Protein AF-A0A3N4IV12-F1 (afdb_monomer)

Radius of gyration: 30.97 Å; Cα contacts (8 Å, |Δi|>4): 1473; chains: 1; bounding box: 77×70×87 Å

InterPro domains:
  IPR002346 Molybdopterin dehydrogenase, FAD-binding [PF00941] (3-65)
  IPR005107 CO dehydrogenase flavoprotein, C-terminal [PF03450] (77-179)
  IPR005107 CO dehydrogenase flavoprotein, C-terminal [SM01092] (76-179)
  IPR008274 Aldehyde oxidase/xanthine dehydrogenase, first molybdopterin binding domain [PF02738] (273-358)
  IPR016169 FAD-binding, type PCMH, subdomain 2 [G3DSA:3.30.465.10] (1-65)
  IPR016208 Aldehyde oxidase/xanthine dehydrogenase-like [PTHR45444] (274-723)
  IPR036318 FAD-binding, type PCMH-like superfamily [SSF56176] (3-65)
  IPR036683 CO dehydrogenase flavoprotein, C-terminal domain superfamily [SSF55447] (73-183)
  IPR036856 Aldehyde oxidase/xanthine dehydrogenase, a/b hammerhead superfamily [SSF54665] (195-261)
  IPR037165 Aldehyde oxidase/xanthine dehydrogenase, molybdopterin binding domain superfamily [SSF56003] (273-723)
  IPR046867 Aldehyde oxidase/xanthine dehydrogenase, second molybdopterin binding domain [PF20256] (383-652)

Mean predicted aligned error: 6.81 Å

Sequence (744 aa):
MPAGNIVTASPISDLNPVLIASGTVLTAQSKTRGEFPLLMKEFFVVYRTTALPADSIIAKLPIPLPAEGTREVIKSCEQAKRKDDDTAIVTAGFRVVLDESSVVTDISLAYGGMAPKTVEAKSSMEALLGKKLFDNTFLEDAVAAMEKDSPLGFTVPGGMPTYRKTPASSFLFRFWHEVAAELELGTQEQQVDHEIIEEIHRGISYGSRDNDNPYEQRVVGKQIPHLSGLQQGTGEAEYIDDMPNIEGQLFGGLVLSKKAHVNRKELTRKKPTDVYNNAGYSQDLSGVVMDHALTYMDSCYWIPHVHLRGHVCKTNTHSNTTFHGFGAPQGQYIAECIIRAIADHLEMSVDELRWKNLYMEGQLTPFLQPLQDWHVPQIITQLKAESDYDAHVQQREEFNRTYKRKKQGISLIPTRFGLSFSTAVHLNQAGAPVHIYNDGSVLLAHGGTEMGQGLYAKMCQIAALELNCPLDEIFTSETSSNTVANTSPTAASSGSDLNGMAVQHACQQLNACLEPFCQKYSADTPLKTLAHAAYLERMNLSANGYYKMPTIGCIWGNYVDPLPMYFYFTQGAAISEVELDVLTGSHTGVRTDIKMDAGRSINPAINYGQIEGAFVQGQGLFTMEEMLWQKNCQLFTRGPGTYKIPGFADIPQVFNVGLLKGVNAKGIGEPPLFLGAGVLFALREAVKAARESVAVEKEGLEVLQLDSPATAERMRVAVGDWIVRWANVEVKEGEKGFLVEAMA

Secondary structure (DSSP, 8-state):
-HHHHHHHT-TT-SHHHHHHHTT-EEEEEETTTEEEEEEHHHHEEETTEES--TTEEEEE-PPP-PPTT-EEEEEEEEE-SSSSS---SEEEEEEEEE-TTSBEEEEEEEEESSSSS-EE-HHHHHHHTTSBTT-TTHHHHHHHHHHHH----TT-TTS-HHHHHHHHHHHHHHHHHHHHHHTT---TTS---HHHHS-------B--B----TT--SSTTS-PPPTTHHHHHHT----TTTSPPPTT---------S-S--S--------TTEEEEEEESS-TTHHHHHHHHHTTTTTTB--SS---EEEEEE-SSPPP---TTTTHHHHHHHHHHHHHHHHHHTT--HHHHHHHHB--TTPBPTT--B--S--HHHHHHHHHHHTTHHHHHHHHHHHHHH-SSEEEEEEEEEEEEEES-SS-GGGSEEEEEEEE-TTS-EEE--S---SSS-HHHHHHHHHHHHTT--GGGEEE----TTTS-SPPPS-TT-HHHHHHHHHHHHHHHHHHHHHHHHHHS-TT--HHHHHHHHHHTT---EEEEEEE--S----TT--SSPPPSSSEEEEEEEEEEEEEETTT--EEEEEEEEEEE--S-S-HHHHHHHHHHHHHHHHHHHHT----EETTS-BS--STTTS----TTTS-SEEEEEE-SS------SSTTGGGGHHHHHHHHHHHHHHHHHH-S-GGG------PSS--HHHHHHHT--HHHHHH--PPPTT---SEE----

Nearest PDB structures (foldseek):
  6ac1-assembly1_A  TM=9.326E-01  e=1.110E-71  Rattus norvegicus
  6a7x-assembly1_A  TM=9.314E-01  e=9.746E-71  Rattus norvegicus
  6adj-assembly1_B  TM=9.170E-01  e=1.128E-66  Rattus norvegicus
  5epg-assembly1_A-2  TM=9.323E-01  e=3.765E-62  Homo sapiens
  6q6q-assembly1_A-2  TM=9.302E-01  e=7.619E-61  Homo sapiens

Foldseek 3Di:
DVQVLLLQQALQRQVLQQCLQQQKWFWKQAPPPGTDTDTSQQQRDFQRHGPADPRIGGPDTDRDDDDPPWLKDKDKDFEALADPDAGGCKIWIKMFTADPQQATQAIWTWMGNLHSGIHTLVQLRVQRHRDRLPDPCNLVRSLVSSCVVRVDFQADPPGLLLLRSQLSSLVVVLVSLVSCVVSVVDDPPDDRPVLSPDDDDFDFADEDEPLDFPLDDPQFLAQDDQPCPVCVVVVVDDDPVNDDDDVPDDDDDDDDDPFLDDDDDDDDDDDDAEAEAAQEADVECVVLLQVQLQQQLQFQFDDPDDDHHYYYDYDSAPGDYADQQSNNLVSNVNNLVVLLLVCVVVVHPSVVSCVVGGDDAQDAGPLGDGAHPDCQVVQVVVLCVVVVPVVVVVVQVVVLVVRQQKHKFKFKDKGKAFFDSQAPLVQQKWKKKWFQDLQRAIEIEIQEFDPPLSLVSLLLSLLCVLLVADSVSYDYDGHDCVRTPPHRYNDRLCSNVRRSQQSNQFSVVLCVLLVVVCVVPHVPDRSNVSSNVSVVVVGGRMGMGMDRQPQHHADPPPPDPGTDSGSHMKIKMKMWMKMARLSQLHIATAAMAIEIAQASGSHVNSLVVLLQVLLQQLLQFAARFAFWAFPSRHTPQDDCNRGPRDDSRHRHSYYYYYYDPDGHHGRRNRGNNSNSNSHVNRLVRRLVSNLVSQDPDPVPDDDDDQDGNNTSSSSNLSSVHPSSVSSDHDDDPPDDRRIDGPPD

Solvent-accessible surface area (backbone atoms only — not comparable to full-atom values): 40733 Å² total; per-residue (Å²): 119,67,64,61,60,59,62,50,28,49,23,43,34,66,62,57,12,40,40,33,23,60,64,22,50,32,31,32,37,31,81,87,77,42,75,45,79,43,47,42,78,64,30,54,71,46,69,54,33,57,66,71,53,94,66,40,44,82,72,45,77,57,77,70,73,81,61,90,89,60,54,63,47,75,52,74,48,76,42,44,81,50,93,67,94,58,60,40,54,34,22,32,4,36,23,43,29,39,49,98,84,44,28,28,76,46,67,32,48,16,31,10,48,66,46,67,26,53,44,65,34,58,50,19,39,63,63,42,56,72,34,45,68,87,43,91,54,44,64,57,45,28,51,65,26,36,52,78,55,43,75,61,48,54,56,37,88,88,33,62,42,33,57,42,43,25,38,58,48,36,47,54,56,29,47,55,39,42,49,38,60,76,68,63,69,62,58,104,86,51,80,70,59,62,70,65,62,56,73,92,80,80,75,81,63,48,65,53,66,64,81,78,58,96,72,52,51,101,48,35,29,37,69,62,71,51,78,59,49,65,30,59,77,71,67,70,56,79,50,86,87,66,54,78,84,54,93,87,68,80,87,87,80,89,87,74,82,93,64,47,77,83,88,84,90,88,89,85,88,90,68,99,66,62,46,77,43,76,13,10,60,45,56,76,53,34,62,62,26,42,57,40,13,62,77,18,46,49,47,57,39,60,66,96,78,80,79,86,45,74,42,75,39,74,41,60,40,73,56,38,67,82,54,94,41,39,36,32,46,60,15,30,48,52,31,55,51,51,50,42,55,51,16,61,75,66,75,42,60,46,67,59,51,48,63,76,30,42,61,57,74,64,45,63,47,101,78,63,37,60,41,70,89,72,50,52,71,58,43,47,54,51,48,38,64,76,65,46,40,72,63,51,53,52,52,34,55,51,46,41,73,73,37,82,50,43,24,40,16,64,25,78,39,73,42,59,31,68,37,42,47,41,77,52,50,88,50,41,39,23,37,11,42,37,36,52,39,64,79,32,41,28,48,41,40,36,38,48,66,77,84,82,74,41,49,64,42,50,42,39,28,50,45,20,52,67,63,73,42,62,59,89,39,48,45,69,86,66,64,48,69,90,77,32,66,90,51,34,80,70,50,56,47,34,43,59,59,34,32,37,47,0,35,47,46,10,35,53,53,46,47,65,68,43,43,70,49,38,71,70,66,44,88,85,56,56,53,29,60,49,33,38,54,36,48,77,72,69,50,80,52,63,29,76,10,59,30,67,69,70,81,50,56,26,53,92,91,49,85,71,86,51,43,29,45,39,71,48,68,28,35,27,29,24,38,18,28,28,40,35,36,58,60,61,22,50,69,46,37,51,32,32,45,36,33,32,41,32,23,54,37,57,35,46,52,51,51,52,52,30,35,54,52,23,20,49,54,20,30,17,51,23,31,50,39,52,83,41,22,33,87,68,50,44,72,64,43,83,44,71,84,62,30,45,72,69,52,90,83,53,53,39,29,36,43,32,46,39,66,47,81,97,45,70,60,48,56,45,52,35,58,34,19,47,46,13,39,18,49,36,48,1,48,48,45,14,38,49,54,38,27,65,74,62,49,93,57,78,93,72,67,70,84,86,82,79,62,78,38,49,26,28,55,58,47,32,55,64,33,61,39,72,58,42,64,68,31,54,54,75,80,54,93,90,66,60,54,39,43,42,74,80,77,126

Structure (mmCIF, N/CA/C/O backbone):
data_AF-A0A3N4IV12-F1
#
_entry.id   AF-A0A3N4IV12-F1
#
loop_
_atom_site.group_PDB
_atom_site.id
_atom_site.type_symbol
_atom_site.label_atom_id
_atom_site.label_alt_id
_atom_site.label_comp_id
_atom_site.label_asym_id
_atom_site.label_entity_id
_atom_site.label_seq_id
_atom_site.pdbx_PDB_ins_code
_atom_site.Cartn_x
_atom_site.Cartn_y
_atom_site.Cartn_z
_atom_site.occupancy
_atom_site.B_iso_or_equiv
_atom_site.auth_seq_id
_atom_site.auth_comp_id
_atom_site.auth_asym_id
_atom_site.auth_atom_id
_atom_site.pdbx_PDB_model_num
ATOM 1 N N . MET A 1 1 ? -20.729 -22.997 13.976 1.00 54.69 1 MET A N 1
ATOM 2 C CA . MET A 1 1 ? -19.645 -21.993 14.057 1.00 54.69 1 MET A CA 1
ATOM 3 C C . MET A 1 1 ? -19.691 -21.064 15.283 1.00 54.69 1 MET A C 1
ATOM 5 O O . MET A 1 1 ? -18.611 -20.852 15.820 1.00 54.69 1 MET A O 1
ATOM 9 N N . PRO A 1 2 ? -20.831 -20.544 15.801 1.00 80.88 2 PRO A N 1
ATOM 10 C CA . PRO A 1 2 ? -20.787 -19.492 16.837 1.00 80.88 2 PRO A CA 1
ATOM 11 C C . PRO A 1 2 ? -20.190 -19.955 18.176 1.00 80.88 2 PRO A C 1
ATOM 13 O O . PRO A 1 2 ? -19.502 -19.188 18.838 1.00 80.88 2 PRO A O 1
ATOM 16 N N . ALA A 1 3 ? -20.364 -21.229 18.549 1.00 91.44 3 ALA A N 1
ATOM 17 C CA . ALA A 1 3 ? -19.836 -21.764 19.807 1.00 91.44 3 ALA A CA 1
ATOM 18 C C . ALA A 1 3 ? -18.309 -21.616 19.949 1.00 91.44 3 ALA A C 1
ATOM 20 O O . ALA A 1 3 ? -17.830 -21.344 21.043 1.00 91.44 3 ALA A O 1
ATOM 21 N N . GLY A 1 4 ? -17.546 -21.748 18.855 1.00 93.62 4 GLY A N 1
ATOM 22 C CA . GLY A 1 4 ? -16.092 -21.557 18.885 1.00 93.62 4 GLY A CA 1
ATOM 23 C C . GLY A 1 4 ? -15.712 -20.113 19.220 1.00 93.62 4 GLY A C 1
ATOM 24 O O . GLY A 1 4 ? -14.872 -19.889 20.087 1.00 93.62 4 GLY A O 1
ATOM 25 N N . ASN A 1 5 ? -16.379 -19.137 18.597 1.00 93.38 5 ASN A N 1
ATOM 26 C CA . ASN A 1 5 ? -16.187 -17.712 18.875 1.00 93.38 5 ASN A CA 1
ATOM 27 C C . ASN A 1 5 ? -16.558 -17.363 20.334 1.00 93.38 5 ASN A C 1
ATOM 29 O O . ASN A 1 5 ? -15.754 -16.760 21.047 1.00 93.38 5 ASN A O 1
ATOM 33 N N . ILE A 1 6 ? -17.706 -17.859 20.807 1.00 95.25 6 ILE A N 1
ATOM 34 C CA . ILE A 1 6 ? -18.193 -17.644 22.178 1.00 95.25 6 ILE A CA 1
ATOM 35 C C . ILE A 1 6 ? -17.227 -18.249 23.208 1.00 95.25 6 ILE A C 1
ATOM 37 O O . ILE A 1 6 ? -16.783 -17.561 24.124 1.00 95.25 6 ILE A O 1
ATOM 41 N N . VAL A 1 7 ? -16.835 -19.520 23.051 1.00 95.19 7 VAL A N 1
ATOM 42 C CA . VAL A 1 7 ? -15.944 -20.206 24.009 1.00 95.19 7 VAL A CA 1
ATOM 43 C C . VAL A 1 7 ? -14.523 -19.641 23.982 1.00 95.19 7 VAL A C 1
ATOM 45 O O . VAL A 1 7 ? -13.848 -19.644 25.010 1.00 95.19 7 VAL A O 1
ATOM 48 N N . THR A 1 8 ? -14.081 -19.089 22.846 1.00 96.06 8 THR A N 1
ATOM 49 C CA . THR A 1 8 ? -12.793 -18.381 22.749 1.00 96.06 8 THR A CA 1
ATOM 50 C C . THR A 1 8 ? -12.726 -17.183 23.701 1.00 96.06 8 THR A C 1
ATOM 52 O O . THR A 1 8 ? -11.628 -16.823 24.134 1.00 96.06 8 THR A O 1
ATOM 55 N N . ALA A 1 9 ? -13.877 -16.578 24.036 1.00 95.75 9 ALA A N 1
ATOM 56 C CA . ALA A 1 9 ? -13.995 -15.471 24.986 1.00 95.75 9 ALA A CA 1
ATOM 57 C C . ALA A 1 9 ? -12.999 -14.336 24.698 1.00 95.75 9 ALA A C 1
ATOM 59 O O . ALA A 1 9 ? -12.331 -13.812 25.596 1.00 95.75 9 ALA A O 1
ATOM 60 N N . SER A 1 10 ? -12.865 -13.993 23.412 1.00 95.44 10 SER A N 1
ATOM 61 C CA . SER A 1 10 ? -12.027 -12.876 22.991 1.00 95.44 10 SER A CA 1
ATOM 62 C C . SER A 1 10 ? -12.605 -11.570 23.551 1.00 95.44 10 SER A C 1
ATOM 64 O O . SER A 1 10 ? -13.805 -11.338 23.388 1.00 95.44 10 SER A O 1
ATOM 66 N N . PRO A 1 11 ? -11.790 -10.691 24.166 1.00 94.94 11 PRO A N 1
ATOM 67 C CA . PRO A 1 11 ? -12.272 -9.406 24.682 1.00 94.94 11 PRO A CA 1
ATOM 68 C C . PRO A 1 11 ? -12.788 -8.455 23.600 1.00 94.94 11 PRO A C 1
ATOM 70 O O . PRO A 1 11 ? -13.500 -7.511 23.906 1.00 94.94 11 PRO A O 1
ATOM 73 N N . ILE A 1 12 ? -12.402 -8.710 22.355 1.00 94.12 12 ILE A N 1
ATOM 74 C CA . ILE A 1 12 ? -12.691 -7.940 21.138 1.00 94.12 12 ILE A CA 1
ATOM 75 C C . ILE A 1 12 ? -13.505 -8.790 20.157 1.00 94.12 12 ILE A C 1
ATOM 77 O O . ILE A 1 12 ? -13.295 -8.746 18.958 1.00 94.12 12 ILE A O 1
ATOM 81 N N . SER A 1 13 ? -14.346 -9.684 20.679 1.00 95.94 13 SER A N 1
ATOM 82 C CA . SER A 1 13 ? -15.305 -10.405 19.849 1.00 95.94 13 SER A CA 1
ATOM 83 C C . SER A 1 13 ? -16.449 -9.480 19.465 1.00 95.94 13 SER A C 1
ATOM 85 O O . SER A 1 13 ? -17.051 -8.898 20.361 1.00 95.94 13 SER A O 1
ATOM 87 N N . ASP A 1 14 ? -16.852 -9.509 18.202 1.00 95.81 14 ASP A N 1
ATOM 88 C CA . ASP A 1 14 ? -17.955 -8.667 17.709 1.00 95.81 14 ASP A CA 1
ATOM 89 C C . ASP A 1 14 ? -19.325 -9.256 18.071 1.00 95.81 14 ASP A C 1
ATOM 91 O O . ASP A 1 14 ? -20.273 -8.548 18.399 1.00 95.81 14 ASP A O 1
ATOM 95 N N . LEU A 1 15 ? -19.412 -10.590 18.146 1.00 95.62 15 LEU A N 1
ATOM 96 C CA . LEU A 1 15 ? -20.652 -11.292 18.489 1.00 95.62 15 LEU A CA 1
ATOM 97 C C . LEU A 1 15 ? -21.008 -11.238 19.988 1.00 95.62 15 LEU A C 1
ATOM 99 O O . LEU A 1 15 ? -22.179 -11.119 20.349 1.00 95.62 15 LEU A O 1
ATOM 103 N N . ASN A 1 16 ? -20.020 -11.348 20.882 1.00 96.38 16 ASN A N 1
ATOM 104 C CA . ASN A 1 16 ? -20.269 -11.462 22.323 1.00 96.38 16 ASN A CA 1
ATOM 105 C C . ASN A 1 16 ? -21.024 -10.258 22.927 1.00 96.38 16 ASN A C 1
ATOM 107 O O . ASN A 1 16 ? -21.966 -10.510 23.680 1.00 96.38 16 ASN A O 1
ATOM 111 N N . PRO A 1 17 ? -20.687 -8.986 22.620 1.00 97.50 17 PRO A N 1
ATOM 112 C CA . PRO A 1 17 ? -21.462 -7.834 23.075 1.00 97.50 17 PRO A CA 1
ATOM 113 C C . PRO A 1 17 ? -22.935 -7.920 22.669 1.00 97.50 17 PRO A C 1
ATOM 115 O O . PRO A 1 17 ? -23.805 -7.720 23.507 1.00 97.50 17 PRO A O 1
ATOM 118 N N . VAL A 1 18 ? -23.228 -8.303 21.423 1.00 96.62 18 VAL A N 1
ATOM 119 C CA . VAL A 1 18 ? -24.605 -8.429 20.909 1.00 96.62 18 VAL A CA 1
ATOM 120 C C . VAL A 1 18 ? -25.379 -9.530 21.640 1.00 96.62 18 VAL A C 1
ATOM 122 O O . VAL A 1 18 ? -26.546 -9.366 22.003 1.00 96.62 18 VAL A O 1
ATOM 125 N N . LEU A 1 19 ? -24.729 -10.659 21.923 1.00 96.00 19 LEU A N 1
ATOM 126 C CA . LEU A 1 19 ? -25.338 -11.752 22.684 1.00 96.00 19 LEU A CA 1
ATOM 127 C C . LEU A 1 19 ? -25.589 -11.384 24.156 1.00 96.00 19 LEU A C 1
ATOM 129 O O . LEU A 1 19 ? -26.588 -11.813 24.733 1.00 96.00 19 LEU A O 1
ATOM 133 N N . ILE A 1 20 ? -24.708 -10.588 24.768 1.00 96.56 20 ILE A N 1
ATOM 134 C CA . ILE A 1 20 ? -24.947 -10.028 26.105 1.00 96.56 20 ILE A CA 1
ATOM 135 C C . ILE A 1 20 ? -26.134 -9.062 26.054 1.00 96.56 20 ILE A C 1
ATOM 137 O O . ILE A 1 20 ? -27.079 -9.236 26.821 1.00 96.56 20 ILE A O 1
ATOM 141 N N . ALA A 1 21 ? -26.117 -8.120 25.109 1.00 96.56 21 ALA A N 1
ATOM 142 C CA . ALA A 1 21 ? -27.122 -7.070 24.971 1.00 96.56 21 ALA A CA 1
ATOM 143 C C . ALA A 1 21 ? -28.523 -7.604 24.680 1.00 96.56 21 ALA A C 1
ATOM 145 O O . ALA A 1 21 ? -29.498 -7.103 25.221 1.00 96.56 21 ALA A O 1
ATOM 146 N N . SER A 1 22 ? -28.633 -8.668 23.884 1.00 94.75 22 SER A N 1
ATOM 147 C CA . SER A 1 22 ? -29.906 -9.357 23.639 1.00 94.75 22 SER A CA 1
ATOM 148 C C . SER A 1 22 ? -30.441 -10.091 24.872 1.00 94.75 22 SER A C 1
ATOM 150 O O . SER A 1 22 ? -31.606 -10.459 24.900 1.00 94.75 22 SER A O 1
ATOM 152 N N . GLY A 1 23 ? -29.648 -10.290 25.931 1.00 93.19 23 GLY A N 1
ATOM 153 C CA . GLY A 1 23 ? -30.061 -11.090 27.088 1.00 93.19 23 GLY A CA 1
ATOM 154 C C . GLY A 1 23 ? -30.072 -12.592 26.796 1.00 93.19 23 GLY A C 1
ATOM 155 O O . GLY A 1 23 ? -30.814 -13.343 27.429 1.00 93.19 23 GLY A O 1
ATOM 156 N N . THR A 1 24 ? -29.254 -13.041 25.839 1.00 95.19 24 THR A N 1
ATOM 157 C CA . THR A 1 24 ? -29.178 -14.448 25.437 1.00 95.19 24 THR A CA 1
ATOM 158 C C . THR A 1 24 ? -28.795 -15.352 26.620 1.00 95.19 24 THR A C 1
ATOM 160 O O . THR A 1 24 ? -27.863 -15.073 27.384 1.00 95.19 24 THR A O 1
ATOM 163 N N . VAL A 1 25 ? -29.491 -16.487 26.743 1.00 96.12 25 VAL A N 1
ATOM 164 C CA . VAL A 1 25 ? -29.198 -17.556 27.710 1.00 96.12 25 VAL A CA 1
ATOM 165 C C . VAL A 1 25 ? -28.847 -18.821 26.936 1.00 96.12 25 VAL A C 1
ATOM 167 O O . VAL A 1 25 ? -29.712 -19.445 26.325 1.00 96.12 25 VAL A O 1
ATOM 170 N N . LEU A 1 26 ? -27.576 -19.216 26.949 1.00 94.69 26 LEU A N 1
ATOM 171 C CA . LEU A 1 26 ? -27.137 -20.419 26.248 1.00 94.69 26 LEU A CA 1
ATOM 172 C C . LEU A 1 26 ? -27.507 -21.678 27.035 1.00 94.69 26 LEU A C 1
ATOM 174 O O . LEU A 1 26 ? -27.578 -21.666 28.263 1.00 94.69 26 LEU A O 1
ATOM 178 N N . THR A 1 27 ? -27.721 -22.787 26.331 1.00 96.12 27 THR A N 1
ATOM 179 C CA . THR A 1 27 ? -27.902 -24.106 26.950 1.00 96.12 27 THR A CA 1
ATOM 180 C C . THR A 1 27 ? -26.603 -24.888 26.842 1.00 96.12 27 THR A C 1
ATOM 182 O O . THR A 1 27 ? -26.155 -25.207 25.737 1.00 96.12 27 THR A O 1
ATOM 185 N N . ALA A 1 28 ? -26.004 -25.210 27.984 1.00 95.88 28 ALA A N 1
ATOM 186 C CA . ALA A 1 28 ? -24.865 -26.106 28.072 1.00 95.88 28 ALA A CA 1
ATOM 187 C C . ALA A 1 28 ? -25.347 -27.542 28.303 1.00 95.88 28 ALA A C 1
ATOM 189 O O . ALA A 1 28 ? -26.257 -27.773 29.093 1.00 95.88 28 ALA A O 1
ATOM 190 N N . GLN A 1 29 ? -24.723 -28.509 27.636 1.00 96.62 29 GLN A N 1
ATOM 191 C CA . GLN A 1 29 ? -24.917 -29.936 27.886 1.00 96.62 29 GLN A CA 1
ATOM 192 C C . GLN A 1 29 ? -23.679 -30.470 28.597 1.00 96.62 29 GLN A C 1
ATOM 194 O O . GLN A 1 29 ? -22.611 -30.550 27.994 1.00 96.62 29 GLN A O 1
ATOM 199 N N . SER A 1 30 ? -23.840 -30.863 29.859 1.00 96.06 30 SER A N 1
ATOM 200 C CA . SER A 1 30 ? -22.822 -31.566 30.643 1.00 96.06 30 SER A CA 1
ATOM 201 C C . SER A 1 30 ? -22.983 -33.075 30.496 1.00 96.06 30 SER A C 1
ATOM 203 O O . SER A 1 30 ? -24.104 -33.592 30.424 1.00 96.06 30 SER A O 1
ATOM 205 N N . LYS A 1 31 ? -21.864 -33.802 30.527 1.00 94.38 31 LYS A N 1
ATOM 206 C CA . LYS A 1 31 ? -21.868 -35.265 30.645 1.00 94.38 31 LYS A CA 1
ATOM 207 C C . LYS A 1 31 ? -22.489 -35.747 31.963 1.00 94.38 31 LYS A C 1
ATOM 209 O O . LYS A 1 31 ? -23.099 -36.811 31.984 1.00 94.38 31 LYS A O 1
ATOM 214 N N . THR A 1 32 ? -22.313 -34.998 33.053 1.00 93.75 32 THR A N 1
ATOM 215 C CA . THR A 1 32 ? -22.727 -35.406 34.406 1.00 93.75 32 THR A CA 1
ATOM 216 C C . THR A 1 32 ? -24.055 -34.797 34.854 1.00 93.75 32 THR A C 1
ATOM 218 O O . THR A 1 32 ? -24.804 -35.453 35.575 1.00 93.75 32 THR A O 1
ATOM 221 N N . ARG A 1 33 ? -24.371 -33.568 34.425 1.00 93.25 33 ARG A N 1
ATOM 222 C CA . ARG A 1 33 ? -25.551 -32.811 34.885 1.00 93.25 33 ARG A CA 1
ATOM 223 C C . ARG A 1 33 ? -26.722 -32.785 33.892 1.00 93.25 33 ARG A C 1
ATOM 225 O O . ARG A 1 33 ? -27.828 -32.436 34.291 1.00 93.25 33 ARG A O 1
ATOM 232 N N . GLY A 1 34 ? -26.514 -33.153 32.628 1.00 94.38 34 GLY A N 1
ATOM 233 C CA . GLY A 1 34 ? -27.521 -32.946 31.579 1.00 94.38 34 GLY A CA 1
ATOM 234 C C . GLY A 1 34 ? -27.507 -31.513 31.025 1.00 94.38 34 GLY A C 1
ATOM 235 O O . GLY A 1 34 ? -26.480 -30.835 31.107 1.00 94.38 34 GLY A O 1
ATOM 236 N N . GLU A 1 35 ? -28.627 -31.056 30.450 1.00 96.69 35 GLU A N 1
ATOM 237 C CA . GLU A 1 35 ? -28.782 -29.675 29.960 1.00 96.69 35 GLU A CA 1
ATOM 238 C C . GLU A 1 35 ? -28.992 -28.683 31.118 1.00 96.69 35 GLU A C 1
ATOM 240 O O . GLU A 1 35 ? -29.786 -28.929 32.027 1.00 96.69 35 GLU A O 1
ATOM 245 N N . PHE A 1 36 ? -28.312 -27.536 31.081 1.00 96.25 36 PHE A N 1
ATOM 246 C CA . PHE A 1 36 ? -28.520 -26.431 32.021 1.00 96.25 36 PHE A CA 1
ATOM 247 C C . PHE A 1 36 ? -28.248 -25.065 31.361 1.00 96.25 36 PHE A C 1
ATOM 249 O O . PHE A 1 36 ? -27.448 -24.981 30.425 1.00 96.25 36 PHE A O 1
ATOM 256 N N . PRO A 1 37 ? -28.904 -23.985 31.824 1.00 96.62 37 PRO A N 1
ATOM 257 C CA . PRO A 1 37 ? -28.732 -22.655 31.251 1.00 96.62 37 PRO A CA 1
ATOM 258 C C . PRO A 1 37 ? -27.482 -21.941 31.788 1.00 96.62 37 PRO A C 1
ATOM 260 O O . PRO A 1 37 ? -27.106 -22.114 32.949 1.00 96.62 37 PRO A O 1
ATOM 263 N N . LEU A 1 38 ? -26.883 -21.085 30.960 1.00 95.69 38 LEU A N 1
ATOM 264 C CA . LEU A 1 38 ? -25.850 -20.117 31.337 1.00 95.69 38 LEU A CA 1
ATOM 265 C C . LEU A 1 38 ? -26.175 -18.755 30.708 1.00 95.69 38 LEU A C 1
ATOM 267 O O . LEU A 1 38 ? -26.428 -18.655 29.509 1.00 95.69 38 LEU A O 1
ATOM 271 N N . LEU A 1 39 ? -26.171 -17.695 31.515 1.00 94.94 39 LEU A N 1
ATOM 272 C CA . LEU A 1 39 ? -26.431 -16.332 31.046 1.00 94.94 39 LEU A CA 1
ATOM 273 C C . LEU A 1 39 ? -25.199 -15.772 30.332 1.00 94.94 39 LEU A C 1
ATOM 275 O O . LEU A 1 39 ? -24.107 -15.803 30.898 1.00 94.94 39 LEU A O 1
ATOM 279 N N . MET A 1 40 ? -25.363 -15.188 29.140 1.00 94.62 40 MET A N 1
ATOM 280 C CA . MET A 1 40 ? -24.231 -14.621 28.390 1.00 94.62 40 MET A CA 1
ATOM 281 C C . MET A 1 40 ? -23.475 -13.537 29.171 1.00 94.62 40 MET A C 1
ATOM 283 O O . MET A 1 40 ? -22.246 -13.519 29.149 1.00 94.62 40 MET A O 1
ATOM 287 N N . LYS A 1 41 ? -24.181 -12.691 29.935 1.00 92.19 41 LYS A N 1
ATOM 288 C CA . LYS A 1 41 ? -23.568 -11.634 30.766 1.00 92.19 41 LYS A CA 1
ATOM 289 C C . LYS A 1 41 ? -22.665 -12.157 31.894 1.00 92.19 41 LYS A C 1
ATOM 291 O O . LYS A 1 41 ? -21.756 -11.463 32.339 1.00 92.19 41 LYS A O 1
ATOM 296 N N . GLU A 1 42 ? -22.893 -13.390 32.346 1.00 94.56 42 GLU A N 1
ATOM 297 C CA . GLU A 1 42 ? -22.096 -14.071 33.381 1.00 94.56 42 GLU A CA 1
ATOM 298 C C . GLU A 1 42 ? -21.139 -15.110 32.785 1.00 94.56 42 GLU A C 1
ATOM 300 O O . GLU A 1 42 ? -20.280 -15.650 33.483 1.00 94.56 42 GLU A O 1
ATOM 305 N N . PHE A 1 43 ? -21.263 -15.386 31.485 1.00 95.88 43 PHE A N 1
ATOM 306 C CA . PHE A 1 43 ? -20.515 -16.438 30.818 1.00 95.88 43 PHE A CA 1
ATOM 307 C C . PHE A 1 43 ? -19.022 -16.122 30.725 1.00 95.88 43 PHE A C 1
ATOM 309 O O . PHE A 1 43 ? -18.204 -17.033 30.824 1.00 95.88 43 PHE A O 1
ATOM 316 N N . PHE A 1 44 ? -18.647 -14.849 30.572 1.00 96.25 44 PHE A N 1
ATOM 317 C CA . PHE A 1 44 ? -17.250 -14.420 30.493 1.00 96.25 44 PHE A CA 1
ATOM 318 C C . PHE A 1 44 ? -16.711 -14.063 31.878 1.00 96.25 44 PHE A C 1
ATOM 320 O O . PHE A 1 44 ? -17.115 -13.076 32.500 1.00 96.25 44 PHE A O 1
ATOM 327 N N . VAL A 1 45 ? -15.753 -14.849 32.368 1.00 94.12 45 VAL A N 1
ATOM 328 C CA . VAL A 1 45 ? -15.265 -14.742 33.751 1.00 94.12 45 VAL A CA 1
ATOM 329 C C . VAL A 1 45 ? -14.075 -13.790 33.826 1.00 94.12 45 VAL A C 1
ATOM 331 O O . VAL A 1 45 ? -14.139 -12.770 34.514 1.00 94.12 45 VAL A O 1
ATOM 334 N N . VAL A 1 46 ? -13.024 -14.088 33.062 1.00 92.56 46 VAL A N 1
ATOM 335 C CA . VAL A 1 46 ? -11.785 -13.304 32.914 1.00 92.56 46 VAL A CA 1
ATOM 336 C C . VAL A 1 46 ? -11.246 -13.481 31.488 1.00 92.56 46 VAL A C 1
ATOM 338 O O . VAL A 1 46 ? -11.912 -14.088 30.649 1.00 92.56 46 VAL A O 1
ATOM 341 N N . TYR A 1 47 ? -10.051 -12.960 31.201 1.00 93.75 47 TYR A N 1
ATOM 342 C CA . TYR A 1 47 ? -9.415 -13.060 29.887 1.00 93.75 47 TYR A CA 1
ATOM 343 C C . TYR A 1 47 ? -9.406 -14.495 29.346 1.00 93.75 47 TYR A C 1
ATOM 345 O O . TYR A 1 47 ? -8.772 -15.369 29.936 1.00 93.75 47 TYR A O 1
ATOM 353 N N . ARG A 1 48 ? -10.098 -14.707 28.215 1.00 94.69 48 ARG A N 1
ATOM 354 C CA . ARG A 1 48 ? -10.215 -15.995 27.507 1.00 94.69 48 ARG A CA 1
ATOM 355 C C . ARG A 1 48 ? -10.722 -17.163 28.367 1.00 94.69 48 ARG A C 1
ATOM 357 O O . ARG A 1 48 ? -10.413 -18.317 28.082 1.00 94.69 48 ARG A O 1
ATOM 364 N N . THR A 1 49 ? -11.523 -16.873 29.391 1.00 95.62 49 THR A N 1
ATOM 365 C CA . THR A 1 49 ? -12.075 -17.885 30.301 1.00 95.62 49 THR A CA 1
ATOM 366 C C . THR A 1 49 ? -13.585 -17.747 30.404 1.00 95.62 49 THR A C 1
ATOM 368 O O . THR A 1 49 ? -14.105 -16.652 30.644 1.00 95.62 49 THR A O 1
ATOM 371 N N . THR A 1 50 ? -14.283 -18.875 30.282 1.00 96.75 50 THR A N 1
ATOM 372 C CA . THR A 1 50 ? -15.745 -18.942 30.352 1.00 96.75 50 THR A CA 1
ATOM 373 C C . THR A 1 50 ? -16.235 -19.692 31.586 1.00 96.75 50 THR A C 1
ATOM 375 O O . THR A 1 50 ? -15.476 -20.407 32.237 1.00 96.75 50 THR A O 1
ATOM 378 N N . ALA A 1 51 ? -17.521 -19.543 31.895 1.00 96.00 51 ALA A N 1
ATOM 379 C CA . ALA A 1 51 ? -18.220 -20.307 32.922 1.00 96.00 51 ALA A CA 1
ATOM 380 C C . ALA A 1 51 ? -18.625 -21.723 32.455 1.00 96.00 51 ALA A C 1
ATOM 382 O O . ALA A 1 51 ? -19.286 -22.441 33.205 1.00 96.00 51 ALA A O 1
ATOM 383 N N . LEU A 1 52 ? -18.267 -22.131 31.227 1.00 95.69 52 LEU A N 1
ATOM 384 C CA . LEU A 1 52 ? -18.573 -23.462 30.704 1.00 95.69 52 LEU A CA 1
ATOM 385 C C . LEU A 1 52 ? -17.738 -24.524 31.446 1.00 95.69 52 LEU A C 1
ATOM 387 O O . LEU A 1 52 ? -16.507 -24.470 31.390 1.00 95.69 52 LEU A O 1
ATOM 391 N N . PRO A 1 53 ? -18.360 -25.505 32.123 1.00 94.94 53 PRO A N 1
ATOM 392 C CA . PRO A 1 53 ? -17.616 -26.568 32.791 1.00 94.94 53 PRO A CA 1
ATOM 393 C C . PRO A 1 53 ? -16.827 -27.434 31.802 1.00 94.94 53 PRO A C 1
ATOM 395 O O . PRO A 1 53 ? -17.247 -27.640 30.666 1.00 94.94 53 PRO A O 1
ATOM 398 N N . ALA A 1 54 ? -15.712 -28.010 32.255 1.00 94.50 54 ALA A N 1
ATOM 399 C CA . ALA A 1 54 ? -14.821 -28.808 31.405 1.00 94.50 54 ALA A CA 1
ATOM 400 C C . ALA A 1 54 ? -15.479 -30.065 30.797 1.00 94.50 54 ALA A C 1
ATOM 402 O O . ALA A 1 54 ? -15.021 -30.563 29.773 1.00 94.50 54 ALA A O 1
ATOM 403 N N . ASP A 1 55 ? -16.542 -30.587 31.417 1.00 96.00 55 ASP A N 1
ATOM 404 C CA . ASP A 1 55 ? -17.309 -31.739 30.927 1.00 96.00 55 ASP A CA 1
ATOM 405 C C . ASP A 1 55 ? -18.525 -31.342 30.070 1.00 96.00 55 ASP A C 1
ATOM 407 O O . ASP A 1 55 ? -19.403 -32.176 29.821 1.00 96.00 55 ASP A O 1
ATOM 411 N N . SER A 1 56 ? -18.605 -30.066 29.681 1.00 96.12 56 SER A N 1
ATOM 412 C CA . SER A 1 56 ? -19.767 -29.471 29.032 1.00 96.12 56 SER A CA 1
ATOM 413 C C . SER A 1 56 ? -19.448 -28.888 27.659 1.00 96.12 56 SER A C 1
ATOM 415 O O . SER A 1 56 ? -18.349 -28.406 27.396 1.00 96.12 56 SER A O 1
ATOM 417 N N . ILE A 1 57 ? -20.457 -28.883 26.789 1.00 95.31 57 ILE A N 1
ATOM 418 C CA . ILE A 1 57 ? -20.444 -28.200 25.490 1.00 95.31 57 ILE A CA 1
ATOM 419 C C . ILE A 1 57 ? -21.610 -27.216 25.396 1.00 95.31 57 ILE A C 1
ATOM 421 O O . ILE A 1 57 ? -22.618 -27.381 26.082 1.00 95.31 57 ILE A O 1
ATOM 425 N N . ILE A 1 58 ? -21.511 -26.217 24.516 1.00 95.62 58 ILE A N 1
ATOM 426 C CA . ILE A 1 58 ? -22.669 -25.393 24.141 1.00 95.62 58 ILE A CA 1
ATOM 427 C C . ILE A 1 58 ? -23.561 -26.231 23.219 1.00 95.62 58 ILE A C 1
ATOM 429 O O . ILE A 1 58 ? -23.156 -26.561 22.106 1.00 95.62 58 ILE A O 1
ATOM 433 N N . ALA A 1 59 ? -24.762 -26.574 23.683 1.00 94.62 59 ALA A N 1
ATOM 434 C CA . ALA A 1 59 ? -25.727 -27.374 22.933 1.00 94.62 59 ALA A CA 1
ATOM 435 C C . ALA A 1 59 ? -26.696 -26.507 22.120 1.00 94.62 59 ALA A C 1
ATOM 437 O O . ALA A 1 59 ? -27.027 -26.853 20.987 1.00 94.62 59 ALA A O 1
ATOM 438 N N . LYS A 1 60 ? -27.158 -25.383 22.689 1.00 94.88 60 LYS A N 1
ATOM 439 C CA . LYS A 1 60 ? -28.125 -24.476 22.048 1.00 94.88 60 LYS A CA 1
ATOM 440 C C . LYS A 1 60 ? -27.784 -23.021 22.356 1.00 94.88 60 LYS A C 1
ATOM 442 O O . LYS A 1 60 ? -27.328 -22.706 23.455 1.00 94.88 60 LYS A O 1
ATOM 447 N N . LEU A 1 61 ? -28.049 -22.146 21.390 1.00 93.75 61 LEU A N 1
ATOM 448 C CA . LEU A 1 61 ? -27.904 -20.696 21.507 1.00 93.75 61 LEU A CA 1
ATOM 449 C C . LEU A 1 61 ? -29.217 -20.031 21.055 1.00 93.75 61 LEU A C 1
ATOM 451 O O . LEU A 1 61 ? -29.335 -19.665 19.886 1.00 93.75 61 LEU A O 1
ATOM 455 N N . PRO A 1 62 ? -30.237 -19.965 21.926 1.00 91.62 62 PRO A N 1
ATOM 456 C CA . PRO A 1 62 ? -31.490 -19.296 21.602 1.00 91.62 62 PRO A CA 1
ATOM 457 C C . PRO A 1 62 ? -31.290 -17.777 21.618 1.00 91.62 62 PRO A C 1
ATOM 459 O O . PRO A 1 62 ? -30.855 -17.227 22.627 1.00 91.62 62 PRO A O 1
ATOM 462 N N . ILE A 1 63 ? -31.621 -17.108 20.515 1.00 91.62 63 ILE A N 1
ATOM 463 C CA . ILE A 1 63 ? -31.618 -15.644 20.433 1.00 91.62 63 ILE A CA 1
ATOM 464 C C . ILE A 1 63 ? -33.029 -15.155 20.779 1.00 91.62 63 ILE A C 1
ATOM 466 O O . ILE A 1 63 ? -33.973 -15.550 20.088 1.00 91.62 63 ILE A O 1
ATOM 470 N N . PRO A 1 64 ? -33.206 -14.375 21.858 1.00 91.12 64 PRO A N 1
ATOM 471 C CA . PRO A 1 64 ? -34.522 -13.899 22.257 1.00 91.12 64 PRO A CA 1
ATOM 472 C C . PRO A 1 64 ? -35.048 -12.878 21.245 1.00 91.12 64 PRO A C 1
ATOM 474 O O . PRO A 1 64 ? -34.297 -12.046 20.741 1.00 91.12 64 PRO A O 1
ATOM 477 N N . LEU A 1 65 ? -36.346 -12.961 20.961 1.00 90.38 65 LEU A N 1
ATOM 478 C CA . LEU A 1 65 ? -37.078 -11.943 20.215 1.00 90.38 65 LEU A CA 1
ATOM 479 C C . LEU A 1 65 ? -37.926 -11.130 21.202 1.00 90.38 65 LEU A C 1
ATOM 481 O O . LEU A 1 65 ? -38.461 -11.728 22.146 1.00 90.38 65 LEU A O 1
ATOM 485 N N . PRO A 1 66 ? -38.079 -9.812 20.990 1.00 88.56 66 PRO A N 1
ATOM 486 C CA . PRO A 1 66 ? -39.005 -9.009 21.776 1.00 88.56 66 PRO A CA 1
ATOM 487 C C . PRO A 1 66 ? -40.427 -9.566 21.671 1.00 88.56 66 PRO A C 1
ATOM 489 O O . PRO A 1 66 ? -40.835 -10.087 20.629 1.00 88.56 66 PRO A O 1
ATOM 492 N N . ALA A 1 67 ? -41.202 -9.433 22.748 1.00 87.81 67 ALA A N 1
ATOM 493 C CA . ALA A 1 67 ? -42.640 -9.671 22.678 1.00 87.81 67 ALA A CA 1
ATOM 494 C C . ALA A 1 67 ? -43.300 -8.675 21.704 1.00 87.81 67 ALA A C 1
ATOM 496 O O . ALA A 1 67 ? -42.841 -7.543 21.546 1.00 87.81 67 ALA A O 1
ATOM 497 N N . GLU A 1 68 ? -44.384 -9.098 21.053 1.00 87.81 68 GLU A N 1
ATOM 498 C CA . GLU A 1 68 ? -45.129 -8.237 20.132 1.00 87.81 68 GLU A CA 1
ATOM 499 C C . GLU A 1 68 ? -45.618 -6.970 20.853 1.00 87.81 68 GLU A C 1
ATOM 501 O O . GLU A 1 68 ? -46.183 -7.042 21.944 1.00 87.81 68 GLU A O 1
ATOM 506 N N . GLY A 1 69 ? -45.374 -5.803 20.250 1.00 85.88 69 GLY A N 1
ATOM 507 C CA . GLY A 1 69 ? -45.725 -4.500 20.822 1.00 85.88 69 GLY A CA 1
ATOM 508 C C . GLY A 1 69 ? -44.698 -3.912 21.798 1.00 85.88 69 GLY A C 1
ATOM 509 O O . GLY A 1 69 ? -44.849 -2.757 22.195 1.00 85.88 69 GLY A O 1
ATOM 510 N N . THR A 1 70 ? -43.639 -4.644 22.160 1.00 91.50 70 THR A N 1
ATOM 511 C CA . THR A 1 70 ? -42.538 -4.086 22.958 1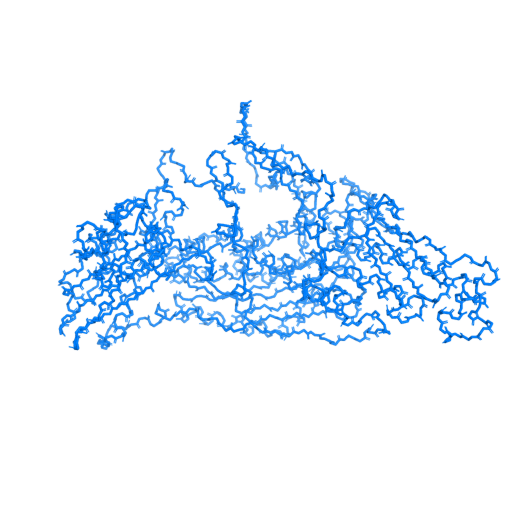.00 91.50 70 THR A CA 1
ATOM 512 C C . THR A 1 70 ? -41.752 -3.065 22.136 1.00 91.50 70 THR A C 1
ATOM 514 O O . THR A 1 70 ? -41.284 -3.365 21.039 1.00 91.50 70 THR A O 1
ATOM 517 N N . ARG A 1 71 ? -41.552 -1.863 22.689 1.00 94.12 71 ARG A N 1
ATOM 518 C CA . ARG A 1 71 ? -40.660 -0.840 22.124 1.00 94.12 71 ARG A CA 1
ATOM 519 C C . ARG A 1 71 ? -39.209 -1.155 22.480 1.00 94.12 71 ARG A C 1
ATOM 521 O O . ARG A 1 71 ? -38.635 -0.533 23.372 1.00 94.12 71 ARG A O 1
ATOM 528 N N . GLU A 1 72 ? -38.653 -2.161 21.817 1.00 94.44 72 GLU A N 1
ATOM 529 C CA . GLU A 1 72 ? -37.269 -2.605 21.981 1.00 94.44 72 GLU A CA 1
ATOM 530 C C . GLU A 1 72 ? -36.455 -2.303 20.724 1.00 94.44 72 GLU A C 1
ATOM 532 O O . GLU A 1 72 ? -36.894 -2.598 19.616 1.00 94.44 72 GLU A O 1
ATOM 537 N N . VAL A 1 73 ? -35.251 -1.762 20.908 1.00 94.75 73 VAL A N 1
ATOM 538 C CA . VAL A 1 73 ? -34.271 -1.577 19.832 1.00 94.75 73 VAL A CA 1
ATOM 539 C C . VAL A 1 73 ? -32.947 -2.181 20.266 1.00 94.75 73 VAL A C 1
ATOM 541 O O . VAL A 1 73 ? -32.473 -1.924 21.377 1.00 94.75 73 VAL A O 1
ATOM 544 N N . ILE A 1 74 ? -32.341 -2.959 19.369 1.00 95.56 74 ILE A N 1
ATOM 545 C CA . ILE A 1 74 ? -31.003 -3.524 19.526 1.00 95.56 74 ILE A CA 1
ATOM 546 C C . ILE A 1 74 ? -30.119 -3.116 18.346 1.00 95.56 74 ILE A C 1
ATOM 548 O O . ILE A 1 74 ? -30.528 -3.222 17.189 1.00 95.56 74 ILE A O 1
ATOM 552 N N . LYS A 1 75 ? -28.904 -2.647 18.634 1.00 96.38 75 LYS A N 1
ATOM 553 C CA . LYS A 1 75 ? -27.913 -2.233 17.630 1.00 96.38 75 LYS A CA 1
ATOM 554 C C . LYS A 1 75 ? -26.526 -2.736 17.995 1.00 96.38 75 LYS A C 1
ATOM 556 O O . LYS A 1 75 ? -26.233 -3.027 19.157 1.00 96.38 75 LYS A O 1
ATOM 561 N N . SER A 1 76 ? -25.673 -2.837 16.985 1.00 95.88 76 SER A N 1
ATOM 562 C CA . SER A 1 76 ? -24.274 -3.228 17.122 1.00 95.88 76 SER A CA 1
ATOM 563 C C . SER A 1 76 ? -23.382 -2.231 16.406 1.00 95.88 76 SER A C 1
ATOM 565 O O . SER A 1 76 ? -23.713 -1.810 15.301 1.00 95.88 76 SER A O 1
ATOM 567 N N . CYS A 1 77 ? -22.238 -1.917 17.003 1.00 95.19 77 CYS A N 1
ATOM 568 C CA . CYS A 1 77 ? -21.258 -1.000 16.431 1.00 95.19 77 CYS A CA 1
ATOM 569 C C . CYS A 1 77 ? -19.862 -1.612 16.507 1.00 95.19 77 CYS A C 1
ATOM 571 O O . CYS A 1 77 ? -19.528 -2.267 17.495 1.00 95.19 77 CYS A O 1
ATOM 573 N N . GLU A 1 78 ? -19.029 -1.339 15.508 1.00 95.62 78 GLU A N 1
ATOM 574 C CA . GLU A 1 78 ? -17.644 -1.798 15.444 1.00 95.62 78 GLU A CA 1
ATOM 575 C C . GLU A 1 78 ? -16.744 -0.686 14.899 1.00 95.62 78 GLU A C 1
ATOM 577 O O . GLU A 1 78 ? -17.120 0.042 13.982 1.00 95.62 78 GLU A O 1
ATOM 582 N N . GLN A 1 79 ? -15.544 -0.559 15.465 1.00 96.00 79 GLN A N 1
ATOM 583 C CA . GLN A 1 79 ? -14.461 0.233 14.894 1.00 96.00 79 GLN A CA 1
ATOM 584 C C . GLN A 1 79 ? -13.159 -0.564 14.956 1.00 96.00 79 GLN A C 1
ATOM 586 O O . GLN A 1 79 ? -12.731 -0.982 16.035 1.00 96.00 79 GLN A O 1
ATOM 591 N N . ALA A 1 80 ? -12.498 -0.708 13.808 1.00 94.31 80 ALA A N 1
ATOM 592 C CA . ALA A 1 80 ? -11.200 -1.366 13.645 1.00 94.31 80 ALA A CA 1
ATOM 593 C C . ALA A 1 80 ? -10.201 -0.451 12.899 1.00 94.31 80 ALA A C 1
ATOM 595 O O . ALA A 1 80 ? -10.436 0.755 12.791 1.00 94.31 80 ALA A O 1
ATOM 596 N N . LYS A 1 81 ? -9.057 -0.966 12.421 1.00 90.88 81 LYS A N 1
ATOM 597 C CA . LYS A 1 81 ? -8.114 -0.167 11.609 1.00 90.88 81 LYS A CA 1
ATOM 598 C C . LYS A 1 81 ? -8.564 -0.050 10.150 1.00 90.88 81 LYS A C 1
ATOM 600 O O . LYS A 1 81 ? -8.274 0.961 9.518 1.00 90.88 81 LYS A O 1
ATOM 605 N N . ARG A 1 82 ? -9.270 -1.061 9.637 1.00 89.56 82 ARG A N 1
ATOM 606 C CA . ARG A 1 82 ? -9.950 -1.069 8.329 1.00 89.56 82 ARG A CA 1
ATOM 607 C C . ARG A 1 82 ? -11.340 -1.694 8.450 1.00 89.56 82 ARG A C 1
ATOM 609 O O . ARG A 1 82 ? -11.618 -2.347 9.449 1.00 89.56 82 ARG A O 1
ATOM 616 N N . LYS A 1 83 ? -12.199 -1.495 7.446 1.00 86.88 83 LYS A N 1
ATOM 617 C CA . LYS A 1 83 ? -13.605 -1.942 7.496 1.00 86.88 83 LYS A CA 1
ATOM 618 C C . LYS A 1 83 ? -13.768 -3.464 7.481 1.00 86.88 83 LYS A C 1
ATOM 620 O O . LYS A 1 83 ? -14.556 -3.987 8.256 1.00 86.88 83 LYS A O 1
ATOM 625 N N . ASP A 1 84 ? -13.007 -4.155 6.634 1.00 87.12 84 ASP A N 1
ATOM 626 C CA . ASP A 1 84 ? -13.182 -5.592 6.399 1.00 87.12 84 ASP A CA 1
ATOM 627 C C . ASP A 1 84 ? -11.995 -6.410 6.931 1.00 87.12 84 ASP A C 1
ATOM 629 O O . ASP A 1 84 ? -10.838 -5.989 6.841 1.00 87.12 84 ASP A O 1
ATOM 633 N N . ASP A 1 85 ? -12.268 -7.625 7.421 1.00 90.81 85 ASP A N 1
ATOM 634 C CA . ASP A 1 85 ? -11.254 -8.593 7.879 1.00 90.81 85 ASP A CA 1
ATOM 635 C C . ASP A 1 85 ? -10.240 -7.971 8.862 1.00 90.81 85 ASP A C 1
ATOM 637 O O . ASP A 1 85 ? -9.009 -7.996 8.690 1.00 90.81 85 ASP A O 1
ATOM 641 N N . ASP A 1 86 ? -10.771 -7.334 9.900 1.00 91.88 86 ASP A N 1
ATOM 642 C CA . ASP A 1 86 ? -9.983 -6.759 10.974 1.00 91.88 86 ASP A CA 1
ATOM 643 C C . ASP A 1 86 ? -10.532 -7.146 12.343 1.00 91.88 86 ASP A C 1
ATOM 645 O O . ASP A 1 86 ? -11.628 -7.668 12.489 1.00 91.88 86 ASP A O 1
ATOM 649 N N . THR A 1 87 ? -9.691 -6.996 13.354 1.00 91.56 87 THR A N 1
ATOM 650 C CA . THR A 1 87 ? -10.071 -7.184 14.740 1.00 91.56 87 THR A CA 1
ATOM 651 C C . THR A 1 87 ? -10.479 -5.838 15.320 1.00 91.56 87 THR A C 1
ATOM 653 O O . THR A 1 87 ? -9.687 -4.893 15.283 1.00 91.56 87 THR A O 1
ATOM 656 N N . ALA A 1 88 ? -11.673 -5.769 15.907 1.00 94.62 88 ALA A N 1
ATOM 657 C CA . ALA A 1 88 ? -12.179 -4.556 16.526 1.00 94.62 88 ALA A CA 1
ATOM 658 C C . ALA A 1 88 ? -11.209 -3.960 17.561 1.00 94.62 88 ALA A C 1
ATOM 660 O O . ALA A 1 88 ? -10.665 -4.647 18.434 1.00 94.62 88 ALA A O 1
ATOM 661 N N . ILE A 1 89 ? -11.046 -2.640 17.494 1.00 95.12 89 ILE A N 1
ATOM 662 C CA . ILE A 1 89 ? -10.450 -1.821 18.552 1.00 95.12 89 ILE A CA 1
ATOM 663 C C . ILE A 1 89 ? -11.484 -1.649 19.668 1.00 95.12 89 ILE A C 1
ATOM 665 O O . ILE A 1 89 ? -11.177 -1.867 20.843 1.00 95.12 89 ILE A O 1
ATOM 669 N N . VAL A 1 90 ? -12.719 -1.308 19.283 1.00 96.44 90 VAL A N 1
ATOM 670 C CA . VAL A 1 90 ? -13.907 -1.286 20.142 1.00 96.44 90 VAL A CA 1
ATOM 671 C C . VAL A 1 90 ? -15.076 -1.867 19.357 1.00 96.44 90 VAL A C 1
ATOM 673 O O . VAL A 1 90 ? -15.299 -1.507 18.206 1.00 96.44 90 VAL A O 1
ATOM 676 N N . THR A 1 91 ? -15.838 -2.739 20.005 1.00 97.50 91 THR A N 1
ATOM 677 C CA . THR A 1 91 ? -17.099 -3.281 19.487 1.00 97.50 91 THR A CA 1
ATOM 678 C C . THR A 1 91 ? -18.159 -3.169 20.569 1.00 97.50 91 THR A C 1
ATOM 680 O O . THR A 1 91 ? -17.840 -3.228 21.758 1.00 97.50 91 THR A O 1
ATOM 683 N N . ALA A 1 92 ? -19.417 -3.015 20.187 1.00 97.88 92 ALA A N 1
ATOM 684 C CA . ALA A 1 92 ? -20.513 -2.806 21.113 1.00 97.88 92 ALA A CA 1
ATOM 685 C C . ALA A 1 92 ? -21.794 -3.505 20.658 1.00 97.88 92 ALA A C 1
ATOM 687 O O . ALA A 1 92 ? -22.047 -3.663 19.467 1.00 97.88 92 ALA A O 1
ATOM 688 N N . GLY A 1 93 ? -22.603 -3.905 21.635 1.00 98.00 93 GLY A N 1
ATOM 689 C CA . GLY A 1 93 ? -23.978 -4.343 21.448 1.00 98.00 93 GLY A CA 1
ATOM 690 C C . GLY A 1 93 ? -24.838 -3.617 22.467 1.00 98.00 93 GLY A C 1
ATOM 691 O O . GLY A 1 93 ? -24.563 -3.704 23.665 1.00 98.00 93 GLY A O 1
ATOM 692 N N . PHE A 1 94 ? -25.847 -2.890 22.004 1.00 97.75 94 PHE A N 1
ATOM 693 C CA . PHE A 1 94 ? -26.718 -2.086 22.853 1.00 97.75 94 PHE A CA 1
ATOM 694 C C . PHE A 1 94 ? -28.169 -2.475 22.650 1.00 97.75 94 PHE A C 1
ATOM 696 O O . PHE A 1 94 ? -28.602 -2.655 21.516 1.00 97.75 94 PHE A O 1
ATOM 703 N N . ARG A 1 95 ? -28.913 -2.574 23.749 1.00 96.94 95 ARG A N 1
ATOM 704 C CA . ARG A 1 95 ? -30.358 -2.801 23.765 1.00 96.94 95 ARG A CA 1
ATOM 705 C C . ARG A 1 95 ? -31.019 -1.792 24.689 1.00 96.94 95 ARG A C 1
ATOM 707 O O . ARG A 1 95 ? -30.520 -1.563 25.790 1.00 96.94 95 ARG A O 1
ATOM 714 N N . VAL A 1 96 ? -32.165 -1.258 24.284 1.00 95.75 96 VAL A N 1
ATOM 715 C CA . VAL A 1 96 ? -33.035 -0.456 25.150 1.00 95.75 96 VAL A CA 1
ATOM 716 C C . VAL A 1 96 ? -34.492 -0.863 24.967 1.00 95.75 96 VAL A C 1
ATOM 718 O O . VAL A 1 96 ? -34.915 -1.157 23.851 1.00 95.75 96 VAL A O 1
ATOM 721 N N . VAL A 1 97 ? -35.248 -0.870 26.064 1.00 95.69 97 VAL A N 1
ATOM 722 C CA . VAL A 1 97 ? -36.699 -1.073 26.091 1.00 95.69 97 VAL A CA 1
ATOM 723 C C . VAL A 1 97 ? -37.356 0.153 26.708 1.00 95.69 97 VAL A C 1
ATOM 725 O O . VAL A 1 97 ? -36.995 0.580 27.811 1.00 95.69 97 VAL A O 1
ATOM 728 N N . LEU A 1 98 ? -38.335 0.715 26.008 1.00 94.50 98 LEU A N 1
ATOM 729 C CA . LEU A 1 98 ? -39.034 1.927 26.419 1.00 94.50 98 LEU A CA 1
ATOM 730 C C . LEU A 1 98 ? -40.494 1.650 26.771 1.00 94.50 98 LEU A C 1
ATOM 732 O O . LEU A 1 98 ? -41.133 0.777 26.184 1.00 94.50 98 LEU A O 1
ATOM 736 N N . ASP A 1 99 ? -41.040 2.437 27.695 1.00 93.44 99 ASP A N 1
ATOM 737 C CA . ASP A 1 99 ? -42.485 2.495 27.904 1.00 93.44 99 ASP A CA 1
ATOM 738 C C . ASP A 1 99 ? -43.190 3.409 26.878 1.00 93.44 99 ASP A C 1
ATOM 740 O O . ASP A 1 99 ? -42.592 3.982 25.957 1.00 93.44 99 ASP A O 1
ATOM 744 N N . GLU A 1 100 ? -44.507 3.556 27.027 1.00 88.44 100 GLU A N 1
ATOM 745 C CA . GLU A 1 100 ? -45.325 4.413 26.162 1.00 88.44 100 GLU A CA 1
ATOM 746 C C . GLU A 1 100 ? -44.913 5.896 26.219 1.00 88.44 100 GLU A C 1
ATOM 748 O O . GLU A 1 100 ? -45.105 6.621 25.241 1.00 88.44 100 GLU A O 1
ATOM 753 N N . SER A 1 101 ? -44.301 6.326 27.329 1.00 88.00 101 SER A N 1
ATOM 754 C CA . SER A 1 101 ? -43.834 7.694 27.591 1.00 88.00 101 SER A CA 1
ATOM 755 C C . SER A 1 101 ? -42.359 7.919 27.217 1.00 88.00 101 SER A C 1
ATOM 757 O O . SER A 1 101 ? -41.797 8.979 27.523 1.00 88.00 101 SER A O 1
ATOM 759 N N . SER A 1 102 ? -41.739 6.950 26.534 1.00 89.38 102 SER A N 1
ATOM 760 C CA . SER A 1 102 ? -40.328 6.955 26.120 1.00 89.38 102 SER A CA 1
ATOM 761 C C . SER A 1 102 ? -39.334 6.953 27.288 1.00 89.38 102 SER A C 1
ATOM 763 O O . SER A 1 102 ? -38.216 7.466 27.162 1.00 89.38 102 SER A O 1
ATOM 765 N N . VAL A 1 103 ? -39.740 6.400 28.432 1.00 92.62 103 VAL A N 1
ATOM 766 C CA . VAL A 1 103 ? -38.881 6.184 29.599 1.00 92.62 103 VAL A CA 1
ATOM 767 C C . VAL A 1 103 ? -38.206 4.822 29.491 1.00 92.62 103 VAL A C 1
ATOM 769 O O . VAL A 1 103 ? -38.837 3.828 29.135 1.00 92.62 103 VAL A O 1
ATOM 772 N N . VAL A 1 104 ? -36.911 4.774 29.803 1.00 94.69 104 VAL A N 1
ATOM 773 C CA . VAL A 1 104 ? -36.106 3.549 29.793 1.00 94.69 104 VAL A CA 1
ATOM 774 C C . VAL A 1 104 ? -36.552 2.616 30.915 1.00 94.69 104 VAL A C 1
ATOM 776 O O . VAL A 1 104 ? -36.350 2.906 32.096 1.00 94.69 104 VAL A O 1
ATOM 779 N N . THR A 1 105 ? -37.128 1.476 30.537 1.00 95.94 105 THR A N 1
ATOM 780 C CA . THR A 1 105 ? -37.580 0.423 31.465 1.00 95.94 105 THR A CA 1
ATOM 781 C C . THR A 1 105 ? -36.582 -0.721 31.591 1.00 95.94 105 THR A C 1
ATOM 783 O O . THR A 1 105 ? -36.506 -1.346 32.646 1.00 95.94 105 THR A O 1
ATOM 786 N N . ASP A 1 106 ? -35.788 -0.962 30.547 1.00 95.88 106 ASP A N 1
ATOM 787 C CA . ASP A 1 106 ? -34.675 -1.906 30.551 1.00 95.88 106 ASP A CA 1
ATOM 788 C C . ASP A 1 106 ? -33.592 -1.452 29.563 1.00 95.88 106 ASP A C 1
ATOM 790 O O . ASP A 1 106 ? -33.888 -0.844 28.532 1.00 95.88 106 ASP A O 1
ATOM 794 N N . ILE A 1 107 ? -32.326 -1.715 29.884 1.00 96.06 107 ILE A N 1
ATOM 795 C CA . ILE A 1 107 ? -31.181 -1.296 29.070 1.00 96.06 107 ILE A CA 1
ATOM 796 C C . ILE A 1 107 ? -29.990 -2.230 29.289 1.00 96.06 107 ILE A C 1
ATOM 798 O O . ILE A 1 107 ? -29.667 -2.594 30.420 1.00 96.06 107 ILE A O 1
ATOM 802 N N . SER A 1 108 ? -29.306 -2.593 28.206 1.00 96.81 108 SER A N 1
ATOM 803 C CA . SER A 1 108 ? -28.031 -3.308 28.257 1.00 96.81 108 SER A CA 1
ATOM 804 C C . SER A 1 108 ? -27.033 -2.631 27.330 1.00 96.81 108 SER A C 1
ATOM 806 O O . SER A 1 108 ? -27.293 -2.467 26.137 1.00 96.81 108 SER A O 1
ATOM 808 N N . LEU A 1 109 ? -25.896 -2.218 27.895 1.00 97.00 109 LEU A N 1
ATOM 809 C CA . LEU A 1 109 ? -24.805 -1.572 27.173 1.00 97.00 109 LEU A CA 1
ATOM 810 C C . LEU A 1 109 ? -23.546 -2.435 27.258 1.00 97.00 109 LEU A C 1
ATOM 812 O O . LEU A 1 109 ? -22.772 -2.307 28.208 1.00 97.00 109 LEU A O 1
ATOM 816 N N . ALA A 1 110 ? -23.344 -3.334 26.296 1.00 97.50 110 ALA A N 1
ATOM 817 C CA . ALA A 1 110 ? -22.219 -4.263 26.292 1.00 97.50 110 ALA A CA 1
ATOM 818 C C . ALA A 1 110 ? -21.095 -3.799 25.357 1.00 97.50 110 ALA A C 1
ATOM 820 O O . ALA A 1 110 ? -21.342 -3.427 24.212 1.00 97.50 110 ALA A O 1
ATOM 821 N N . TYR A 1 111 ? -19.849 -3.895 25.821 1.00 97.19 111 TYR A N 1
ATOM 822 C CA . TYR A 1 111 ? -18.650 -3.497 25.083 1.00 97.19 111 TYR A CA 1
ATOM 823 C C . TYR A 1 111 ? -17.604 -4.615 25.024 1.00 97.19 111 TYR A C 1
ATOM 825 O O . TYR A 1 111 ? -17.388 -5.359 25.987 1.00 97.19 111 TYR A O 1
ATOM 833 N N . GLY A 1 112 ? -16.898 -4.680 23.898 1.00 96.50 112 GLY A N 1
ATOM 834 C CA . GLY A 1 112 ? -15.612 -5.344 23.708 1.00 96.50 112 GLY A CA 1
ATOM 835 C C . GLY A 1 112 ? -14.487 -4.323 23.488 1.00 96.50 112 GLY A C 1
ATOM 836 O O . GLY A 1 112 ? -14.733 -3.175 23.131 1.00 96.50 112 GLY A O 1
ATOM 837 N N . GLY A 1 113 ? -13.239 -4.712 23.759 1.00 94.44 113 GLY A N 1
ATOM 838 C CA . GLY A 1 113 ? -12.049 -3.845 23.643 1.00 94.44 113 GLY A CA 1
ATOM 839 C C . GLY A 1 113 ? -11.827 -2.864 24.804 1.00 94.44 113 GLY A C 1
ATOM 840 O O . GLY A 1 113 ? -10.725 -2.328 24.964 1.00 94.44 113 GLY A O 1
ATOM 841 N N . MET A 1 114 ? -12.836 -2.709 25.667 1.00 94.31 114 MET A N 1
ATOM 842 C CA . MET A 1 114 ? -12.844 -1.805 26.827 1.00 94.31 114 MET A CA 1
ATOM 843 C C . MET A 1 114 ? -12.449 -2.480 28.153 1.00 94.31 114 MET A C 1
ATOM 845 O O . MET A 1 114 ? -12.266 -1.817 29.168 1.00 94.31 114 MET A O 1
ATOM 849 N N . ALA A 1 115 ? -12.274 -3.803 28.163 1.00 93.31 115 ALA A N 1
ATOM 850 C CA . ALA A 1 115 ? -11.824 -4.569 29.325 1.00 93.31 115 ALA A CA 1
ATOM 851 C C . ALA A 1 115 ? -11.123 -5.871 28.883 1.00 93.31 115 ALA A C 1
ATOM 853 O O . ALA A 1 115 ? -11.185 -6.237 27.709 1.00 93.31 115 ALA A O 1
ATOM 854 N N . PRO A 1 116 ? -10.479 -6.632 29.795 1.00 92.31 116 PRO A N 1
ATOM 855 C CA . PRO A 1 116 ? -9.899 -7.946 29.483 1.00 92.31 116 PRO A CA 1
ATOM 856 C C . PRO A 1 116 ? -10.915 -9.039 29.113 1.00 92.31 116 PRO A C 1
ATOM 858 O O . PRO A 1 116 ? -10.522 -10.190 28.950 1.00 92.31 116 PRO A O 1
ATOM 861 N N . LYS A 1 117 ? -12.204 -8.714 29.033 1.00 94.25 117 LYS A N 1
ATOM 862 C CA . LYS A 1 117 ? -13.313 -9.558 28.583 1.00 94.25 117 LYS A CA 1
ATOM 863 C C . LYS A 1 117 ? -14.432 -8.645 28.072 1.00 94.25 117 LYS A C 1
ATOM 865 O O . LYS A 1 117 ? -14.396 -7.449 28.345 1.00 94.25 117 LYS A O 1
ATOM 870 N N . THR A 1 118 ? -15.430 -9.198 27.394 1.00 95.75 118 THR A N 1
ATOM 871 C CA . THR A 1 118 ? -16.663 -8.457 27.097 1.00 95.75 118 THR A CA 1
ATOM 872 C C . THR A 1 118 ? -17.404 -8.135 28.400 1.00 95.75 118 THR A C 1
ATOM 874 O O . THR A 1 118 ? -17.526 -9.007 29.266 1.00 95.75 118 THR A O 1
ATOM 877 N N . VAL A 1 119 ? -17.862 -6.893 28.563 1.00 94.38 119 VAL A N 1
ATOM 878 C CA . VAL A 1 119 ? -18.481 -6.392 29.804 1.00 94.38 119 VAL A CA 1
ATOM 879 C C . VAL A 1 119 ? -19.682 -5.497 29.525 1.00 94.38 119 VAL A C 1
ATOM 881 O O . VAL A 1 119 ? -19.744 -4.858 28.481 1.00 94.38 119 VAL A O 1
ATOM 884 N N . GLU A 1 120 ? -20.606 -5.427 30.481 1.00 95.88 120 GLU A N 1
ATOM 885 C CA . GLU A 1 120 ? -21.667 -4.415 30.516 1.00 95.88 120 GLU A CA 1
ATOM 886 C C . GLU A 1 120 ? -21.196 -3.156 31.260 1.00 95.88 120 GLU A C 1
ATOM 888 O O . GLU A 1 120 ? -20.546 -3.261 32.306 1.00 95.88 120 GLU A O 1
ATOM 893 N N . ALA A 1 121 ? -21.563 -1.978 30.753 1.00 95.75 121 ALA A N 1
ATOM 894 C CA . ALA A 1 121 ? -21.352 -0.686 31.400 1.00 95.75 121 ALA A CA 1
ATOM 895 C C . ALA A 1 121 ? -22.431 -0.442 32.470 1.00 95.75 121 ALA A C 1
ATOM 897 O O . ALA A 1 121 ? -23.423 0.253 32.246 1.00 95.75 121 ALA A O 1
ATOM 898 N N . LYS A 1 122 ? -22.267 -1.096 33.627 1.00 95.00 122 LYS A N 1
ATOM 899 C CA . LYS A 1 122 ? -23.274 -1.136 34.700 1.00 95.00 122 LYS A CA 1
ATOM 900 C C . LYS A 1 122 ? -23.612 0.245 35.246 1.00 95.00 122 LYS A C 1
ATOM 902 O O . LYS A 1 122 ? -24.786 0.541 35.435 1.00 95.00 122 LYS A O 1
ATOM 907 N N . SER A 1 123 ? -22.602 1.076 35.480 1.00 95.06 123 SER A N 1
ATOM 908 C CA . SER A 1 123 ? -22.786 2.425 36.012 1.00 95.06 123 SER A CA 1
ATOM 909 C C . SER A 1 123 ? -23.535 3.302 35.009 1.00 95.06 123 SER A C 1
ATOM 911 O O . SER A 1 123 ? -24.432 4.044 35.403 1.00 95.06 123 SER A O 1
ATOM 913 N N . SER A 1 124 ? -23.207 3.200 33.715 1.00 94.25 124 SER A N 1
ATOM 914 C CA . SER A 1 124 ? -23.949 3.883 32.649 1.00 94.25 124 SER A CA 1
ATOM 915 C C . SER A 1 124 ? -25.392 3.384 32.550 1.00 94.25 124 SER A C 1
ATOM 917 O O . SER A 1 124 ? -26.305 4.195 32.471 1.00 94.25 124 SER A O 1
ATOM 919 N N . MET A 1 125 ? -25.630 2.071 32.614 1.00 95.25 125 MET A N 1
ATOM 920 C CA . MET A 1 125 ? -26.983 1.496 32.610 1.00 95.25 125 MET A CA 1
ATOM 921 C C . MET A 1 125 ? -27.827 1.985 33.797 1.00 95.25 125 MET A C 1
ATOM 923 O O . MET A 1 125 ? -28.962 2.414 33.604 1.00 95.25 125 MET A O 1
ATOM 927 N N . GLU A 1 126 ? -27.271 1.980 35.012 1.00 95.62 126 GLU A N 1
ATOM 928 C CA . GLU A 1 126 ? -27.933 2.503 36.217 1.00 95.62 126 GLU A CA 1
ATOM 929 C C . GLU A 1 126 ? -28.252 3.998 36.095 1.00 95.62 126 GLU A C 1
ATOM 931 O O . GLU A 1 126 ? -29.322 4.436 36.512 1.00 95.62 126 GLU A O 1
ATOM 936 N N . ALA A 1 127 ? -27.351 4.780 35.491 1.00 92.56 127 ALA A N 1
ATOM 937 C CA . ALA A 1 127 ? -27.556 6.206 35.263 1.00 92.56 127 ALA A CA 1
ATOM 938 C C . ALA A 1 127 ? -28.653 6.508 34.227 1.00 92.56 127 ALA A C 1
ATOM 940 O O . ALA A 1 127 ? -29.157 7.632 34.209 1.00 92.56 127 ALA A O 1
ATOM 941 N N . LEU A 1 128 ? -29.003 5.548 33.366 1.00 92.75 128 LEU A N 1
ATOM 942 C CA . LEU A 1 128 ? -29.990 5.710 32.295 1.00 92.75 128 LEU A CA 1
ATOM 943 C C . LEU A 1 128 ? -31.362 5.114 32.622 1.00 92.75 128 LEU A C 1
ATOM 945 O O . LEU A 1 128 ? -32.366 5.551 32.059 1.00 92.75 128 LEU A O 1
ATOM 949 N N . LEU A 1 129 ? -31.425 4.134 33.522 1.00 94.62 129 LEU A N 1
ATOM 950 C CA . LEU A 1 129 ? -32.675 3.489 33.908 1.00 94.62 129 LEU A CA 1
ATOM 951 C C . LEU A 1 129 ? -33.661 4.508 34.506 1.00 94.62 129 LEU A C 1
ATOM 953 O O . LEU A 1 129 ? -33.305 5.311 35.368 1.00 94.62 129 LEU A O 1
ATOM 957 N N . GLY A 1 130 ? -34.915 4.480 34.051 1.00 93.25 130 GLY A N 1
ATOM 958 C CA . GLY A 1 130 ? -35.957 5.406 34.501 1.00 93.25 130 GLY A CA 1
ATOM 959 C C . GLY A 1 130 ? -35.843 6.829 33.943 1.00 93.25 130 GLY A C 1
ATOM 960 O O . GLY A 1 130 ? -36.683 7.667 34.269 1.00 93.25 130 GLY A O 1
ATOM 961 N N . LYS A 1 131 ? -34.853 7.121 33.088 1.00 90.69 131 LYS A N 1
ATOM 962 C CA . LYS A 1 131 ? -34.781 8.394 32.361 1.00 90.69 131 LYS A CA 1
ATOM 963 C C . LYS A 1 131 ? -35.590 8.346 31.080 1.00 90.69 131 LYS A C 1
ATOM 965 O O . LYS A 1 131 ? -35.745 7.299 30.454 1.00 90.69 131 LYS A O 1
ATOM 970 N N . LYS A 1 132 ? -36.071 9.511 30.660 1.00 87.38 132 LYS A N 1
ATOM 971 C CA . LYS A 1 132 ? -36.628 9.687 29.322 1.00 87.38 132 LYS A CA 1
ATOM 972 C C . LYS A 1 132 ? -35.479 9.734 28.317 1.00 87.38 132 LYS A C 1
ATOM 974 O O . LYS A 1 132 ? -34.506 10.439 28.563 1.00 87.38 132 LYS A O 1
ATOM 979 N N . LEU A 1 133 ? -35.592 9.005 27.204 1.00 77.88 133 LEU A N 1
ATOM 980 C CA . LEU A 1 133 ? -34.505 8.878 26.225 1.00 77.88 133 LEU A CA 1
ATOM 981 C C . LEU A 1 133 ? -33.972 10.257 25.789 1.00 77.88 133 LEU A C 1
ATOM 983 O O . LEU A 1 133 ? -32.773 10.477 25.826 1.00 77.88 133 LEU A O 1
ATOM 987 N N . PHE A 1 134 ? -34.852 11.216 25.483 1.00 75.44 134 PHE A N 1
ATOM 988 C CA . PHE A 1 134 ? -34.481 12.571 25.042 1.00 75.44 134 PHE A CA 1
ATOM 989 C C . PHE A 1 134 ? -34.359 13.623 26.151 1.00 75.44 134 PHE A C 1
ATOM 991 O O . PHE A 1 134 ? -34.654 14.802 25.937 1.00 75.44 134 PHE A O 1
ATOM 998 N N . ASP A 1 135 ? -33.961 13.215 27.351 1.00 75.88 135 ASP A N 1
ATOM 999 C CA . ASP A 1 135 ? -33.480 14.182 28.332 1.00 75.88 135 ASP A CA 1
ATOM 1000 C C . ASP A 1 135 ? -32.129 14.758 27.864 1.00 75.88 135 ASP A C 1
ATOM 1002 O O . ASP A 1 135 ? -31.258 14.014 27.407 1.00 75.88 135 ASP A O 1
ATOM 1006 N N . ASN A 1 136 ? -31.937 16.073 27.987 1.00 68.81 136 ASN A N 1
ATOM 1007 C CA . ASN A 1 136 ? -30.700 16.746 27.580 1.00 68.81 136 ASN A CA 1
ATOM 1008 C C . ASN A 1 136 ? -29.477 16.226 28.353 1.00 68.81 136 ASN A C 1
ATOM 1010 O O . ASN A 1 136 ? -28.364 16.313 27.844 1.00 68.81 136 ASN A O 1
ATOM 1014 N N . THR A 1 137 ? -29.668 15.653 29.547 1.00 80.31 137 THR A N 1
ATOM 1015 C CA . THR A 1 137 ? -28.565 15.078 30.333 1.00 80.31 137 THR A CA 1
ATOM 1016 C C . THR A 1 137 ? -28.329 13.591 30.059 1.00 80.31 137 THR A C 1
ATOM 1018 O O . THR A 1 137 ? -27.362 13.037 30.574 1.00 80.31 137 THR A O 1
ATOM 1021 N N . PHE A 1 138 ? -29.163 12.919 29.247 1.00 81.06 138 PHE A N 1
ATOM 1022 C CA . PHE A 1 138 ? -29.099 11.464 29.036 1.00 81.06 138 PHE A CA 1
ATOM 1023 C C . PHE A 1 138 ? -27.697 11.003 28.620 1.00 81.06 138 PHE A C 1
ATOM 1025 O O . PHE A 1 138 ? -27.103 10.124 29.248 1.00 81.06 138 PHE A O 1
ATOM 1032 N N . LEU A 1 139 ? -27.150 11.633 27.579 1.00 79.38 139 LEU A N 1
ATOM 1033 C CA . LEU A 1 139 ? -25.830 11.307 27.048 1.00 79.38 139 LEU A CA 1
ATOM 1034 C C . LEU A 1 139 ? -24.716 11.717 28.008 1.00 79.38 139 LEU A C 1
ATOM 1036 O O . LEU A 1 139 ? -23.807 10.927 28.244 1.00 79.38 139 LEU A O 1
ATOM 1040 N N . GLU A 1 140 ? -24.798 12.917 28.583 1.00 82.19 140 GLU A N 1
ATOM 1041 C CA . GLU A 1 140 ? -23.791 13.430 29.518 1.00 82.19 140 GLU A CA 1
ATOM 1042 C C . GLU A 1 140 ? -23.655 12.524 30.743 1.00 82.19 140 GLU A C 1
ATOM 1044 O O . GLU A 1 140 ? -22.542 12.160 31.117 1.00 82.19 140 GLU A O 1
ATOM 1049 N N . ASP A 1 141 ? -24.776 12.092 31.320 1.00 85.31 141 ASP A N 1
ATOM 1050 C CA . ASP A 1 141 ? -24.803 11.228 32.496 1.00 85.31 141 ASP A CA 1
ATOM 1051 C C . ASP A 1 141 ? -24.273 9.823 32.188 1.00 85.31 141 ASP A C 1
ATOM 1053 O O . ASP A 1 141 ? -23.509 9.255 32.975 1.00 85.31 141 ASP A O 1
ATOM 1057 N N . ALA A 1 142 ? -24.650 9.254 31.039 1.00 85.69 142 ALA A N 1
ATOM 1058 C CA . ALA A 1 142 ? -24.197 7.925 30.638 1.00 85.69 142 ALA A CA 1
ATOM 1059 C C . ALA A 1 142 ? -22.700 7.892 30.343 1.00 85.69 142 ALA A C 1
ATOM 1061 O O . ALA A 1 142 ? -21.997 6.972 30.773 1.00 85.69 142 ALA A O 1
ATOM 1062 N N . VAL A 1 143 ? -22.223 8.908 29.627 1.00 81.25 143 VAL A N 1
ATOM 1063 C CA . VAL A 1 143 ? -20.817 9.096 29.298 1.00 81.25 143 VAL A CA 1
ATOM 1064 C C . VAL A 1 143 ? -20.042 9.348 30.596 1.00 81.25 143 VAL A C 1
ATOM 1066 O O . VAL A 1 143 ? -19.157 8.562 30.912 1.00 81.25 143 VAL A O 1
ATOM 1069 N N . ALA A 1 144 ? -20.456 10.287 31.456 1.00 84.56 144 ALA A N 1
ATOM 1070 C CA . ALA A 1 144 ? -19.833 10.528 32.766 1.00 84.56 144 ALA A CA 1
ATOM 1071 C C . ALA A 1 144 ? -19.727 9.265 33.644 1.00 84.56 144 ALA A C 1
ATOM 1073 O O . ALA A 1 144 ? -18.720 9.057 34.327 1.00 84.56 144 ALA A O 1
ATOM 1074 N N . ALA A 1 145 ? -20.743 8.400 33.618 1.00 89.56 145 ALA A N 1
ATOM 1075 C CA . ALA A 1 145 ? -20.734 7.132 34.339 1.00 89.56 145 ALA A CA 1
ATOM 1076 C C . ALA A 1 145 ? -19.787 6.081 33.725 1.00 89.56 145 ALA A C 1
ATOM 1078 O O . ALA A 1 145 ? -19.240 5.263 34.469 1.00 89.56 145 ALA A O 1
ATOM 1079 N N . MET A 1 146 ? -19.522 6.140 32.415 1.00 85.94 146 MET A N 1
ATOM 1080 C CA . MET A 1 146 ? -18.662 5.192 31.693 1.00 85.94 146 MET A CA 1
ATOM 1081 C C . MET A 1 146 ? -17.220 5.184 32.224 1.00 85.94 146 MET A C 1
ATOM 1083 O O . MET A 1 146 ? -16.555 4.149 32.179 1.00 85.94 146 MET A O 1
ATOM 1087 N N . GLU A 1 147 ? -16.745 6.289 32.809 1.00 82.69 147 GLU A N 1
ATOM 1088 C CA . GLU A 1 147 ? -15.420 6.348 33.447 1.00 82.69 147 GLU A CA 1
ATOM 1089 C C . GLU A 1 147 ? -15.279 5.334 34.595 1.00 82.69 147 GLU A C 1
ATOM 1091 O O . GLU A 1 147 ? -14.204 4.773 34.811 1.00 82.69 147 GLU A O 1
ATOM 1096 N N . LYS A 1 148 ? -16.376 5.053 35.313 1.00 86.94 148 LYS A N 1
ATOM 1097 C CA . LYS A 1 148 ? -16.404 4.038 36.377 1.00 86.94 148 LYS A CA 1
ATOM 1098 C C . LYS A 1 148 ? -16.397 2.620 35.810 1.00 86.94 148 LYS A C 1
ATOM 1100 O O . LYS A 1 148 ? -15.822 1.725 36.427 1.00 86.94 148 LYS A O 1
ATOM 1105 N N . ASP A 1 149 ? -17.018 2.423 34.650 1.00 87.12 149 ASP A N 1
ATOM 1106 C CA . ASP A 1 149 ? -17.160 1.112 34.016 1.00 87.12 149 ASP A CA 1
ATOM 1107 C C . ASP A 1 149 ? -15.911 0.690 33.233 1.00 87.12 149 ASP A C 1
ATOM 1109 O O . ASP A 1 149 ? -15.611 -0.499 33.132 1.00 87.12 149 ASP A O 1
ATOM 1113 N N . SER A 1 150 ? -15.169 1.644 32.666 1.00 81.31 150 SER A N 1
ATOM 1114 C CA . SER A 1 150 ? -13.988 1.378 31.835 1.00 81.31 150 SER A CA 1
ATOM 1115 C C . SER A 1 150 ? -12.849 2.371 32.108 1.00 81.31 150 SER A C 1
ATOM 1117 O O . SER A 1 150 ? -12.516 3.190 31.244 1.00 81.31 150 SER A O 1
ATOM 1119 N N . PRO A 1 151 ? -12.192 2.287 33.284 1.00 83.62 151 PRO A N 1
ATOM 1120 C CA . PRO A 1 151 ? -11.074 3.155 33.650 1.00 83.62 151 PRO A CA 1
ATOM 1121 C C . PRO A 1 151 ? -9.794 2.759 32.888 1.00 83.62 151 PRO A C 1
ATOM 1123 O O . PRO A 1 151 ? -8.858 2.170 33.438 1.00 83.62 151 PRO A O 1
ATOM 1126 N N . LEU A 1 152 ? -9.750 3.048 31.585 1.00 89.12 152 LEU A N 1
ATOM 1127 C CA . LEU A 1 152 ? -8.579 2.813 30.740 1.00 89.12 152 LEU A CA 1
ATOM 1128 C C . LEU A 1 152 ? -7.489 3.840 31.070 1.00 89.12 152 LEU A C 1
ATOM 1130 O O . LEU A 1 152 ? -7.586 5.003 30.690 1.00 89.12 152 LEU A O 1
ATOM 1134 N N . GLY A 1 153 ? -6.443 3.407 31.775 1.00 87.88 153 GLY A N 1
ATOM 1135 C CA . GLY A 1 153 ? -5.242 4.217 32.002 1.00 87.88 153 GLY A CA 1
ATOM 1136 C C . GLY A 1 153 ? -4.288 4.209 30.804 1.00 87.88 153 GLY A C 1
ATOM 1137 O O . GLY A 1 153 ? -4.392 3.357 29.923 1.00 87.88 153 GLY A O 1
ATOM 1138 N N . PHE A 1 154 ? -3.286 5.096 30.802 1.00 87.25 154 PHE A N 1
ATOM 1139 C CA . PHE A 1 154 ? -2.347 5.253 29.680 1.00 87.25 154 PHE A CA 1
ATOM 1140 C C . PHE A 1 154 ? -1.560 3.973 29.321 1.00 87.25 154 PHE A C 1
ATOM 1142 O O . PHE A 1 154 ? -1.105 3.770 28.195 1.00 87.25 154 PHE A O 1
ATOM 1149 N N . THR A 1 155 ? -1.406 3.067 30.288 1.00 89.06 155 THR A N 1
ATOM 1150 C CA . THR A 1 155 ? -0.604 1.839 30.174 1.00 89.06 155 THR A CA 1
ATOM 1151 C C . THR A 1 155 ? -1.390 0.609 29.700 1.00 89.06 155 THR A C 1
ATOM 1153 O O . THR A 1 155 ? -0.836 -0.494 29.671 1.00 89.06 155 THR A O 1
ATOM 1156 N N . VAL A 1 156 ? -2.664 0.774 29.333 1.00 90.38 156 VAL A N 1
ATOM 1157 C CA . VAL A 1 156 ? -3.585 -0.328 29.026 1.00 90.38 156 VAL A CA 1
ATOM 1158 C C . VAL A 1 156 ? -3.107 -1.227 27.864 1.00 90.38 156 VAL A C 1
ATOM 1160 O O . VAL A 1 156 ? -2.659 -0.720 26.830 1.00 90.38 156 VAL A O 1
ATOM 1163 N N . PRO A 1 157 ? -3.235 -2.569 27.969 1.00 88.94 157 PRO A N 1
ATOM 1164 C CA . PRO A 1 157 ? -2.917 -3.485 26.874 1.00 88.94 157 PRO A CA 1
ATOM 1165 C C . PRO A 1 157 ? -3.635 -3.125 25.574 1.00 88.94 157 PRO A C 1
ATOM 1167 O O . PRO A 1 157 ? -4.846 -2.918 25.577 1.00 88.94 157 PRO A O 1
ATOM 1170 N N . GLY A 1 158 ? -2.883 -3.046 24.476 1.00 86.25 158 GLY A N 1
ATOM 1171 C CA . GLY A 1 158 ? -3.356 -2.608 23.157 1.00 86.25 158 GLY A CA 1
ATOM 1172 C C . GLY A 1 158 ? -3.112 -1.127 22.828 1.00 86.25 158 GLY A C 1
ATOM 1173 O O . GLY A 1 158 ? -3.137 -0.788 21.656 1.00 86.25 158 GLY A O 1
ATOM 1174 N N . GLY A 1 159 ? -2.805 -0.261 23.808 1.00 90.44 159 GLY A N 1
ATOM 1175 C CA . GLY A 1 159 ? -2.566 1.176 23.558 1.00 90.44 159 GLY A CA 1
ATOM 1176 C C . GLY A 1 159 ? -3.840 1.980 23.256 1.00 90.44 159 GLY A C 1
ATOM 1177 O O . GLY A 1 159 ? -4.933 1.540 23.587 1.00 90.44 159 GLY A O 1
ATOM 1178 N N . MET A 1 160 ? -3.738 3.170 22.670 1.00 91.25 160 MET A N 1
ATOM 1179 C CA . MET A 1 160 ? -4.912 3.931 22.202 1.00 91.25 160 MET A CA 1
ATOM 1180 C C . MET A 1 160 ? -6.015 4.211 23.260 1.00 91.25 160 MET A C 1
ATOM 1182 O O . MET A 1 160 ? -7.197 4.081 22.954 1.00 91.25 160 MET A O 1
ATOM 1186 N N . PRO A 1 161 ? -5.710 4.518 24.539 1.00 92.81 161 PRO A N 1
ATOM 1187 C CA . PRO A 1 161 ? -6.733 4.619 25.588 1.00 92.81 161 PRO A CA 1
ATOM 1188 C C . PRO A 1 161 ? -7.753 5.733 25.319 1.00 92.81 161 PRO A C 1
ATOM 1190 O O . PRO A 1 161 ? -8.953 5.479 25.404 1.00 92.81 161 PRO A O 1
ATOM 1193 N N . THR A 1 162 ? -7.290 6.926 24.927 1.00 92.75 162 THR A N 1
ATOM 1194 C CA . THR A 1 162 ? -8.160 8.039 24.518 1.00 92.75 162 THR A CA 1
ATOM 1195 C C . THR A 1 162 ? -9.040 7.617 23.345 1.00 92.75 162 THR A C 1
ATOM 1197 O O . THR A 1 162 ? -10.265 7.677 23.433 1.00 92.75 162 THR A O 1
ATOM 1200 N N . TYR A 1 163 ? -8.433 7.071 22.288 1.00 94.94 163 TYR A N 1
ATOM 1201 C CA . TYR A 1 163 ? -9.170 6.618 21.113 1.00 94.94 163 TYR A CA 1
ATOM 1202 C C . TYR A 1 163 ? -10.028 5.374 21.343 1.00 94.94 163 TYR A C 1
ATOM 1204 O O . TYR A 1 163 ? -10.861 5.079 20.512 1.00 94.94 163 TYR A O 1
ATOM 1212 N N . ARG A 1 164 ? -9.908 4.632 22.443 1.00 95.06 164 ARG A N 1
ATOM 1213 C CA . ARG A 1 164 ? -10.884 3.583 22.779 1.00 95.06 164 ARG A CA 1
ATOM 1214 C C . ARG A 1 164 ? -12.113 4.161 23.470 1.00 95.06 164 ARG A C 1
ATOM 1216 O O . ARG A 1 164 ? -13.240 3.807 23.137 1.00 95.06 164 ARG A O 1
ATOM 1223 N N . LYS A 1 165 ? -11.911 5.113 24.382 1.00 93.62 165 LYS A N 1
ATOM 1224 C CA . LYS A 1 165 ? -13.008 5.811 25.069 1.00 93.62 165 LYS A CA 1
ATOM 1225 C C . LYS A 1 165 ? -13.861 6.656 24.114 1.00 93.62 165 LYS A C 1
ATOM 1227 O O . LYS A 1 165 ? -15.080 6.722 24.276 1.00 93.62 165 LYS A O 1
ATOM 1232 N N . THR A 1 166 ? -13.250 7.268 23.099 1.00 93.50 166 THR A N 1
ATOM 1233 C CA . THR A 1 166 ? -13.951 8.128 22.133 1.00 93.50 166 THR A CA 1
ATOM 1234 C C . THR A 1 166 ? -15.022 7.403 21.287 1.00 93.50 166 THR A C 1
ATOM 1236 O O . THR A 1 166 ? -16.178 7.821 21.349 1.00 93.50 166 THR A O 1
ATOM 1239 N N . PRO A 1 167 ? -14.728 6.338 20.513 1.00 93.12 167 PRO A N 1
ATOM 1240 C CA . PRO A 1 167 ? -15.714 5.585 19.750 1.00 93.12 167 PRO A CA 1
ATOM 1241 C C . PRO A 1 167 ? -16.683 4.838 20.665 1.00 93.12 167 PRO A C 1
ATOM 1243 O O . PRO A 1 167 ? -17.855 4.789 20.329 1.00 93.12 167 PRO A O 1
ATOM 1246 N N . ALA A 1 168 ? -16.275 4.362 21.852 1.00 94.12 168 ALA A N 1
ATOM 1247 C CA . ALA A 1 168 ? -17.224 3.803 22.823 1.00 94.12 168 ALA A CA 1
ATOM 1248 C C . ALA A 1 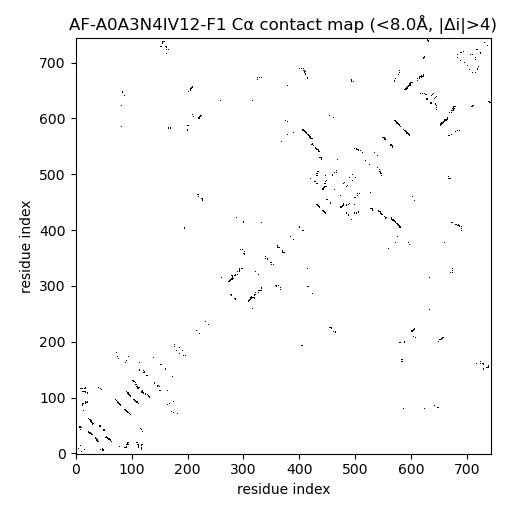168 ? -18.335 4.811 23.182 1.00 94.12 168 ALA A C 1
ATOM 1250 O O . ALA A 1 168 ? -19.520 4.487 23.133 1.00 94.12 168 ALA A O 1
ATOM 1251 N N . SER A 1 169 ? -17.953 6.063 23.447 1.00 92.62 169 SER A N 1
ATOM 1252 C CA . SER A 1 169 ? -18.899 7.158 23.703 1.00 92.62 169 SER A CA 1
ATOM 1253 C C . SER A 1 169 ? -19.681 7.555 22.444 1.00 92.62 169 SER A C 1
ATOM 1255 O O . SER A 1 169 ? -20.877 7.830 22.505 1.00 92.62 169 SER A O 1
ATOM 1257 N N . SER A 1 170 ? -19.021 7.551 21.285 1.00 93.19 170 SER A N 1
ATOM 1258 C CA . SER A 1 170 ? -19.637 7.922 20.005 1.00 93.19 170 SER A CA 1
ATOM 1259 C C . SER A 1 170 ? -20.666 6.889 19.537 1.00 93.19 170 SER A C 1
ATOM 1261 O O . SER A 1 170 ? -21.688 7.264 18.973 1.00 93.19 170 SER A O 1
ATOM 1263 N N . PHE A 1 171 ? -20.459 5.603 19.830 1.00 94.81 171 PHE A N 1
ATOM 1264 C CA . PHE A 1 171 ? -21.440 4.549 19.580 1.00 94.81 171 PHE A CA 1
ATOM 1265 C C . PHE A 1 171 ? -22.696 4.747 20.414 1.00 94.81 171 PHE A C 1
ATOM 1267 O O . PHE A 1 171 ? -23.790 4.563 19.895 1.00 94.81 171 PHE A O 1
ATOM 1274 N N . LEU A 1 172 ? -22.563 5.138 21.684 1.00 92.00 172 LEU A N 1
ATOM 1275 C CA . LEU A 1 172 ? -23.724 5.431 22.521 1.00 92.00 172 LEU A CA 1
ATOM 1276 C C . LEU A 1 172 ? -24.498 6.644 21.988 1.00 92.00 172 LEU A C 1
ATOM 1278 O O . LEU A 1 172 ? -25.727 6.624 21.945 1.00 92.00 172 LEU A O 1
ATOM 1282 N N . PHE A 1 173 ? -23.775 7.672 21.537 1.00 91.00 173 PHE A N 1
ATOM 1283 C CA . PHE A 1 173 ? -24.374 8.839 20.896 1.00 91.00 173 PHE A CA 1
ATOM 1284 C C . PHE A 1 173 ? -25.124 8.473 19.610 1.00 91.00 173 PHE A C 1
ATOM 1286 O O . PHE A 1 173 ? -26.252 8.918 19.403 1.00 91.00 173 PHE A O 1
ATOM 1293 N N . ARG A 1 174 ? -24.539 7.601 18.785 1.00 92.38 174 ARG A N 1
ATOM 1294 C CA . ARG A 1 174 ? -25.187 7.068 17.585 1.00 92.38 174 ARG A CA 1
ATOM 1295 C C . ARG A 1 174 ? -26.424 6.243 17.914 1.00 92.38 174 ARG A C 1
ATOM 1297 O O . ARG A 1 174 ? -27.492 6.523 17.382 1.00 92.38 174 ARG A O 1
ATOM 1304 N N . PHE A 1 175 ? -26.305 5.305 18.846 1.00 93.06 175 PHE A N 1
ATOM 1305 C CA . PHE A 1 175 ? -27.402 4.445 19.281 1.00 93.06 175 PHE A CA 1
ATOM 1306 C C . PHE A 1 175 ? -28.606 5.242 19.773 1.00 93.06 1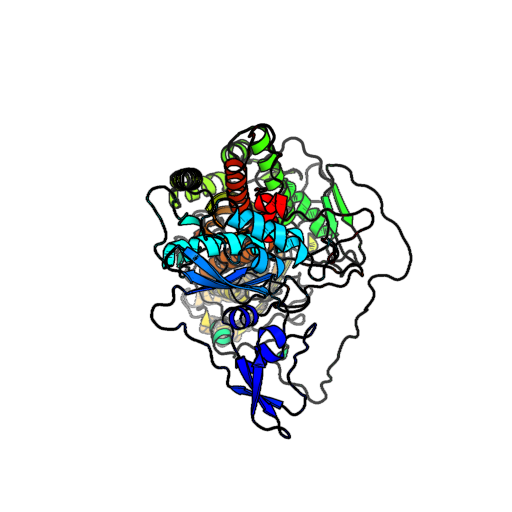75 PHE A C 1
ATOM 1308 O O . PHE A 1 175 ? -29.743 4.921 19.445 1.00 93.06 175 PHE A O 1
ATOM 1315 N N . TRP A 1 176 ? -28.363 6.324 20.509 1.00 89.38 176 TRP A N 1
ATOM 1316 C CA . TRP A 1 176 ? -29.416 7.227 20.952 1.00 89.38 176 TRP A CA 1
ATOM 1317 C C . TRP A 1 176 ? -30.239 7.797 19.782 1.00 89.38 176 TRP A C 1
ATOM 1319 O O . TRP A 1 176 ? -31.470 7.758 19.821 1.00 89.38 176 TRP A O 1
ATOM 1329 N N . HIS A 1 177 ? -29.574 8.245 18.711 1.00 89.44 177 HIS A N 1
ATOM 1330 C CA . HIS A 1 177 ? -30.236 8.710 17.489 1.00 89.44 177 HIS A CA 1
ATOM 1331 C C . HIS A 1 177 ? -30.898 7.578 16.687 1.00 89.44 177 HIS A C 1
ATOM 1333 O O . HIS A 1 177 ? -31.953 7.789 16.092 1.00 89.44 177 HIS A O 1
ATOM 1339 N N . GLU A 1 178 ? -30.323 6.377 16.680 1.00 92.06 178 GLU A N 1
ATOM 1340 C CA . GLU A 1 178 ? -30.904 5.217 15.994 1.00 92.06 178 GLU A CA 1
ATOM 1341 C C . GLU A 1 178 ? -32.214 4.765 16.646 1.00 92.06 178 GLU A C 1
ATOM 1343 O O . GLU A 1 178 ? -33.204 4.559 15.949 1.00 92.06 178 GLU A O 1
ATOM 1348 N N . VAL A 1 179 ? -32.248 4.669 17.979 1.00 91.38 179 VAL A N 1
ATOM 1349 C CA . VAL A 1 179 ? -33.460 4.316 18.741 1.00 91.38 179 VAL A CA 1
ATOM 1350 C C . VAL A 1 179 ? -34.563 5.337 18.481 1.00 91.38 179 VAL A C 1
ATOM 1352 O O . VAL A 1 179 ? -35.715 4.980 18.245 1.00 91.38 179 VAL A O 1
ATOM 1355 N N . ALA A 1 180 ? -34.196 6.615 18.510 1.00 87.75 180 ALA A N 1
ATOM 1356 C CA . ALA A 1 180 ? -35.082 7.724 18.214 1.00 87.75 180 ALA A CA 1
ATOM 1357 C C . ALA A 1 180 ? -35.714 7.639 16.816 1.00 87.75 180 ALA A C 1
ATOM 1359 O O . ALA A 1 180 ? -36.919 7.862 16.679 1.00 87.75 180 ALA A O 1
ATOM 1360 N N . ALA A 1 181 ? -34.903 7.323 15.803 1.00 88.62 181 ALA A N 1
ATOM 1361 C CA . ALA A 1 181 ? -35.346 7.177 14.422 1.00 88.62 181 ALA A CA 1
ATOM 1362 C C . ALA A 1 181 ? -36.257 5.954 14.239 1.00 88.62 181 ALA A C 1
ATOM 1364 O O . ALA A 1 181 ? -37.317 6.065 13.635 1.00 88.62 181 ALA A O 1
ATOM 1365 N N . GLU A 1 182 ? -35.857 4.800 14.778 1.00 90.12 182 GLU A N 1
ATOM 1366 C CA . GLU A 1 182 ? -36.545 3.520 14.577 1.00 90.12 182 GLU A CA 1
ATOM 1367 C C . GLU A 1 182 ? -37.896 3.442 15.295 1.00 90.12 182 GLU A C 1
ATOM 1369 O O . GLU A 1 182 ? -38.840 2.854 14.774 1.00 90.12 182 GLU A O 1
ATOM 1374 N N . LEU A 1 183 ? -38.007 4.059 16.473 1.00 88.19 183 LEU A N 1
ATOM 1375 C CA . LEU A 1 183 ? -39.251 4.108 17.245 1.00 88.19 183 LEU A CA 1
ATOM 1376 C C . LEU A 1 183 ? -40.083 5.375 16.976 1.00 88.19 183 LEU A C 1
ATOM 1378 O O . LEU A 1 183 ? -41.074 5.600 17.671 1.00 88.19 183 LEU A O 1
ATOM 1382 N N . GLU A 1 184 ? -39.675 6.204 16.008 1.00 84.62 184 GLU A N 1
ATOM 1383 C CA . GLU A 1 184 ? -40.367 7.436 15.596 1.00 84.62 184 GLU A CA 1
ATOM 1384 C C . GLU A 1 184 ? -40.673 8.391 16.771 1.00 84.62 184 GLU A C 1
ATOM 1386 O O . GLU A 1 184 ? -41.722 9.030 16.845 1.00 84.62 184 GLU A O 1
ATOM 1391 N N . LEU A 1 185 ? -39.751 8.497 17.731 1.00 76.88 185 LEU A N 1
ATOM 1392 C CA . LEU A 1 185 ? -39.990 9.163 19.022 1.00 76.88 185 LEU A CA 1
ATOM 1393 C C . LEU A 1 185 ? -39.822 10.696 18.991 1.00 76.88 185 LEU A C 1
ATOM 1395 O O . LEU A 1 185 ? -39.836 11.332 20.047 1.00 76.88 185 LEU A O 1
ATOM 1399 N N . GLY A 1 186 ? -39.645 11.296 17.812 1.00 60.59 186 GLY A N 1
ATOM 1400 C CA . GLY A 1 186 ? -39.398 12.731 17.649 1.00 60.59 186 GLY A CA 1
ATOM 1401 C C . GLY A 1 186 ? -40.668 13.592 17.711 1.00 60.59 186 GLY A C 1
ATOM 1402 O O . GLY A 1 186 ? -41.655 13.321 17.031 1.00 60.59 186 GLY A O 1
ATOM 1403 N N . THR A 1 187 ? -40.636 14.686 18.481 1.00 54.88 187 THR A N 1
ATOM 1404 C CA . THR A 1 187 ? -41.566 15.827 18.339 1.00 54.88 187 THR A CA 1
ATOM 1405 C C . THR A 1 187 ? -40.939 16.918 17.455 1.00 54.88 187 THR A C 1
ATOM 1407 O O . THR A 1 187 ? -39.732 16.906 17.223 1.00 54.88 187 THR A O 1
ATOM 1410 N N . GLN A 1 188 ? -41.735 17.890 16.975 1.00 47.41 188 GLN A N 1
ATOM 1411 C CA . GLN A 1 188 ? -41.315 18.987 16.071 1.00 47.41 188 GLN A CA 1
ATOM 1412 C C . GLN A 1 188 ? -40.077 19.810 16.521 1.00 47.41 188 GLN A C 1
ATOM 1414 O O . GLN A 1 188 ? -39.556 20.579 15.718 1.00 47.41 188 GLN A O 1
ATOM 1419 N N . GLU A 1 189 ? -39.589 19.650 17.757 1.00 49.91 189 GLU A N 1
ATOM 1420 C CA . GLU A 1 189 ? -38.482 20.424 18.347 1.00 49.91 189 GLU A CA 1
ATOM 1421 C C . GLU A 1 189 ? -37.213 19.597 18.675 1.00 49.91 189 GLU A C 1
ATOM 1423 O O . GLU A 1 189 ? -36.197 20.186 19.038 1.00 49.91 189 GLU A O 1
ATOM 1428 N N . GLN A 1 190 ? -37.207 18.265 18.508 1.00 55.69 190 GLN A N 1
ATOM 1429 C CA . GLN A 1 190 ? -36.018 17.412 18.714 1.00 55.69 190 GLN A CA 1
ATOM 1430 C C . GLN A 1 190 ? -35.697 16.633 17.429 1.00 55.69 190 GLN A C 1
ATOM 1432 O O . GLN A 1 190 ? -36.272 15.581 17.157 1.00 55.69 190 GLN A O 1
ATOM 1437 N N . GLN A 1 191 ? -34.800 17.179 16.603 1.00 67.38 191 GLN A N 1
ATOM 1438 C CA . GLN A 1 191 ? -34.424 16.584 15.319 1.00 67.38 191 GLN A CA 1
ATOM 1439 C C . GLN A 1 191 ? -33.399 15.464 15.526 1.00 67.38 191 GLN A C 1
ATOM 1441 O O . GLN A 1 191 ? -32.289 15.704 16.001 1.00 67.38 191 GLN A O 1
ATOM 1446 N N . VAL A 1 192 ? -33.773 14.238 15.155 1.00 80.75 192 VAL A N 1
ATOM 1447 C CA . VAL A 1 192 ? -32.816 13.154 14.907 1.00 80.75 192 VAL A CA 1
ATOM 1448 C C . VAL A 1 192 ? -31.777 13.663 13.911 1.00 80.75 192 VAL A C 1
ATOM 1450 O O . VAL A 1 192 ? -32.129 14.111 12.820 1.00 80.75 192 VAL A O 1
ATOM 1453 N N . ASP A 1 193 ? -30.502 13.605 14.284 1.00 84.94 193 ASP A N 1
ATOM 1454 C CA . ASP A 1 193 ? -29.408 13.937 13.382 1.00 84.94 193 ASP A CA 1
ATOM 1455 C C . ASP A 1 193 ? -29.132 12.719 12.494 1.00 84.94 193 ASP A C 1
ATOM 1457 O O . ASP A 1 193 ? -28.455 11.764 12.887 1.00 84.94 193 ASP A O 1
ATOM 1461 N N . HIS A 1 194 ? -29.724 12.731 11.299 1.00 84.62 194 HIS A N 1
ATOM 1462 C CA . HIS A 1 194 ? -29.598 11.638 10.337 1.00 84.62 194 HIS A CA 1
ATOM 1463 C C . HIS A 1 194 ? -28.147 11.413 9.883 1.00 84.62 194 HIS A C 1
ATOM 1465 O O . HIS A 1 194 ? -27.780 10.299 9.515 1.00 84.62 194 HIS A O 1
ATOM 1471 N N . GLU A 1 195 ? -27.292 12.431 9.992 1.00 87.44 195 GLU A N 1
ATOM 1472 C CA . GLU A 1 195 ? -25.880 12.328 9.639 1.00 87.44 195 GLU A CA 1
ATOM 1473 C C . GLU A 1 195 ? -25.127 11.323 10.524 1.00 87.44 195 GLU A C 1
ATOM 1475 O O . GLU A 1 195 ? -24.169 10.691 10.081 1.00 87.44 195 GLU A O 1
ATOM 1480 N N . ILE A 1 196 ? -25.574 11.163 11.771 1.00 87.38 196 ILE A N 1
ATOM 1481 C CA . ILE A 1 196 ? -24.962 10.279 12.768 1.00 87.38 196 ILE A CA 1
ATOM 1482 C C . ILE A 1 196 ? -25.327 8.813 12.525 1.00 87.38 196 ILE A C 1
ATOM 1484 O O . ILE A 1 196 ? -24.535 7.916 12.817 1.00 87.38 196 ILE A O 1
ATOM 1488 N N . ILE A 1 197 ? -26.541 8.553 12.041 1.00 88.12 197 ILE A N 1
ATOM 1489 C CA . ILE A 1 197 ? -27.056 7.187 11.886 1.00 88.12 197 ILE A CA 1
ATOM 1490 C C . ILE A 1 197 ? -26.708 6.588 10.522 1.00 88.12 197 ILE A C 1
ATOM 1492 O O . ILE A 1 197 ? -26.594 5.369 10.411 1.00 88.12 197 ILE A O 1
ATOM 1496 N N . GLU A 1 198 ? -26.505 7.421 9.500 1.00 86.75 198 GLU A N 1
ATOM 1497 C CA . GLU A 1 198 ? -26.112 6.977 8.165 1.00 86.75 198 GLU A CA 1
ATOM 1498 C C . GLU A 1 198 ? -24.647 6.532 8.113 1.00 86.75 198 GLU A C 1
ATOM 1500 O O . GLU A 1 198 ? -23.731 7.327 8.327 1.00 86.75 198 GLU A O 1
ATOM 1505 N N . GLU A 1 199 ? -24.396 5.289 7.713 1.00 83.38 199 GLU A N 1
ATOM 1506 C CA . GLU A 1 199 ? -23.034 4.777 7.551 1.00 83.38 199 GLU A CA 1
ATOM 1507 C C . GLU A 1 199 ? -22.401 5.211 6.233 1.00 83.38 199 GLU A C 1
ATOM 1509 O O . GLU A 1 199 ? -23.069 5.431 5.220 1.00 83.38 199 GLU A O 1
ATOM 1514 N N . ILE A 1 200 ? -21.070 5.275 6.227 1.00 84.69 200 ILE A N 1
ATOM 1515 C CA . ILE A 1 200 ? -20.310 5.393 4.986 1.00 84.69 200 ILE A CA 1
ATOM 1516 C C . ILE A 1 200 ? -20.380 4.044 4.262 1.00 84.69 200 ILE A C 1
ATOM 1518 O O . ILE A 1 200 ? -19.588 3.133 4.538 1.00 84.69 200 ILE A O 1
ATOM 1522 N N . HIS A 1 201 ? -21.303 3.925 3.313 1.00 77.62 201 HIS A N 1
ATOM 1523 C CA . HIS A 1 201 ? -21.376 2.781 2.412 1.00 77.62 201 HIS A CA 1
ATOM 1524 C C . HIS A 1 201 ? -20.441 2.955 1.217 1.00 77.62 201 HIS A C 1
ATOM 1526 O O . HIS A 1 201 ? -20.250 4.050 0.691 1.00 77.62 201 HIS A O 1
ATOM 1532 N N . ARG A 1 202 ? -19.849 1.842 0.787 1.00 82.62 202 ARG A N 1
ATOM 1533 C CA . ARG A 1 202 ? -18.933 1.785 -0.349 1.00 82.62 202 ARG A CA 1
ATOM 1534 C C . ARG A 1 202 ? -19.515 0.902 -1.444 1.00 82.62 202 ARG A C 1
ATOM 1536 O O . ARG A 1 202 ? -19.946 -0.215 -1.168 1.00 82.62 202 ARG A O 1
ATOM 1543 N N . GLY A 1 203 ? -19.499 1.402 -2.676 1.00 81.19 203 GLY A N 1
ATOM 1544 C CA . GLY A 1 203 ? -19.820 0.622 -3.867 1.00 81.19 203 GLY A CA 1
ATOM 1545 C C . GLY A 1 203 ? -18.660 -0.269 -4.323 1.00 81.19 203 GLY A C 1
ATOM 1546 O O . GLY A 1 203 ? -17.562 -0.245 -3.766 1.00 81.19 203 GLY A O 1
ATOM 1547 N N . ILE A 1 204 ? -18.900 -1.056 -5.372 1.00 89.38 204 ILE A N 1
ATOM 1548 C CA . ILE A 1 204 ? -17.837 -1.795 -6.066 1.00 89.38 204 ILE A CA 1
ATOM 1549 C C . ILE A 1 204 ? -16.920 -0.787 -6.760 1.00 89.38 204 ILE A C 1
ATOM 1551 O O . ILE A 1 204 ? -17.408 0.107 -7.452 1.00 89.38 204 ILE A O 1
ATOM 1555 N N . SER A 1 205 ? -15.605 -0.951 -6.608 1.00 94.62 205 SER A N 1
ATOM 1556 C CA . SER A 1 205 ? -14.642 -0.104 -7.307 1.00 94.62 205 SER A CA 1
ATOM 1557 C C . SER A 1 205 ? -14.713 -0.279 -8.820 1.00 94.62 205 SER A C 1
ATOM 1559 O O . SER A 1 205 ? -14.750 -1.400 -9.329 1.00 94.62 205 SER A O 1
ATOM 1561 N N . TYR A 1 206 ? -14.662 0.834 -9.540 1.00 96.38 206 TYR A N 1
ATOM 1562 C CA . TYR A 1 206 ? -14.556 0.882 -10.992 1.00 96.38 206 TYR A CA 1
ATOM 1563 C C . TYR A 1 206 ? -13.638 2.032 -11.409 1.00 96.38 206 TYR A C 1
ATOM 1565 O O . TYR A 1 206 ? -13.271 2.886 -10.606 1.00 96.38 206 TYR A O 1
ATOM 1573 N N . GLY A 1 207 ? -13.241 2.061 -12.674 1.00 95.62 207 GLY A N 1
ATOM 1574 C CA . GLY A 1 207 ? -12.265 3.031 -13.140 1.00 95.62 207 GLY A CA 1
ATOM 1575 C C . GLY A 1 207 ? -12.090 3.015 -14.644 1.00 95.62 207 GLY A C 1
ATOM 1576 O O . GLY A 1 207 ? -12.650 2.168 -15.343 1.00 95.62 207 GLY A O 1
ATOM 1577 N N . SER A 1 208 ? -11.297 3.956 -15.135 1.00 96.12 208 SER A N 1
ATOM 1578 C CA . SER A 1 208 ? -10.934 4.063 -16.542 1.00 96.12 208 SER A CA 1
ATOM 1579 C C . SER A 1 208 ? -9.420 4.105 -16.722 1.00 96.12 208 SER A C 1
ATOM 1581 O O . SER A 1 208 ? -8.677 4.593 -15.870 1.00 96.12 208 SER A O 1
ATOM 1583 N N . ARG A 1 209 ? -8.974 3.572 -17.860 1.00 94.62 209 ARG A N 1
ATOM 1584 C CA . ARG A 1 209 ? -7.604 3.685 -18.358 1.00 94.62 209 ARG A CA 1
ATOM 1585 C C . ARG A 1 209 ? -7.650 4.325 -19.734 1.00 94.62 209 ARG A C 1
ATOM 1587 O O . ARG A 1 209 ? -8.510 3.970 -20.546 1.00 94.62 209 ARG A O 1
ATOM 1594 N N . ASP A 1 210 ? -6.726 5.229 -20.024 1.00 88.12 210 ASP A N 1
ATOM 1595 C CA . ASP A 1 210 ? -6.621 5.886 -21.329 1.00 88.12 210 ASP A CA 1
ATOM 1596 C C . ASP A 1 210 ? -5.920 4.984 -22.363 1.00 88.12 210 ASP A C 1
ATOM 1598 O O . ASP A 1 210 ? -4.839 5.288 -22.868 1.00 88.12 210 ASP A O 1
ATOM 1602 N N . ASN A 1 211 ? -6.577 3.868 -22.695 1.00 84.69 211 ASN A N 1
ATOM 1603 C CA . ASN A 1 211 ? -6.076 2.776 -23.543 1.00 84.69 211 ASN A CA 1
ATOM 1604 C C . ASN A 1 211 ? -5.676 3.169 -24.980 1.00 84.69 211 ASN A C 1
ATOM 1606 O O . ASN A 1 211 ? -5.262 2.305 -25.752 1.00 84.69 211 ASN A O 1
ATOM 1610 N N . ASP A 1 212 ? -5.794 4.440 -25.353 1.00 83.81 212 ASP A N 1
ATOM 1611 C CA . ASP A 1 212 ? -5.276 4.957 -26.611 1.00 83.81 212 ASP A CA 1
ATOM 1612 C C . ASP A 1 212 ? -3.737 4.964 -26.600 1.00 83.81 212 ASP A C 1
ATOM 1614 O O . ASP A 1 212 ? -3.105 5.689 -25.824 1.00 83.81 212 ASP A O 1
ATOM 1618 N N . ASN A 1 213 ? -3.117 4.155 -27.460 1.00 86.50 213 ASN A N 1
ATOM 1619 C CA . ASN A 1 213 ? -1.669 4.141 -27.649 1.00 86.50 213 ASN A CA 1
ATOM 1620 C C . ASN A 1 213 ? -1.304 4.462 -29.108 1.00 86.50 213 ASN A C 1
ATOM 1622 O O . ASN A 1 213 ? -1.117 3.545 -29.910 1.00 86.50 213 ASN A O 1
ATOM 1626 N N . PRO A 1 214 ? -1.108 5.747 -29.460 1.00 85.75 214 PRO A N 1
ATOM 1627 C CA . PRO A 1 214 ? -0.739 6.136 -30.822 1.00 85.75 214 PRO A CA 1
ATOM 1628 C C . PRO A 1 214 ? 0.684 5.703 -31.223 1.00 85.75 214 PRO A C 1
ATOM 1630 O O . PRO A 1 214 ? 1.083 5.901 -32.368 1.00 85.75 214 PRO A O 1
ATOM 1633 N N . TYR A 1 215 ? 1.461 5.129 -30.298 1.00 86.31 215 TYR A N 1
ATOM 1634 C CA . TYR A 1 215 ? 2.829 4.651 -30.522 1.00 86.31 215 TYR A CA 1
ATOM 1635 C C . TYR A 1 215 ? 2.932 3.122 -30.532 1.00 86.31 215 TYR A C 1
ATOM 1637 O O . TYR A 1 215 ? 4.040 2.587 -30.457 1.00 86.31 215 TYR A O 1
ATOM 1645 N N . GLU A 1 216 ? 1.798 2.417 -30.577 1.00 91.38 216 GLU A N 1
ATOM 1646 C CA . GLU A 1 216 ? 1.773 0.961 -30.673 1.00 91.38 216 GLU A CA 1
ATOM 1647 C C . GLU A 1 216 ? 2.518 0.477 -31.928 1.00 91.38 216 GLU A C 1
ATOM 1649 O O . GLU A 1 216 ? 2.304 0.961 -33.040 1.00 91.38 216 GLU A O 1
ATOM 1654 N N . GLN A 1 217 ? 3.407 -0.497 -31.740 1.00 92.69 217 GLN A N 1
ATOM 1655 C CA . GLN A 1 217 ? 4.136 -1.177 -32.807 1.00 92.69 217 GLN A CA 1
ATOM 1656 C C . GLN A 1 217 ? 3.635 -2.620 -32.962 1.00 92.69 217 GLN A C 1
ATOM 1658 O O . GLN A 1 217 ? 2.691 -3.060 -32.307 1.00 92.69 217 GLN A O 1
ATOM 1663 N N . ARG A 1 218 ? 4.303 -3.416 -33.813 1.00 93.38 218 ARG A N 1
ATOM 1664 C CA . ARG A 1 218 ? 3.941 -4.826 -34.052 1.00 93.38 218 ARG A CA 1
ATOM 1665 C C . ARG A 1 218 ? 3.830 -5.643 -32.757 1.00 93.38 218 ARG A C 1
ATOM 1667 O O . ARG A 1 218 ? 2.937 -6.487 -32.666 1.00 93.38 218 ARG A O 1
ATOM 1674 N N . VAL A 1 219 ? 4.713 -5.390 -31.787 1.00 93.81 219 VAL A N 1
ATOM 1675 C CA . VAL A 1 219 ? 4.788 -6.120 -30.506 1.00 93.81 219 VAL A CA 1
ATOM 1676 C C . VAL A 1 219 ? 4.960 -5.174 -29.311 1.00 93.81 219 VAL A C 1
ATOM 1678 O O . VAL A 1 219 ? 4.248 -5.310 -28.320 1.00 93.81 219 VAL A O 1
ATOM 1681 N N . VAL A 1 220 ? 5.877 -4.207 -29.392 1.00 94.69 220 VAL A N 1
ATOM 1682 C CA . VAL A 1 220 ? 6.093 -3.181 -28.353 1.00 94.69 220 VAL A CA 1
ATOM 1683 C C . VAL A 1 220 ? 4.949 -2.165 -28.365 1.00 94.69 220 VAL A C 1
ATOM 1685 O O . VAL A 1 220 ? 4.478 -1.766 -29.425 1.00 94.69 220 VAL A O 1
ATOM 1688 N N . GLY A 1 221 ? 4.486 -1.751 -27.189 1.00 93.38 221 GLY A N 1
ATOM 1689 C CA . GLY A 1 221 ? 3.326 -0.872 -27.026 1.00 93.38 221 GLY A CA 1
ATOM 1690 C C . GLY A 1 221 ? 1.989 -1.613 -26.961 1.00 93.38 221 GLY A C 1
ATOM 1691 O O . GLY A 1 221 ? 0.989 -1.005 -26.587 1.00 93.38 221 GLY A O 1
ATOM 1692 N N . LYS A 1 222 ? 1.965 -2.921 -27.241 1.00 94.62 222 LYS A N 1
ATOM 1693 C CA . LYS A 1 222 ? 0.767 -3.749 -27.070 1.00 94.62 222 LYS A CA 1
ATOM 1694 C C . LYS A 1 222 ? 0.535 -4.119 -25.611 1.00 94.62 222 LYS A C 1
ATOM 1696 O O . LYS A 1 222 ? 1.476 -4.329 -24.843 1.00 94.62 222 LYS A O 1
ATOM 1701 N N . GLN A 1 223 ? -0.738 -4.259 -25.258 1.00 94.50 223 GLN A N 1
ATOM 1702 C CA . GLN A 1 223 ? -1.204 -4.728 -23.953 1.00 94.50 223 GLN A CA 1
ATOM 1703 C C . GLN A 1 223 ? -1.136 -6.257 -23.864 1.00 94.50 223 GLN A C 1
ATOM 1705 O O . GLN A 1 223 ? -2.154 -6.946 -23.871 1.00 94.50 223 GLN A O 1
ATOM 1710 N N . ILE A 1 224 ? 0.082 -6.795 -23.838 1.00 93.94 224 ILE A N 1
ATOM 1711 C CA . ILE A 1 224 ? 0.298 -8.240 -23.724 1.00 93.94 224 ILE A CA 1
ATOM 1712 C C . ILE A 1 224 ? 0.176 -8.635 -22.247 1.00 93.94 224 ILE A C 1
ATOM 1714 O O . ILE A 1 224 ? 0.819 -7.989 -21.412 1.00 93.94 224 ILE A O 1
ATOM 1718 N N . PRO A 1 225 ? -0.621 -9.663 -21.900 1.00 94.12 225 PRO A N 1
ATOM 1719 C CA . PRO A 1 225 ? -0.687 -10.169 -20.535 1.00 94.12 225 PRO A CA 1
ATOM 1720 C C . PRO A 1 225 ? 0.687 -10.585 -20.002 1.00 94.12 225 PRO A C 1
ATOM 1722 O O . PRO A 1 225 ? 1.608 -10.888 -20.762 1.00 94.12 225 PRO A O 1
ATOM 1725 N N . HIS A 1 226 ? 0.812 -10.642 -18.678 1.00 95.75 226 HIS A N 1
ATOM 1726 C CA . HIS A 1 226 ? 1.983 -11.231 -18.036 1.00 95.75 226 HIS A CA 1
ATOM 1727 C C . HIS A 1 226 ? 2.195 -12.667 -18.552 1.00 95.75 226 HIS A C 1
ATOM 1729 O O . HIS A 1 226 ? 1.231 -13.433 -18.597 1.00 95.75 226 HIS A O 1
ATOM 1735 N N . LEU A 1 227 ? 3.432 -13.046 -18.909 1.00 93.50 227 LEU A N 1
ATOM 1736 C CA . LEU A 1 227 ? 3.725 -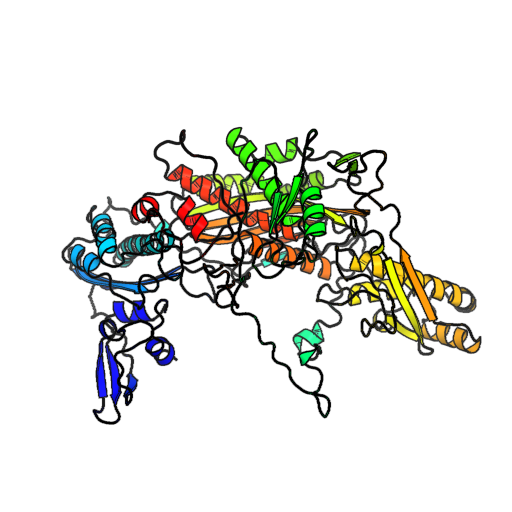14.357 -19.521 1.00 93.50 227 LEU A CA 1
ATOM 1737 C C . LEU A 1 227 ? 3.223 -15.520 -18.651 1.00 93.50 227 LEU A C 1
ATOM 1739 O O . LEU A 1 227 ? 2.528 -16.405 -19.136 1.00 93.50 227 LEU A O 1
ATOM 1743 N N . SER A 1 228 ? 3.483 -15.457 -17.345 1.00 94.19 228 SER A N 1
ATOM 1744 C CA . SER A 1 228 ? 3.003 -16.444 -16.366 1.00 94.19 228 SER A CA 1
ATOM 1745 C C . SER A 1 228 ? 1.587 -16.178 -15.838 1.00 94.19 228 SER A C 1
ATOM 1747 O O . SER A 1 228 ? 1.167 -16.829 -14.891 1.00 94.19 228 SER A O 1
ATOM 1749 N N . GLY A 1 229 ? 0.832 -15.225 -16.399 1.00 95.56 229 GLY A N 1
ATOM 1750 C CA . GLY A 1 229 ? -0.467 -14.811 -15.847 1.00 95.56 229 GLY A CA 1
ATOM 1751 C C . GLY A 1 229 ? -1.498 -15.945 -15.790 1.00 95.56 229 GLY A C 1
ATOM 1752 O O . GLY A 1 229 ? -2.212 -16.092 -14.800 1.00 95.56 229 GLY A O 1
ATOM 1753 N N . LEU A 1 230 ? -1.539 -16.801 -16.817 1.00 95.81 230 LEU A N 1
ATOM 1754 C CA . LEU A 1 230 ? -2.408 -17.984 -16.817 1.00 95.81 230 LEU A CA 1
ATOM 1755 C C . LEU A 1 230 ? -1.924 -19.053 -15.827 1.00 95.81 230 LEU A C 1
ATOM 1757 O O . LEU A 1 230 ? -2.739 -19.655 -15.133 1.00 95.81 230 LEU A O 1
ATOM 1761 N N . GLN A 1 231 ? -0.608 -19.254 -15.725 1.00 96.12 231 GLN A N 1
ATOM 1762 C CA . GLN A 1 231 ? -0.005 -20.192 -14.772 1.00 96.12 231 GLN A CA 1
ATOM 1763 C C . GLN A 1 231 ? -0.289 -19.770 -13.323 1.00 96.12 231 GLN A C 1
ATOM 1765 O O . GLN A 1 231 ? -0.633 -20.596 -12.486 1.00 96.12 231 GLN A O 1
ATOM 1770 N N . GLN A 1 232 ? -0.239 -18.468 -13.036 1.00 97.12 232 GLN A N 1
ATOM 1771 C CA . GLN A 1 232 ? -0.626 -17.908 -11.739 1.00 97.12 232 GLN A CA 1
ATOM 1772 C C . GLN A 1 232 ? -2.110 -18.156 -11.441 1.00 97.12 232 GLN A C 1
ATOM 1774 O O . GLN A 1 232 ? -2.458 -18.553 -10.334 1.00 97.12 232 GLN A O 1
ATOM 1779 N N . GLY A 1 233 ? -2.989 -17.969 -12.432 1.00 96.88 233 GLY A N 1
ATOM 1780 C CA . GLY A 1 233 ? -4.429 -18.201 -12.279 1.00 96.88 233 GLY A CA 1
ATOM 1781 C C . GLY A 1 233 ? -4.832 -19.674 -12.122 1.00 96.88 233 GLY A C 1
ATOM 1782 O O . GLY A 1 233 ? -5.920 -19.954 -11.625 1.00 96.88 233 GLY A O 1
ATOM 1783 N N . THR A 1 234 ? -3.974 -20.608 -12.536 1.00 97.56 234 THR A N 1
ATOM 1784 C CA . THR A 1 234 ? -4.205 -22.065 -12.473 1.00 97.56 234 THR A CA 1
ATOM 1785 C C . THR A 1 234 ? -3.438 -22.756 -11.343 1.00 97.56 234 THR A C 1
ATOM 1787 O O . THR A 1 234 ? -3.769 -23.889 -11.003 1.00 97.56 234 THR A O 1
ATOM 1790 N N . GLY A 1 235 ? -2.453 -22.084 -10.736 1.00 96.56 235 GLY A N 1
ATOM 1791 C CA . GLY A 1 235 ? -1.540 -22.681 -9.757 1.00 96.56 235 GLY A CA 1
ATOM 1792 C C . GLY A 1 235 ? -0.407 -23.503 -10.385 1.00 96.56 235 GLY A C 1
ATOM 1793 O O . GLY A 1 235 ? 0.214 -24.300 -9.695 1.00 96.56 235 GLY A O 1
ATOM 1794 N N . GLU A 1 236 ? -0.149 -23.335 -11.686 1.00 96.88 236 GLU A N 1
ATOM 1795 C CA . GLU A 1 236 ? 0.947 -23.993 -12.416 1.00 96.88 236 GLU A CA 1
ATOM 1796 C C . GLU A 1 236 ? 2.271 -23.211 -12.345 1.00 96.88 236 GLU A C 1
ATOM 1798 O O . GLU A 1 236 ? 3.311 -23.712 -12.766 1.00 96.88 236 GLU A O 1
ATOM 1803 N N . ALA A 1 237 ? 2.244 -21.964 -11.861 1.00 95.06 237 ALA A N 1
ATOM 1804 C CA . ALA A 1 237 ? 3.456 -21.180 -11.651 1.00 95.06 237 ALA A CA 1
ATOM 1805 C C . ALA A 1 237 ? 4.221 -21.738 -10.442 1.00 95.06 237 ALA A C 1
ATOM 1807 O O . ALA A 1 237 ? 3.725 -21.656 -9.323 1.00 95.06 237 ALA A O 1
ATOM 1808 N N . GLU A 1 238 ? 5.414 -22.285 -10.675 1.00 94.94 238 GLU A N 1
ATOM 1809 C CA . GLU A 1 238 ? 6.271 -22.843 -9.626 1.00 94.94 238 GLU A CA 1
ATOM 1810 C C . GLU A 1 238 ? 7.071 -21.730 -8.927 1.00 94.94 238 GLU A C 1
ATOM 1812 O O . GLU A 1 238 ? 7.852 -21.012 -9.558 1.00 94.94 238 GLU A O 1
ATOM 1817 N N . TYR A 1 239 ? 6.884 -21.583 -7.615 1.00 96.06 239 TYR A N 1
ATOM 1818 C CA . TYR A 1 239 ? 7.723 -20.775 -6.732 1.00 96.06 239 TYR A CA 1
ATOM 1819 C C . TYR A 1 239 ? 8.701 -21.673 -5.950 1.00 96.06 239 TYR A C 1
ATOM 1821 O O . TYR A 1 239 ? 8.645 -22.896 -6.010 1.00 96.06 239 TYR A O 1
ATOM 1829 N N . ILE A 1 240 ? 9.613 -21.068 -5.179 1.00 94.50 240 ILE A N 1
ATOM 1830 C CA . ILE A 1 240 ? 10.713 -21.786 -4.500 1.00 94.50 240 ILE A CA 1
ATOM 1831 C C . ILE A 1 240 ? 10.228 -22.973 -3.644 1.00 94.50 240 ILE A C 1
ATOM 1833 O O . ILE A 1 240 ? 10.883 -24.010 -3.634 1.00 94.50 240 ILE A O 1
ATOM 1837 N N . ASP A 1 241 ? 9.114 -22.826 -2.920 1.00 93.38 241 ASP A N 1
ATOM 1838 C CA . ASP A 1 241 ? 8.578 -23.877 -2.031 1.00 93.38 241 ASP A CA 1
ATOM 1839 C C . ASP A 1 241 ? 7.684 -24.896 -2.764 1.00 93.38 241 ASP A C 1
ATOM 1841 O O . ASP A 1 241 ? 7.356 -25.940 -2.204 1.00 93.38 241 ASP A O 1
ATOM 1845 N N . ASP A 1 242 ? 7.319 -24.623 -4.022 1.00 96.12 242 ASP A N 1
ATOM 1846 C CA . ASP A 1 242 ? 6.548 -25.547 -4.864 1.00 96.12 242 ASP A CA 1
ATOM 1847 C C . ASP A 1 242 ? 7.450 -26.606 -5.518 1.00 96.12 242 ASP A C 1
ATOM 1849 O O . ASP A 1 242 ? 6.968 -27.661 -5.944 1.00 96.12 242 ASP A O 1
ATOM 1853 N N . MET A 1 243 ? 8.765 -26.349 -5.569 1.00 95.31 243 MET A N 1
ATOM 1854 C CA . MET A 1 243 ? 9.751 -27.284 -6.101 1.00 95.31 243 MET A CA 1
ATOM 1855 C C . MET A 1 243 ? 9.674 -28.635 -5.367 1.00 95.31 243 MET A C 1
ATOM 1857 O O . MET A 1 243 ? 9.651 -28.677 -4.131 1.00 95.31 243 MET A O 1
ATOM 1861 N N . PRO A 1 244 ? 9.706 -29.772 -6.086 1.00 94.94 244 PRO A N 1
ATOM 1862 C CA . PRO A 1 244 ? 9.681 -31.083 -5.456 1.00 94.94 244 PRO A CA 1
ATOM 1863 C C . PRO A 1 244 ? 10.826 -31.270 -4.459 1.00 94.94 244 PRO A C 1
ATOM 1865 O O . PRO A 1 244 ? 11.986 -30.976 -4.757 1.00 94.94 244 PRO A O 1
ATOM 1868 N N . ASN A 1 245 ? 10.508 -31.845 -3.296 1.00 94.88 245 ASN A N 1
ATOM 1869 C CA . ASN A 1 245 ? 11.531 -32.192 -2.317 1.00 94.88 245 ASN A CA 1
ATOM 1870 C C . ASN A 1 245 ? 12.564 -33.147 -2.927 1.00 94.88 245 ASN A C 1
ATOM 1872 O O . ASN A 1 245 ? 12.215 -34.180 -3.506 1.00 94.88 245 ASN A O 1
ATOM 1876 N N . ILE A 1 246 ? 13.841 -32.834 -2.735 1.00 95.56 246 ILE A N 1
ATOM 1877 C CA . ILE A 1 246 ? 14.948 -33.677 -3.189 1.00 95.56 246 ILE A CA 1
ATOM 1878 C C . ILE A 1 246 ? 15.177 -34.790 -2.156 1.00 95.56 246 ILE A C 1
ATOM 1880 O O . ILE A 1 246 ? 15.051 -34.574 -0.948 1.00 95.56 246 ILE A O 1
ATOM 1884 N N . GLU A 1 247 ? 15.519 -36.002 -2.603 1.00 95.81 247 GLU A N 1
ATOM 1885 C CA . GLU A 1 247 ? 15.837 -37.112 -1.696 1.00 95.81 247 GLU A CA 1
ATOM 1886 C C . GLU A 1 247 ? 16.946 -36.710 -0.707 1.00 95.81 247 GLU A C 1
ATOM 1888 O O . GLU A 1 247 ? 18.027 -36.269 -1.096 1.00 95.81 247 GLU A O 1
ATOM 1893 N N . GLY A 1 248 ? 16.664 -36.843 0.592 1.00 94.06 248 GLY A N 1
ATOM 1894 C CA . GLY A 1 248 ? 17.580 -36.429 1.657 1.00 94.06 248 GLY A CA 1
ATOM 1895 C C . GLY A 1 248 ? 17.547 -34.935 2.014 1.00 94.06 248 GLY A C 1
ATOM 1896 O O . GLY A 1 248 ? 18.353 -34.512 2.843 1.00 94.06 248 GLY A O 1
ATOM 1897 N N . GLN A 1 249 ? 16.630 -34.139 1.447 1.00 93.81 249 GLN A N 1
ATOM 1898 C CA . GLN A 1 249 ? 16.422 -32.739 1.832 1.00 93.81 249 GLN A CA 1
ATOM 1899 C C . GLN A 1 249 ? 16.071 -32.615 3.323 1.00 93.81 249 GLN A C 1
ATOM 1901 O O . GLN A 1 249 ? 15.224 -33.334 3.855 1.00 93.81 249 GLN A O 1
ATOM 1906 N N . LEU A 1 250 ? 16.739 -31.681 4.003 1.00 91.56 250 LEU A N 1
ATOM 1907 C CA . LEU A 1 250 ? 16.517 -31.361 5.412 1.00 91.56 250 LEU A CA 1
ATOM 1908 C C . LEU A 1 250 ? 15.777 -30.029 5.549 1.00 91.56 250 LEU A C 1
ATOM 1910 O O . LEU A 1 250 ? 15.894 -29.152 4.697 1.00 91.56 250 LEU A O 1
ATOM 1914 N N . PHE A 1 251 ? 15.087 -29.854 6.676 1.00 91.06 251 PHE A N 1
ATOM 1915 C CA . PHE A 1 251 ? 14.382 -28.620 7.018 1.00 91.06 251 PHE A CA 1
ATOM 1916 C C . PHE A 1 251 ? 15.070 -27.930 8.198 1.00 91.06 251 PHE A C 1
ATOM 1918 O O . PHE A 1 251 ? 15.376 -28.562 9.212 1.00 91.06 251 PHE A O 1
ATOM 1925 N N . GLY A 1 252 ? 15.323 -26.628 8.063 1.00 83.69 252 GLY A N 1
ATOM 1926 C CA . GLY A 1 252 ? 15.939 -25.799 9.097 1.00 83.69 252 GLY A CA 1
ATOM 1927 C C . GLY A 1 252 ? 14.935 -24.834 9.723 1.00 83.69 252 GLY A C 1
ATOM 1928 O O . GLY A 1 252 ? 14.144 -24.215 9.022 1.00 83.69 252 GLY A O 1
ATOM 1929 N N . GLY A 1 253 ? 14.995 -24.669 11.046 1.00 81.56 253 GLY A N 1
ATOM 1930 C CA . GLY A 1 253 ? 14.256 -23.634 11.772 1.00 81.56 253 GLY A CA 1
ATOM 1931 C C . GLY A 1 253 ? 15.217 -22.686 12.483 1.00 81.56 253 GLY A C 1
ATOM 1932 O O . GLY A 1 253 ? 16.072 -23.130 13.249 1.00 81.56 253 GLY A O 1
ATOM 1933 N N . LEU A 1 254 ? 15.087 -21.378 12.245 1.00 73.75 254 LEU A N 1
ATOM 1934 C CA . LEU A 1 254 ? 15.921 -20.373 12.908 1.00 73.75 254 LEU A CA 1
ATOM 1935 C C . LEU A 1 254 ? 15.444 -20.119 14.346 1.00 73.75 254 LEU A C 1
ATOM 1937 O O . LEU A 1 254 ? 14.267 -19.854 14.590 1.00 73.75 254 LEU A O 1
ATOM 1941 N N . VAL A 1 255 ? 16.375 -20.123 15.305 1.00 71.94 255 VAL A N 1
ATOM 1942 C CA . VAL A 1 255 ? 16.122 -19.673 16.683 1.00 71.94 255 VAL A CA 1
ATOM 1943 C C . VAL A 1 255 ? 16.585 -18.224 16.816 1.00 71.94 255 VAL A C 1
ATOM 1945 O O . VAL A 1 255 ? 17.780 -17.944 16.878 1.00 71.94 255 VAL A O 1
ATOM 1948 N N . LEU A 1 256 ? 15.630 -17.292 16.846 1.00 77.31 256 LEU A N 1
ATOM 1949 C CA . LEU A 1 256 ? 15.896 -15.850 16.875 1.00 77.31 256 LEU A CA 1
ATOM 1950 C C . LEU A 1 256 ? 16.000 -15.297 18.309 1.00 77.31 256 LEU A C 1
ATOM 1952 O O . LEU A 1 256 ? 15.415 -15.837 19.255 1.00 77.31 256 LEU A O 1
ATOM 1956 N N . SER A 1 257 ? 16.734 -14.189 18.480 1.00 73.31 257 SER A N 1
ATOM 1957 C CA . SER A 1 257 ? 16.875 -13.518 19.782 1.00 73.31 257 SER A CA 1
ATOM 1958 C C . SER A 1 257 ? 15.525 -13.038 20.322 1.00 73.31 257 SER A C 1
ATOM 1960 O O . SER A 1 257 ? 14.742 -12.409 19.617 1.00 73.31 257 SER A O 1
ATOM 1962 N N . LYS A 1 258 ? 15.282 -13.255 21.622 1.00 73.31 258 LYS A N 1
ATOM 1963 C CA . LYS A 1 258 ? 14.111 -12.713 22.340 1.00 73.31 258 LYS A CA 1
ATOM 1964 C C . LYS A 1 258 ? 14.376 -11.348 22.992 1.00 73.31 258 LYS A C 1
ATOM 1966 O O . LYS A 1 258 ? 13.464 -10.790 23.603 1.00 73.31 258 LYS A O 1
ATOM 1971 N N . LYS A 1 259 ? 15.611 -10.833 22.915 1.00 69.38 259 LYS A N 1
ATOM 1972 C CA . LYS A 1 259 ? 16.055 -9.581 23.554 1.00 69.38 259 LYS A CA 1
ATOM 1973 C C . LYS A 1 259 ? 16.662 -8.631 22.520 1.00 69.38 259 LYS A C 1
ATOM 1975 O O . LYS A 1 259 ? 17.481 -9.055 21.711 1.00 69.38 259 LYS A O 1
ATOM 1980 N N . ALA A 1 260 ? 16.301 -7.353 22.608 1.00 68.94 260 ALA A N 1
ATOM 1981 C CA . ALA A 1 260 ? 16.738 -6.315 21.675 1.00 68.94 260 ALA A CA 1
ATOM 1982 C C . ALA A 1 260 ? 18.182 -5.829 21.888 1.00 68.94 260 ALA A C 1
ATOM 1984 O O . ALA A 1 260 ? 18.881 -5.502 20.933 1.00 68.94 260 ALA A O 1
ATOM 1985 N N . HIS A 1 261 ? 18.649 -5.784 23.139 1.00 68.44 261 HIS A N 1
ATOM 1986 C CA . HIS A 1 261 ? 20.027 -5.409 23.467 1.00 68.44 261 HIS A CA 1
ATOM 1987 C C . HIS A 1 261 ? 20.466 -6.004 24.800 1.00 68.44 261 HIS A C 1
ATOM 1989 O O . HIS A 1 261 ? 19.649 -6.189 25.705 1.00 68.44 261 HIS A O 1
ATOM 1995 N N . VAL A 1 262 ? 21.769 -6.234 24.954 1.00 51.91 262 VAL A N 1
ATOM 1996 C CA . VAL A 1 262 ? 22.397 -6.580 26.235 1.00 51.91 262 VAL A CA 1
ATOM 1997 C C . VAL A 1 262 ? 23.590 -5.628 26.450 1.00 51.91 262 VAL A C 1
ATOM 1999 O O . VAL A 1 262 ? 24.634 -5.800 25.839 1.00 51.91 262 VAL A O 1
ATOM 2002 N N . ASN A 1 263 ? 23.370 -4.605 27.296 1.00 37.03 263 ASN A N 1
ATOM 2003 C CA . ASN A 1 263 ? 24.257 -3.538 27.825 1.00 37.03 263 ASN A CA 1
ATOM 2004 C C . ASN A 1 263 ? 25.166 -2.723 26.868 1.00 37.03 263 ASN A C 1
ATOM 2006 O O . ASN A 1 263 ? 26.237 -3.175 26.490 1.00 37.03 263 ASN A O 1
ATOM 2010 N N . ARG A 1 264 ? 24.833 -1.438 26.616 1.00 34.12 264 ARG A N 1
ATOM 2011 C CA . ARG A 1 264 ? 25.226 -0.199 27.361 1.00 34.12 264 ARG A CA 1
ATOM 2012 C C . ARG A 1 264 ? 24.605 1.043 26.653 1.00 34.12 264 ARG A C 1
ATOM 2014 O O . ARG A 1 264 ? 24.399 0.988 25.447 1.00 34.12 264 ARG A O 1
ATOM 2021 N N . LYS A 1 265 ? 24.260 2.093 27.423 1.00 29.27 265 LYS A N 1
ATOM 2022 C CA . LYS A 1 265 ? 23.577 3.376 27.054 1.00 29.27 265 LYS A CA 1
ATOM 2023 C C . LYS A 1 265 ? 24.503 4.303 26.219 1.00 29.27 265 LYS A C 1
ATOM 2025 O O . LYS A 1 265 ? 25.705 4.079 26.280 1.00 29.27 265 LYS A O 1
ATOM 2030 N N . GLU A 1 266 ? 24.094 5.306 25.424 1.00 31.59 266 GLU A N 1
ATOM 2031 C CA . GLU A 1 266 ? 23.124 6.428 25.553 1.00 31.59 266 GLU A CA 1
ATOM 2032 C C . GLU A 1 266 ? 22.767 7.028 24.157 1.00 31.59 266 GLU A C 1
ATOM 2034 O O . GLU A 1 266 ? 23.411 6.668 23.175 1.00 31.59 266 GLU A O 1
ATOM 2039 N N . LEU A 1 267 ? 21.828 7.996 24.065 1.00 27.28 267 LEU A N 1
ATOM 2040 C CA . LEU A 1 267 ? 21.713 8.933 22.920 1.00 27.28 267 LEU A CA 1
ATOM 2041 C C . LEU A 1 267 ? 21.160 10.328 23.324 1.00 27.28 267 LEU A C 1
ATOM 2043 O O . LEU A 1 267 ? 20.448 10.446 24.322 1.00 27.28 267 LEU A O 1
ATOM 2047 N N . THR A 1 268 ? 21.488 11.367 22.538 1.00 34.03 268 THR A N 1
ATOM 2048 C CA . THR A 1 268 ? 21.286 12.817 22.781 1.00 34.03 268 THR A CA 1
ATOM 2049 C C . THR A 1 268 ? 20.393 13.541 21.737 1.00 34.03 268 THR A C 1
ATOM 2051 O O . THR A 1 268 ? 19.959 12.954 20.754 1.00 34.03 268 THR A O 1
ATOM 2054 N N . ARG A 1 269 ? 20.096 14.827 22.032 1.00 32.16 269 ARG A N 1
ATOM 2055 C CA . ARG A 1 269 ? 19.053 15.771 21.532 1.00 32.16 269 ARG A CA 1
ATOM 2056 C C . ARG A 1 269 ? 19.058 16.181 20.036 1.00 32.16 269 ARG A C 1
ATOM 2058 O O . ARG A 1 269 ? 20.116 16.306 19.430 1.00 32.16 269 ARG A O 1
ATOM 2065 N N . LYS A 1 270 ? 17.857 16.550 19.542 1.00 33.62 270 LYS A N 1
ATOM 2066 C CA . LYS A 1 270 ? 17.493 17.063 18.194 1.00 33.62 270 LYS A CA 1
ATOM 2067 C C . LYS A 1 270 ? 17.692 18.587 17.996 1.00 33.62 270 LYS A C 1
ATOM 2069 O O . LYS A 1 270 ? 17.615 19.357 18.957 1.00 33.62 270 LYS A O 1
ATOM 2074 N N . LYS A 1 271 ? 17.875 19.010 16.732 1.00 36.28 271 LYS A N 1
ATOM 2075 C CA . LYS A 1 271 ? 17.792 20.394 16.198 1.00 36.28 271 LYS A CA 1
ATOM 2076 C C . LYS A 1 271 ? 16.924 20.415 14.909 1.00 36.28 271 LYS A C 1
ATOM 2078 O O . LYS A 1 271 ? 16.728 19.357 14.324 1.00 36.28 271 LYS A O 1
ATOM 2083 N N . PRO A 1 272 ? 16.391 21.575 14.471 1.00 44.09 272 PRO A N 1
ATOM 2084 C CA . PRO A 1 272 ? 15.163 21.639 13.657 1.00 44.09 272 PRO A CA 1
ATOM 2085 C C . PRO A 1 272 ? 15.262 21.435 12.122 1.00 44.09 272 PRO A C 1
ATOM 2087 O O . PRO A 1 272 ? 14.256 21.623 11.452 1.00 44.09 272 PRO A O 1
ATOM 2090 N N . THR A 1 273 ? 16.397 21.025 11.538 1.00 56.34 273 THR A N 1
ATOM 2091 C CA . THR A 1 273 ? 16.521 20.781 10.070 1.00 56.34 273 THR A CA 1
ATOM 2092 C C . THR A 1 273 ? 17.344 19.535 9.730 1.00 56.34 273 THR A C 1
ATOM 2094 O O . THR A 1 273 ? 18.112 19.497 8.770 1.00 56.34 273 THR A O 1
ATOM 2097 N N . ASP A 1 274 ? 17.190 18.501 10.547 1.00 77.25 274 ASP A N 1
ATOM 2098 C CA . ASP A 1 274 ? 17.870 17.221 10.383 1.00 77.25 274 ASP A CA 1
ATOM 2099 C C . ASP A 1 274 ? 16.837 16.143 10.037 1.00 77.25 274 ASP A C 1
ATOM 2101 O O . ASP A 1 274 ? 15.845 15.978 10.749 1.00 77.25 274 ASP A O 1
ATOM 2105 N N . VAL A 1 275 ? 17.074 15.397 8.956 1.00 82.06 275 VAL A N 1
ATOM 2106 C CA . VAL A 1 275 ? 16.308 14.190 8.621 1.00 82.06 275 VAL A CA 1
ATOM 2107 C C . VAL A 1 275 ? 16.969 13.010 9.326 1.00 82.06 275 VAL A C 1
ATOM 2109 O O . VAL A 1 275 ? 18.181 12.821 9.220 1.00 82.06 275 VAL A O 1
ATOM 2112 N N . TYR A 1 276 ? 16.193 12.202 10.046 1.00 86.25 276 TYR A N 1
ATOM 2113 C CA . TYR A 1 276 ? 16.696 11.041 10.780 1.00 86.25 276 TYR A CA 1
ATOM 2114 C C . TYR A 1 276 ? 16.081 9.757 10.209 1.00 86.25 276 TYR A C 1
ATOM 2116 O O . TYR A 1 276 ? 14.867 9.591 10.209 1.00 86.25 276 TYR A O 1
ATOM 2124 N N . ASN A 1 277 ? 16.919 8.834 9.738 1.00 88.94 277 ASN A N 1
ATOM 2125 C CA . ASN A 1 277 ? 16.517 7.507 9.270 1.00 88.94 277 ASN A CA 1
ATOM 2126 C C . ASN A 1 277 ? 16.818 6.481 10.365 1.00 88.94 277 ASN A C 1
ATOM 2128 O O . ASN A 1 277 ? 17.976 6.310 10.743 1.00 88.94 277 ASN A O 1
ATOM 2132 N N . ASN A 1 278 ? 15.804 5.778 10.867 1.00 89.69 278 ASN A N 1
ATOM 2133 C CA . ASN A 1 278 ? 16.017 4.645 11.761 1.00 89.69 278 ASN A CA 1
ATOM 2134 C C . ASN A 1 278 ? 16.532 3.433 10.963 1.00 89.69 278 ASN A C 1
ATOM 2136 O O . ASN A 1 278 ? 15.757 2.754 10.298 1.00 89.69 278 ASN A O 1
ATOM 2140 N N . ALA A 1 279 ? 17.825 3.133 11.071 1.00 90.56 279 ALA A N 1
ATOM 2141 C CA . ALA A 1 279 ? 18.470 2.031 10.354 1.00 90.56 279 ALA A CA 1
ATOM 2142 C C . ALA A 1 279 ? 18.222 0.652 10.983 1.00 90.56 279 ALA A C 1
ATOM 2144 O O . ALA A 1 279 ? 18.439 -0.376 10.348 1.00 90.56 279 ALA A O 1
ATOM 2145 N N . GLY A 1 280 ? 17.798 0.610 12.247 1.00 89.62 280 GLY A N 1
ATOM 2146 C CA . GLY A 1 280 ? 17.818 -0.618 13.033 1.00 89.62 280 GLY A CA 1
ATOM 2147 C C . GLY A 1 280 ? 19.230 -1.027 13.458 1.00 89.62 280 GLY A C 1
ATOM 2148 O O . GLY A 1 280 ? 20.090 -0.179 13.719 1.00 89.62 280 GLY A O 1
ATOM 2149 N N . TYR A 1 281 ? 19.459 -2.336 13.587 1.00 87.19 281 TYR A N 1
ATOM 2150 C CA . TYR A 1 281 ? 20.662 -2.892 14.212 1.00 87.19 281 TYR A CA 1
ATOM 2151 C C . TYR A 1 281 ? 21.958 -2.672 13.413 1.00 87.19 281 TYR A C 1
ATOM 2153 O O . TYR A 1 281 ? 23.008 -2.366 13.997 1.00 87.19 281 TYR A O 1
ATOM 2161 N N . SER A 1 282 ? 21.907 -2.848 12.094 1.00 90.88 282 SER A N 1
ATOM 2162 C CA . SER A 1 282 ? 23.018 -2.614 11.166 1.00 90.88 282 SER A CA 1
ATOM 2163 C C . SER A 1 282 ? 22.685 -1.474 10.207 1.00 90.88 282 SER A C 1
ATOM 2165 O O . SER A 1 282 ? 21.546 -1.037 10.119 1.00 90.88 282 SER A O 1
ATOM 2167 N N . GLN A 1 283 ? 23.697 -0.967 9.502 1.00 89.06 283 GLN A N 1
ATOM 2168 C CA . GLN A 1 283 ? 23.485 0.087 8.513 1.00 89.06 283 GLN A CA 1
ATOM 2169 C C . GLN A 1 283 ? 22.691 -0.418 7.300 1.00 89.06 283 GLN A C 1
ATOM 2171 O O . GLN A 1 283 ? 21.926 0.358 6.739 1.00 89.06 283 GLN A O 1
ATOM 2176 N N . ASP A 1 284 ? 22.867 -1.689 6.914 1.00 92.38 284 ASP A N 1
ATOM 2177 C CA . ASP A 1 284 ? 22.340 -2.259 5.665 1.00 92.38 284 ASP A CA 1
ATOM 2178 C C . ASP A 1 284 ? 22.446 -1.239 4.503 1.00 92.38 284 ASP A C 1
ATOM 2180 O O . ASP A 1 284 ? 23.501 -0.619 4.335 1.00 92.38 284 ASP A O 1
ATOM 2184 N N . LEU A 1 285 ? 21.363 -0.975 3.767 1.00 92.31 285 LEU A N 1
ATOM 2185 C CA . LEU A 1 285 ? 21.292 0.042 2.711 1.00 92.31 285 LEU A CA 1
ATOM 2186 C C . LEU A 1 285 ? 20.813 1.425 3.205 1.00 92.31 285 LEU A C 1
ATOM 2188 O O . LEU A 1 285 ? 20.583 2.329 2.402 1.00 92.31 285 LEU A O 1
ATOM 2192 N N . SER A 1 286 ? 20.716 1.644 4.522 1.00 92.56 286 SER A N 1
ATOM 2193 C CA . SER A 1 286 ? 20.141 2.861 5.131 1.00 92.56 286 SER A CA 1
ATOM 2194 C C . SER A 1 286 ? 20.878 4.157 4.784 1.00 92.56 286 SER A C 1
ATOM 2196 O O . SER A 1 286 ? 20.270 5.228 4.801 1.00 92.56 286 SER A O 1
ATOM 2198 N N . GLY A 1 287 ? 22.181 4.076 4.483 1.00 91.94 287 GLY A N 1
ATOM 2199 C CA . GLY A 1 287 ? 22.962 5.220 3.999 1.00 91.94 287 GLY A CA 1
ATOM 2200 C C . GLY A 1 287 ? 22.450 5.723 2.654 1.00 91.94 287 GLY A C 1
ATOM 2201 O O . GLY A 1 287 ? 22.071 6.881 2.537 1.00 91.94 287 GLY A O 1
ATOM 2202 N N . VAL A 1 288 ? 22.335 4.817 1.682 1.00 89.56 288 VAL A N 1
ATOM 2203 C CA . VAL A 1 288 ? 21.870 5.152 0.330 1.00 89.56 288 VAL A CA 1
ATOM 2204 C C . VAL A 1 288 ? 20.390 5.549 0.342 1.00 89.56 288 VAL A C 1
ATOM 2206 O O . VAL A 1 288 ? 19.990 6.435 -0.403 1.00 89.56 288 VAL A O 1
ATOM 2209 N N . VAL A 1 289 ? 19.576 4.951 1.222 1.00 93.44 289 VAL A N 1
ATOM 2210 C CA . VAL A 1 289 ? 18.176 5.372 1.432 1.00 93.44 289 VAL A CA 1
ATOM 2211 C C . VAL A 1 289 ? 18.099 6.815 1.937 1.00 93.44 289 VAL A C 1
ATOM 2213 O O . VAL A 1 289 ? 17.249 7.574 1.479 1.00 93.44 289 VAL A O 1
ATOM 2216 N N . MET A 1 290 ? 18.984 7.216 2.859 1.00 92.88 290 MET A N 1
ATOM 2217 C CA . MET A 1 290 ? 19.041 8.601 3.330 1.00 92.88 290 MET A CA 1
ATOM 2218 C C . MET A 1 290 ? 19.509 9.551 2.223 1.00 92.88 290 MET A C 1
ATOM 2220 O O . MET A 1 290 ? 18.877 10.585 2.025 1.00 92.88 290 MET A O 1
ATOM 2224 N N . ASP A 1 291 ? 20.561 9.195 1.479 1.00 90.81 291 ASP A N 1
ATOM 2225 C CA . ASP A 1 291 ? 21.035 9.998 0.343 1.00 90.81 291 ASP A CA 1
ATOM 2226 C C . ASP A 1 291 ? 19.892 10.251 -0.646 1.00 90.81 291 ASP A C 1
ATOM 2228 O O . ASP A 1 291 ? 19.631 11.390 -1.033 1.00 90.81 291 ASP A O 1
ATOM 2232 N N . HIS A 1 292 ? 19.152 9.194 -0.990 1.00 91.38 292 HIS A N 1
ATOM 2233 C CA . HIS A 1 292 ? 18.006 9.281 -1.881 1.00 91.38 292 HIS A CA 1
ATOM 2234 C C . HIS A 1 292 ? 16.910 10.169 -1.273 1.00 91.38 292 HIS A C 1
ATOM 2236 O O . HIS A 1 292 ? 16.512 11.129 -1.923 1.00 91.38 292 HIS A O 1
ATOM 2242 N N . ALA A 1 293 ? 16.505 9.969 -0.012 1.00 93.69 293 ALA A N 1
ATOM 2243 C CA . ALA A 1 293 ? 15.506 10.813 0.659 1.00 93.69 293 ALA A CA 1
ATOM 2244 C C . ALA A 1 293 ? 15.840 12.315 0.597 1.00 93.69 293 ALA A C 1
ATOM 2246 O O . ALA A 1 293 ? 14.963 13.127 0.299 1.00 93.69 293 ALA A O 1
ATOM 2247 N N . LEU A 1 294 ? 17.109 12.692 0.795 1.00 92.50 294 LEU A N 1
ATOM 2248 C CA . LEU A 1 294 ? 17.552 14.088 0.693 1.00 92.50 294 LEU A CA 1
ATOM 2249 C C . LEU A 1 294 ? 17.374 14.663 -0.723 1.00 92.50 294 LEU A C 1
ATOM 2251 O O . LEU A 1 294 ? 17.062 15.842 -0.860 1.00 92.50 294 LEU A O 1
ATOM 2255 N N . THR A 1 295 ? 17.513 13.849 -1.775 1.00 93.06 295 THR A N 1
ATOM 2256 C CA . THR A 1 295 ? 17.335 14.286 -3.179 1.00 93.06 295 THR A CA 1
ATOM 2257 C C . THR A 1 295 ? 15.875 14.508 -3.593 1.00 93.06 295 THR A C 1
ATOM 2259 O O . THR A 1 295 ? 15.625 14.972 -4.710 1.00 93.06 295 THR A O 1
ATOM 2262 N N . TYR A 1 296 ? 14.927 14.188 -2.703 1.00 94.94 296 TYR A N 1
ATOM 2263 C CA . TYR A 1 296 ? 13.490 14.401 -2.894 1.00 94.94 296 TYR A CA 1
ATOM 2264 C C . TYR A 1 296 ? 12.854 15.325 -1.848 1.00 94.94 296 TYR A C 1
ATOM 2266 O O . TYR A 1 296 ? 11.636 15.494 -1.843 1.00 94.94 296 TYR A O 1
ATOM 2274 N N . MET A 1 297 ? 13.655 15.955 -0.982 1.00 92.88 297 MET A N 1
ATOM 2275 C CA . MET A 1 297 ? 13.187 16.963 -0.014 1.00 92.88 297 MET A CA 1
ATOM 2276 C C . MET A 1 297 ? 12.659 18.247 -0.672 1.00 92.88 297 MET A C 1
ATOM 2278 O O . MET A 1 297 ? 12.042 19.079 -0.013 1.00 92.88 297 MET A O 1
ATOM 2282 N N . ASP A 1 298 ? 12.918 18.421 -1.962 1.00 92.50 298 ASP A N 1
ATOM 2283 C CA . ASP A 1 298 ? 12.361 19.458 -2.821 1.00 92.50 298 ASP A CA 1
ATOM 2284 C C . ASP A 1 298 ? 11.086 18.994 -3.550 1.00 92.50 298 ASP A C 1
ATOM 2286 O O . ASP A 1 298 ? 10.309 19.831 -3.995 1.00 92.50 298 ASP A O 1
ATOM 2290 N N . SER A 1 299 ? 10.817 17.684 -3.644 1.00 95.62 299 SER A N 1
ATOM 2291 C CA . SER A 1 299 ? 9.720 17.112 -4.440 1.00 95.62 299 SER A CA 1
ATOM 2292 C C . SER A 1 299 ? 9.664 17.753 -5.838 1.00 95.62 299 SER A C 1
ATOM 2294 O O . SER A 1 299 ? 10.606 17.606 -6.612 1.00 95.62 299 SER A O 1
ATOM 2296 N N . CYS A 1 300 ? 8.603 18.492 -6.172 1.00 97.88 300 CYS A N 1
ATOM 2297 C CA . CYS A 1 300 ? 8.455 19.211 -7.443 1.00 97.88 300 CYS A CA 1
ATOM 2298 C C . CYS A 1 300 ? 8.692 20.726 -7.325 1.00 97.88 300 CYS A C 1
ATOM 2300 O O . CYS A 1 300 ? 8.344 21.462 -8.251 1.00 97.88 300 CYS A O 1
ATOM 2302 N N . TYR A 1 301 ? 9.258 21.191 -6.210 1.00 97.31 301 TYR A N 1
ATOM 2303 C CA . TYR A 1 301 ? 9.315 22.598 -5.836 1.00 97.31 301 TYR A CA 1
ATOM 2304 C C . TYR A 1 301 ? 10.723 23.177 -5.937 1.00 97.31 301 TYR A C 1
ATOM 2306 O O . TYR A 1 301 ? 11.673 22.651 -5.361 1.00 97.31 301 TYR A O 1
ATOM 2314 N N . TRP A 1 302 ? 10.856 24.313 -6.613 1.00 96.44 302 TRP A N 1
ATOM 2315 C CA . TRP A 1 302 ? 12.110 25.038 -6.691 1.00 96.44 302 TRP A CA 1
ATOM 2316 C C . TRP A 1 302 ? 12.376 25.813 -5.401 1.00 96.44 302 TRP A C 1
ATOM 2318 O O . TRP A 1 302 ? 11.756 26.839 -5.121 1.00 96.44 302 TRP A O 1
ATOM 2328 N N . ILE A 1 303 ? 13.342 25.326 -4.624 1.00 91.06 303 ILE A N 1
ATOM 2329 C CA . ILE A 1 303 ? 13.790 25.957 -3.383 1.00 91.06 303 ILE A CA 1
ATOM 2330 C C . ILE A 1 303 ? 15.167 26.591 -3.644 1.00 91.06 303 ILE A C 1
ATOM 2332 O O . ILE A 1 303 ? 16.174 25.880 -3.634 1.00 91.06 303 ILE A O 1
ATOM 2336 N N . PRO A 1 304 ? 15.256 27.916 -3.878 1.00 86.75 304 PRO A N 1
ATOM 2337 C CA . PRO A 1 304 ? 16.503 28.564 -4.300 1.00 86.75 304 PRO A CA 1
ATOM 2338 C C . PRO A 1 304 ? 17.608 28.515 -3.235 1.00 86.75 304 PRO A C 1
ATOM 2340 O O . PRO A 1 304 ? 18.794 28.589 -3.557 1.00 86.75 304 PRO A O 1
ATOM 2343 N N . HIS A 1 305 ? 17.228 28.390 -1.961 1.00 86.25 305 HIS A N 1
ATOM 2344 C CA . HIS A 1 305 ? 18.148 28.305 -0.833 1.00 86.25 305 HIS A CA 1
ATOM 2345 C C . HIS A 1 305 ? 17.738 27.155 0.076 1.00 86.25 305 HIS A C 1
ATOM 2347 O O . HIS A 1 305 ? 16.731 27.236 0.776 1.00 86.25 305 HIS A O 1
ATOM 2353 N N . VAL A 1 306 ? 18.535 26.090 0.088 1.00 86.50 306 VAL A N 1
ATOM 2354 C CA . VAL A 1 306 ? 18.259 24.906 0.897 1.00 86.50 306 VAL A CA 1
ATOM 2355 C C . VAL A 1 306 ? 19.546 24.361 1.505 1.00 86.50 306 VAL A C 1
ATOM 2357 O O . VAL A 1 306 ? 20.608 24.372 0.884 1.00 86.50 306 VAL A O 1
ATOM 2360 N N . HIS A 1 307 ? 19.453 23.893 2.746 1.00 86.12 307 HIS A N 1
ATOM 2361 C CA . HIS A 1 307 ? 20.520 23.172 3.427 1.00 86.12 307 HIS A CA 1
ATOM 2362 C C . HIS A 1 307 ? 19.923 21.915 4.050 1.00 86.12 307 HIS A C 1
ATOM 2364 O O . HIS A 1 307 ? 19.086 22.010 4.946 1.00 86.12 307 HIS A O 1
ATOM 2370 N N . LEU A 1 308 ? 20.339 20.750 3.557 1.00 85.69 308 LEU A N 1
ATOM 2371 C CA . LEU A 1 308 ? 19.785 19.458 3.948 1.00 85.69 308 LEU A CA 1
ATOM 2372 C C . LEU A 1 308 ? 20.845 18.629 4.668 1.00 85.69 308 LEU A C 1
ATOM 2374 O O . LEU A 1 308 ? 21.987 18.534 4.212 1.00 85.69 308 LEU A O 1
ATOM 2378 N N . ARG A 1 309 ? 20.461 18.012 5.787 1.00 87.94 309 ARG A N 1
ATOM 2379 C CA . ARG A 1 309 ? 21.313 17.092 6.546 1.00 87.94 309 ARG A CA 1
ATOM 2380 C C . ARG A 1 309 ? 20.538 15.828 6.878 1.00 87.94 309 ARG A C 1
ATOM 2382 O O . ARG A 1 309 ? 19.429 15.899 7.397 1.00 87.94 309 ARG A O 1
ATOM 2389 N N . GLY A 1 310 ? 21.144 14.685 6.579 1.00 88.44 310 GLY A N 1
ATOM 2390 C CA . GLY A 1 310 ? 20.598 13.366 6.866 1.00 88.44 310 GLY A CA 1
ATOM 2391 C C . GLY A 1 310 ? 21.446 12.618 7.887 1.00 88.44 310 GLY A C 1
ATOM 2392 O O . GLY A 1 310 ? 22.676 12.661 7.842 1.00 88.44 310 GLY A O 1
ATOM 2393 N N . HIS A 1 311 ? 20.790 11.911 8.799 1.00 88.81 311 HIS A N 1
ATOM 2394 C CA . HIS A 1 311 ? 21.415 11.094 9.831 1.00 88.81 311 HIS A CA 1
ATOM 2395 C C . HIS A 1 311 ? 20.879 9.668 9.780 1.00 88.81 311 HIS A C 1
ATOM 2397 O O . HIS A 1 311 ? 19.673 9.440 9.826 1.00 88.81 311 HIS A O 1
ATOM 2403 N N . VAL A 1 312 ? 21.787 8.697 9.741 1.00 91.69 312 VAL A N 1
ATOM 2404 C CA . VAL A 1 312 ? 21.450 7.276 9.834 1.00 91.69 312 VAL A CA 1
ATOM 2405 C C . VAL A 1 312 ? 21.577 6.843 11.293 1.00 91.69 312 VAL A C 1
ATOM 2407 O O . VAL A 1 312 ? 22.672 6.770 11.851 1.00 91.69 312 VAL A O 1
ATOM 2410 N N . CYS A 1 313 ? 20.440 6.589 11.926 1.00 89.38 313 CYS A N 1
ATOM 2411 C CA . CYS A 1 313 ? 20.318 6.298 13.345 1.00 89.38 313 CYS A CA 1
ATOM 2412 C C . CYS A 1 313 ? 20.316 4.788 13.576 1.00 89.38 313 CYS A C 1
ATOM 2414 O O . CYS A 1 313 ? 19.331 4.107 13.294 1.00 89.38 313 CYS A O 1
ATOM 2416 N N . LYS A 1 314 ? 21.403 4.264 14.145 1.00 90.31 314 LYS A N 1
ATOM 2417 C CA . LYS A 1 314 ? 21.439 2.890 14.653 1.00 90.31 314 LYS A CA 1
ATOM 2418 C C . LYS A 1 314 ? 20.515 2.759 15.862 1.00 90.31 314 LYS A C 1
ATOM 2420 O O . LYS A 1 314 ? 20.641 3.518 16.823 1.00 90.31 314 LYS A O 1
ATOM 2425 N N . THR A 1 315 ? 19.646 1.758 15.849 1.00 85.81 315 THR A N 1
ATOM 2426 C CA . THR A 1 315 ? 18.753 1.439 16.968 1.00 85.81 315 THR A CA 1
ATOM 2427 C C . THR A 1 315 ? 18.775 -0.057 17.273 1.00 85.81 315 THR A C 1
ATOM 2429 O O . THR A 1 315 ? 19.382 -0.860 16.569 1.00 85.81 315 THR A O 1
ATOM 2432 N N . ASN A 1 316 ? 18.139 -0.458 18.372 1.00 85.62 316 ASN A N 1
ATOM 2433 C CA . ASN A 1 316 ? 18.023 -1.862 18.766 1.00 85.62 316 ASN A CA 1
ATOM 2434 C C . ASN A 1 316 ? 16.752 -2.523 18.210 1.00 85.62 316 ASN A C 1
ATOM 2436 O O . ASN A 1 316 ? 16.087 -3.282 18.914 1.00 85.62 316 ASN A O 1
ATOM 2440 N N . THR A 1 317 ? 16.404 -2.218 16.963 1.00 85.12 317 THR A N 1
ATOM 2441 C CA . THR A 1 317 ? 15.352 -2.905 16.201 1.00 85.12 317 THR A CA 1
ATOM 2442 C C . THR A 1 317 ? 15.975 -3.747 15.088 1.00 85.12 317 THR A C 1
ATOM 2444 O O . THR A 1 317 ? 17.184 -3.687 14.859 1.00 85.12 317 THR A O 1
ATOM 2447 N N . HIS A 1 318 ? 15.167 -4.550 14.392 1.00 87.44 318 HIS A N 1
ATOM 2448 C CA . HIS A 1 318 ? 15.611 -5.219 13.165 1.00 87.44 318 HIS A CA 1
ATOM 2449 C C . HIS A 1 318 ? 16.188 -4.189 12.189 1.00 87.44 318 HIS A C 1
ATOM 2451 O O . HIS A 1 318 ? 15.688 -3.063 12.141 1.00 87.44 318 HIS A O 1
ATOM 2457 N N . SER A 1 319 ? 17.251 -4.560 11.469 1.00 91.56 319 SER A N 1
ATOM 2458 C CA . SER A 1 319 ? 17.808 -3.706 10.421 1.00 91.56 319 SER A CA 1
ATOM 2459 C C . SER A 1 319 ? 16.736 -3.435 9.378 1.00 91.56 319 SER A C 1
ATOM 2461 O O . SER A 1 319 ? 16.155 -4.374 8.836 1.00 91.56 319 SER A O 1
ATOM 2463 N N . ASN A 1 320 ? 16.469 -2.157 9.138 1.00 92.06 320 ASN A N 1
ATOM 2464 C CA . ASN A 1 320 ? 15.632 -1.753 8.026 1.00 92.06 320 ASN A CA 1
ATOM 2465 C C . ASN A 1 320 ? 16.445 -1.856 6.738 1.00 92.06 320 ASN A C 1
ATOM 2467 O O . ASN A 1 320 ? 17.669 -1.715 6.742 1.00 92.06 320 ASN A O 1
ATOM 2471 N N . THR A 1 321 ? 15.744 -2.097 5.641 1.00 94.25 321 THR A N 1
ATOM 2472 C CA . THR A 1 321 ? 16.338 -2.220 4.314 1.00 94.25 321 THR A CA 1
ATOM 2473 C C . THR A 1 321 ? 15.576 -1.344 3.329 1.00 94.25 321 THR A C 1
ATOM 2475 O O . THR A 1 321 ? 14.824 -0.447 3.717 1.00 94.25 321 THR A O 1
ATOM 2478 N N . THR A 1 322 ? 15.804 -1.560 2.047 1.00 92.06 322 THR A N 1
ATOM 2479 C CA . THR A 1 322 ? 15.135 -0.828 0.983 1.00 92.06 322 THR A CA 1
ATOM 2480 C C . THR A 1 322 ? 13.680 -1.258 0.871 1.00 92.06 322 THR A C 1
ATOM 2482 O O . THR A 1 322 ? 13.304 -2.396 1.143 1.00 92.06 322 THR A O 1
ATOM 2485 N N . PHE A 1 323 ? 12.845 -0.316 0.463 1.00 95.75 323 PHE A N 1
ATOM 2486 C CA . PHE A 1 323 ? 11.455 -0.563 0.122 1.00 95.75 323 PHE A CA 1
ATOM 2487 C C . PHE A 1 323 ? 11.148 0.190 -1.165 1.00 95.75 323 PHE A C 1
ATOM 2489 O O . PHE A 1 323 ? 11.903 1.086 -1.546 1.00 95.75 323 PHE A O 1
ATOM 2496 N N . HIS A 1 324 ? 10.051 -0.175 -1.817 1.00 93.25 324 HIS A N 1
ATOM 2497 C CA . HIS A 1 324 ? 9.546 0.467 -3.023 1.00 93.25 324 HIS A CA 1
ATOM 2498 C C . HIS A 1 324 ? 9.589 2.012 -2.876 1.00 93.25 324 HIS A C 1
ATOM 2500 O O . HIS A 1 324 ? 8.968 2.560 -1.966 1.00 93.25 324 HIS A O 1
ATOM 2506 N N . GLY A 1 325 ? 10.387 2.715 -3.699 1.00 92.06 325 GLY A N 1
ATOM 2507 C CA . GLY A 1 325 ? 10.590 4.176 -3.625 1.00 92.06 325 GLY A CA 1
ATOM 2508 C C . GLY A 1 325 ? 11.892 4.626 -2.947 1.00 92.06 325 GLY A C 1
ATOM 2509 O O . GLY A 1 325 ? 12.323 5.765 -3.125 1.00 92.06 325 GLY A O 1
ATOM 2510 N N . PHE A 1 326 ? 12.552 3.744 -2.197 1.00 93.88 326 PHE A N 1
ATOM 2511 C CA . PHE A 1 326 ? 13.930 3.906 -1.725 1.00 93.88 326 PHE A CA 1
ATOM 2512 C C . PHE A 1 326 ? 14.192 5.222 -0.960 1.00 93.88 326 PHE A C 1
ATOM 2514 O O . PHE A 1 326 ? 15.178 5.899 -1.202 1.00 93.88 326 PHE A O 1
ATOM 2521 N N . GLY A 1 327 ? 13.305 5.655 -0.061 1.00 93.44 327 GLY A N 1
ATOM 2522 C CA . GLY A 1 327 ? 13.476 6.921 0.677 1.00 93.44 327 GLY A CA 1
ATOM 2523 C C . GLY A 1 327 ? 12.860 8.152 0.001 1.00 93.44 327 GLY A C 1
ATOM 2524 O O . GLY A 1 327 ? 12.623 9.154 0.679 1.00 93.44 327 GLY A O 1
ATOM 2525 N N . ALA A 1 328 ? 12.542 8.086 -1.299 1.00 96.06 328 ALA A N 1
ATOM 2526 C CA . ALA A 1 328 ? 11.858 9.174 -1.998 1.00 96.06 328 ALA A CA 1
ATOM 2527 C C . ALA A 1 328 ? 10.475 9.486 -1.397 1.00 96.06 328 ALA A C 1
ATOM 2529 O O . ALA A 1 328 ? 10.239 10.656 -1.101 1.00 96.06 328 ALA A O 1
ATOM 2530 N N . PRO A 1 329 ? 9.599 8.497 -1.099 1.00 97.25 329 PRO A N 1
ATOM 2531 C CA . PRO A 1 329 ? 8.299 8.776 -0.489 1.00 97.25 329 PRO A CA 1
ATOM 2532 C C . PRO A 1 329 ? 8.411 9.561 0.822 1.00 97.25 329 PRO A C 1
ATOM 2534 O O . PRO A 1 329 ? 7.621 10.466 1.063 1.00 97.25 329 PRO A O 1
ATOM 2537 N N . GLN A 1 330 ? 9.416 9.259 1.650 1.00 94.50 330 GLN A N 1
ATOM 2538 C CA . GLN A 1 330 ? 9.677 9.954 2.909 1.00 94.50 330 GLN A CA 1
ATOM 2539 C C . GLN A 1 330 ? 10.142 11.397 2.672 1.00 94.50 330 GLN A C 1
ATOM 2541 O O . GLN A 1 330 ? 9.627 12.312 3.312 1.00 94.50 330 GLN A O 1
ATOM 2546 N N . GLY A 1 331 ? 11.084 11.614 1.745 1.00 94.06 331 GLY A N 1
ATOM 2547 C CA . GLY A 1 331 ? 11.560 12.957 1.391 1.00 94.06 331 GLY A CA 1
ATOM 2548 C C . GLY A 1 331 ? 10.445 13.838 0.822 1.00 94.06 331 GLY A C 1
ATOM 2549 O O . GLY A 1 331 ? 10.240 14.962 1.281 1.00 94.06 331 GLY A O 1
ATOM 2550 N N . GLN A 1 332 ? 9.659 13.295 -0.111 1.00 97.38 332 GLN A N 1
ATOM 2551 C CA . GLN A 1 332 ? 8.540 14.012 -0.720 1.00 97.38 332 GLN A CA 1
ATOM 2552 C C . GLN A 1 332 ? 7.399 14.256 0.274 1.00 97.38 332 GLN A C 1
ATOM 2554 O O . GLN A 1 332 ? 6.792 15.324 0.247 1.00 97.38 332 GLN A O 1
ATOM 2559 N N . TYR A 1 333 ? 7.132 13.316 1.188 1.00 95.94 333 TYR A N 1
ATOM 2560 C CA . TYR A 1 333 ? 6.156 13.504 2.263 1.00 95.94 333 TYR A CA 1
ATOM 2561 C C . TYR A 1 333 ? 6.540 14.687 3.154 1.00 95.94 333 TYR A C 1
ATOM 2563 O O . TYR A 1 333 ? 5.708 15.556 3.404 1.00 95.94 333 TYR A O 1
ATOM 2571 N N . ILE A 1 334 ? 7.811 14.778 3.563 1.00 92.25 334 ILE A N 1
ATOM 2572 C CA . ILE A 1 334 ? 8.301 15.914 4.354 1.00 92.25 334 ILE A CA 1
ATOM 2573 C C . ILE A 1 334 ? 8.134 17.226 3.573 1.00 92.25 334 ILE A C 1
ATOM 2575 O O . ILE A 1 334 ? 7.639 18.205 4.135 1.00 92.25 334 ILE A O 1
ATOM 2579 N N . ALA A 1 335 ? 8.479 17.250 2.282 1.00 93.75 335 ALA A N 1
ATOM 2580 C CA . ALA A 1 335 ? 8.285 18.424 1.427 1.00 93.75 335 ALA A CA 1
ATOM 2581 C C . ALA A 1 335 ? 6.803 18.854 1.358 1.00 93.75 335 ALA A C 1
ATOM 2583 O O . ALA A 1 335 ? 6.479 20.034 1.507 1.00 93.75 335 ALA A O 1
ATOM 2584 N N . GLU A 1 336 ? 5.891 17.892 1.200 1.00 96.06 336 GLU A N 1
ATOM 2585 C CA . GLU A 1 336 ? 4.443 18.119 1.168 1.00 96.06 336 GLU A CA 1
ATOM 2586 C C . GLU A 1 336 ? 3.850 18.558 2.519 1.00 96.06 336 GLU A C 1
ATOM 2588 O O . GLU A 1 336 ? 2.869 19.311 2.550 1.00 96.06 336 GLU A O 1
ATOM 2593 N N . CYS A 1 337 ? 4.427 18.119 3.640 1.00 91.69 337 CYS A N 1
ATOM 2594 C CA . CYS A 1 337 ? 4.085 18.627 4.968 1.00 91.69 337 CYS A CA 1
ATOM 2595 C C . CYS A 1 337 ? 4.530 20.084 5.130 1.00 91.69 337 CYS A C 1
ATOM 2597 O O . CYS A 1 337 ? 3.746 20.911 5.595 1.00 91.69 337 CYS A O 1
ATOM 2599 N N . ILE A 1 338 ? 5.759 20.413 4.712 1.00 89.62 338 ILE A N 1
ATOM 2600 C CA . ILE A 1 338 ? 6.305 21.775 4.791 1.00 89.62 338 ILE A CA 1
ATOM 2601 C C . ILE A 1 338 ? 5.455 22.739 3.963 1.00 89.62 338 ILE A C 1
ATOM 2603 O O . ILE A 1 338 ? 5.029 23.770 4.482 1.00 89.62 338 ILE A O 1
ATOM 2607 N N . ILE A 1 339 ? 5.159 22.411 2.700 1.00 91.62 339 ILE A N 1
ATOM 2608 C CA . ILE A 1 339 ? 4.391 23.317 1.836 1.00 91.62 339 ILE A CA 1
ATOM 2609 C C . ILE A 1 339 ? 2.965 23.535 2.360 1.00 91.62 339 ILE A C 1
ATOM 2611 O O . ILE A 1 339 ? 2.469 24.655 2.304 1.00 91.62 339 ILE A O 1
ATOM 2615 N N . ARG A 1 340 ? 2.324 22.514 2.948 1.00 91.00 340 ARG A N 1
ATOM 2616 C CA . ARG A 1 340 ? 1.010 22.666 3.601 1.00 91.00 340 ARG A CA 1
ATOM 2617 C C . ARG A 1 340 ? 1.075 23.525 4.854 1.00 91.00 340 ARG A C 1
ATOM 2619 O O . ARG A 1 340 ? 0.223 24.385 5.023 1.00 91.00 340 ARG A O 1
ATOM 2626 N N . ALA A 1 341 ? 2.083 23.331 5.702 1.00 87.62 341 ALA A N 1
ATOM 2627 C CA . ALA A 1 341 ? 2.262 24.160 6.891 1.00 87.62 341 ALA A CA 1
ATOM 2628 C C . ALA A 1 341 ? 2.474 25.638 6.521 1.00 87.62 341 ALA A C 1
ATOM 2630 O O . ALA A 1 341 ? 1.917 26.522 7.168 1.00 87.62 341 ALA A O 1
ATOM 2631 N N . ILE A 1 342 ? 3.231 25.908 5.450 1.00 87.69 342 ILE A N 1
ATOM 2632 C CA . ILE A 1 342 ? 3.396 27.263 4.909 1.00 87.69 342 ILE A CA 1
ATOM 2633 C C . ILE A 1 342 ? 2.065 27.787 4.357 1.00 87.69 342 ILE A C 1
ATOM 2635 O O . ILE A 1 342 ? 1.702 28.919 4.658 1.00 87.69 342 ILE A O 1
ATOM 2639 N N . ALA A 1 343 ? 1.332 26.987 3.578 1.00 89.88 343 ALA A N 1
ATOM 2640 C CA . ALA A 1 343 ? 0.039 27.384 3.019 1.00 89.88 343 ALA A CA 1
ATOM 2641 C C . ALA A 1 343 ? -0.978 27.741 4.115 1.00 89.88 343 ALA A C 1
ATOM 2643 O O . ALA A 1 343 ? -1.608 28.791 4.032 1.00 89.88 343 ALA A O 1
ATOM 2644 N N . ASP A 1 344 ? -1.069 26.925 5.168 1.00 86.94 344 ASP A N 1
ATOM 2645 C CA . ASP A 1 344 ? -1.931 27.189 6.322 1.00 86.94 344 ASP A CA 1
ATOM 2646 C C . ASP A 1 344 ? -1.523 28.465 7.059 1.00 86.94 344 ASP A C 1
ATOM 2648 O O . ASP A 1 344 ? -2.379 29.278 7.387 1.00 86.94 344 ASP A O 1
ATOM 2652 N N . HIS A 1 345 ? -0.222 28.669 7.289 1.00 86.38 345 HIS A N 1
ATOM 2653 C CA . HIS A 1 345 ? 0.275 29.869 7.963 1.00 86.38 345 HIS A CA 1
ATOM 2654 C C . HIS A 1 345 ? 0.045 31.150 7.149 1.00 86.38 345 HIS A C 1
ATOM 2656 O O . HIS A 1 345 ? -0.155 32.218 7.720 1.00 86.38 345 HIS A O 1
ATOM 2662 N N . LEU A 1 346 ? 0.097 31.052 5.819 1.00 88.31 346 LEU A N 1
ATOM 2663 C CA . LEU A 1 346 ? -0.165 32.163 4.905 1.00 88.31 346 LEU A CA 1
ATOM 2664 C C . LEU A 1 346 ? -1.655 32.336 4.575 1.00 88.31 346 LEU A C 1
ATOM 2666 O O . LEU A 1 346 ? -1.980 33.241 3.809 1.00 88.31 346 LEU A O 1
ATOM 2670 N N . GLU A 1 347 ? -2.528 31.465 5.093 1.00 88.50 347 GLU A N 1
ATOM 2671 C CA . GLU A 1 347 ? -3.956 31.406 4.754 1.00 88.50 347 GLU A CA 1
ATOM 2672 C C . GLU A 1 347 ? -4.204 31.372 3.231 1.00 88.50 347 GLU A C 1
ATOM 2674 O O . GLU A 1 347 ? -5.140 31.974 2.705 1.00 88.50 347 GLU A O 1
ATOM 2679 N N . MET A 1 348 ? -3.339 30.663 2.499 1.00 92.50 348 MET A N 1
ATOM 2680 C CA . MET A 1 348 ? -3.377 30.555 1.040 1.00 92.50 348 MET A CA 1
ATOM 2681 C C . MET A 1 348 ? -3.736 29.131 0.617 1.00 92.50 348 MET A C 1
ATOM 2683 O O . MET A 1 348 ? -3.396 28.162 1.296 1.00 92.50 348 MET A O 1
ATOM 2687 N N . SER A 1 349 ? -4.372 28.985 -0.549 1.00 93.75 349 SER A N 1
ATOM 2688 C CA . SER A 1 349 ? -4.557 27.665 -1.153 1.00 93.75 349 SER A CA 1
ATOM 2689 C C . SER A 1 349 ? -3.207 26.969 -1.320 1.00 93.75 349 SER A C 1
ATOM 2691 O O . SER A 1 349 ? -2.262 27.519 -1.897 1.00 93.75 349 SER A O 1
ATOM 2693 N N . VAL A 1 350 ? -3.120 25.730 -0.840 1.00 95.19 350 VAL A N 1
ATOM 2694 C CA . VAL A 1 350 ? -1.907 24.933 -1.007 1.00 95.19 350 VAL A CA 1
ATOM 2695 C C . VAL A 1 350 ? -1.623 24.655 -2.485 1.00 95.19 350 VAL A C 1
ATOM 2697 O O . VAL A 1 350 ? -0.463 24.653 -2.876 1.00 95.19 350 VAL A O 1
ATOM 2700 N N . ASP A 1 351 ? -2.645 24.515 -3.332 1.00 96.06 351 ASP A N 1
ATOM 2701 C CA . ASP A 1 351 ? -2.455 24.309 -4.773 1.00 96.06 351 ASP A CA 1
ATOM 2702 C C . ASP A 1 351 ? -1.892 25.555 -5.456 1.00 96.06 351 ASP A C 1
ATOM 2704 O O . ASP A 1 351 ? -1.029 25.452 -6.329 1.00 96.06 351 ASP A O 1
ATOM 2708 N N . GLU A 1 352 ? -2.317 26.741 -5.015 1.00 96.19 352 GLU A N 1
ATOM 2709 C CA . GLU A 1 352 ? -1.724 28.001 -5.461 1.00 96.19 352 GLU A CA 1
ATOM 2710 C C . GLU A 1 352 ? -0.255 28.094 -5.024 1.00 96.19 352 GLU A C 1
ATOM 2712 O O . GLU A 1 352 ? 0.607 28.479 -5.821 1.00 96.19 352 GLU A O 1
ATOM 2717 N N . LEU A 1 353 ? 0.059 27.698 -3.782 1.00 95.81 353 LEU A N 1
ATOM 2718 C CA . LEU A 1 353 ? 1.437 27.692 -3.283 1.00 95.81 353 LEU A CA 1
ATOM 2719 C C . LEU A 1 353 ? 2.305 26.704 -4.059 1.00 95.81 353 LEU A C 1
ATOM 2721 O O . LEU A 1 353 ? 3.424 27.054 -4.437 1.00 95.81 353 LEU A O 1
ATOM 2725 N N . ARG A 1 354 ? 1.790 25.498 -4.325 1.00 96.44 354 ARG A N 1
ATOM 2726 C CA . ARG A 1 354 ? 2.453 24.493 -5.161 1.00 96.44 354 ARG A CA 1
ATOM 2727 C C . ARG A 1 354 ? 2.781 25.073 -6.516 1.00 96.44 354 ARG A C 1
ATOM 2729 O O . ARG A 1 354 ? 3.945 25.066 -6.894 1.00 96.44 354 ARG A O 1
ATOM 2736 N N . TRP A 1 355 ? 1.779 25.610 -7.210 1.00 97.50 355 TRP A N 1
ATOM 2737 C CA . TRP A 1 355 ? 1.937 26.135 -8.561 1.00 97.50 355 TRP A CA 1
ATOM 2738 C C . TRP A 1 355 ? 3.003 27.230 -8.631 1.00 97.50 355 TRP A C 1
ATOM 2740 O O . TRP A 1 355 ? 3.871 27.187 -9.499 1.00 97.50 355 TRP A O 1
ATOM 2750 N N . LYS A 1 356 ? 2.992 28.172 -7.677 1.00 96.50 356 LYS A N 1
ATOM 2751 C CA . LYS A 1 356 ? 3.995 29.249 -7.584 1.00 96.50 356 LYS A CA 1
ATOM 2752 C C . LYS A 1 356 ? 5.420 28.744 -7.359 1.00 96.50 356 LYS A C 1
ATOM 2754 O O . LYS A 1 356 ? 6.359 29.432 -7.743 1.00 96.50 356 LYS A O 1
ATOM 2759 N N . ASN A 1 357 ? 5.573 27.591 -6.711 1.00 96.50 357 ASN A N 1
ATOM 2760 C CA . ASN A 1 357 ? 6.872 27.018 -6.376 1.00 96.50 357 ASN A CA 1
ATOM 2761 C C . ASN A 1 357 ? 7.273 25.862 -7.294 1.00 96.50 357 ASN A C 1
ATOM 2763 O O . ASN A 1 357 ? 8.356 25.330 -7.091 1.00 96.50 357 ASN A O 1
ATOM 2767 N N . LEU A 1 358 ? 6.464 25.448 -8.277 1.00 98.12 358 LEU A N 1
ATOM 2768 C CA . LEU A 1 358 ? 6.874 24.400 -9.213 1.00 98.12 358 LEU A CA 1
ATOM 2769 C C . LEU A 1 358 ? 8.174 24.792 -9.919 1.00 98.12 358 LEU A C 1
ATOM 2771 O O . LEU A 1 358 ? 8.396 25.957 -10.253 1.00 98.12 358 LEU A O 1
ATOM 2775 N N . TYR A 1 359 ? 9.010 23.792 -10.187 1.00 98.06 359 TYR A N 1
ATOM 2776 C CA . TYR A 1 359 ? 10.151 23.974 -11.074 1.00 98.06 359 TYR A CA 1
ATOM 2777 C C . TYR A 1 359 ? 9.729 24.531 -12.444 1.00 98.06 359 TYR A C 1
ATOM 2779 O O . TYR A 1 359 ? 8.631 24.275 -12.947 1.00 98.06 359 TYR A O 1
ATOM 2787 N N . MET A 1 360 ? 10.651 25.255 -13.067 1.00 96.75 360 MET A N 1
ATOM 2788 C CA . MET A 1 360 ? 10.660 25.580 -14.488 1.00 96.75 360 MET A CA 1
ATOM 2789 C C . MET A 1 360 ? 11.768 24.788 -15.179 1.00 96.75 360 MET A C 1
ATOM 2791 O O . MET A 1 360 ? 12.795 24.471 -14.573 1.00 96.75 360 MET A O 1
ATOM 2795 N N . GLU A 1 361 ? 11.577 24.492 -16.461 1.00 95.19 361 GLU A N 1
ATOM 2796 C CA . GLU A 1 361 ? 12.579 23.779 -17.248 1.00 95.19 361 GLU A CA 1
ATOM 2797 C C . GLU A 1 361 ? 13.935 24.507 -17.237 1.00 95.19 361 GLU A C 1
ATOM 2799 O O . GLU A 1 361 ? 14.015 25.734 -17.320 1.00 95.19 361 GLU A O 1
ATOM 2804 N N . GLY A 1 362 ? 15.012 23.736 -17.084 1.00 94.69 362 GLY A N 1
ATOM 2805 C CA . GLY A 1 362 ? 16.385 24.224 -16.968 1.00 94.69 362 GLY A CA 1
ATOM 2806 C C . GLY A 1 362 ? 16.810 24.644 -15.558 1.00 94.69 362 GLY A C 1
ATOM 2807 O O . GLY A 1 362 ? 18.005 24.830 -15.326 1.00 94.69 362 GLY A O 1
ATOM 2808 N N . GLN A 1 363 ? 15.887 24.764 -14.596 1.00 96.25 363 GLN A N 1
ATOM 2809 C CA . GLN A 1 363 ? 16.261 25.025 -13.206 1.00 96.25 363 GLN A CA 1
ATOM 2810 C C . GLN A 1 363 ? 17.012 23.841 -12.587 1.00 96.25 363 GLN A C 1
ATOM 2812 O O . GLN A 1 363 ? 16.815 22.678 -12.946 1.00 96.25 363 GLN A O 1
ATOM 2817 N N . LEU A 1 364 ? 17.890 24.166 -11.639 1.00 94.31 364 LEU A N 1
ATOM 2818 C CA . LEU A 1 364 ? 18.747 23.203 -10.959 1.00 94.31 364 LEU A CA 1
ATOM 2819 C C . LEU A 1 364 ? 18.062 22.639 -9.711 1.00 94.31 364 LEU A C 1
ATOM 2821 O O . LEU A 1 364 ? 17.503 23.388 -8.904 1.00 94.31 364 LEU A O 1
ATOM 2825 N N . THR A 1 365 ? 18.165 21.325 -9.526 1.00 94.19 365 THR A N 1
ATOM 2826 C CA . THR A 1 365 ? 17.852 20.657 -8.255 1.00 94.19 365 THR A CA 1
ATOM 2827 C C . THR A 1 365 ? 18.863 21.047 -7.161 1.00 94.19 365 THR A C 1
ATOM 2829 O O . THR A 1 365 ? 19.928 21.595 -7.472 1.00 94.19 365 THR A O 1
ATOM 2832 N N . PRO A 1 366 ? 18.616 20.724 -5.873 1.00 90.50 366 PRO A N 1
ATOM 2833 C CA . PRO A 1 366 ? 19.579 20.975 -4.791 1.00 90.50 366 PRO A CA 1
ATOM 2834 C C . PRO A 1 366 ? 20.957 20.317 -4.988 1.00 90.50 366 PRO A C 1
ATOM 2836 O O . PRO A 1 366 ? 21.940 20.734 -4.383 1.00 90.50 366 PRO A O 1
ATOM 2839 N N . PHE A 1 367 ? 21.033 19.297 -5.844 1.00 90.25 367 PHE A N 1
ATOM 2840 C CA . PHE A 1 367 ? 22.254 18.582 -6.229 1.00 90.25 367 PHE A CA 1
ATOM 2841 C C . PHE A 1 367 ? 22.763 18.989 -7.626 1.00 90.25 367 PHE A C 1
ATOM 2843 O O . PHE A 1 367 ? 23.537 18.264 -8.244 1.00 90.25 367 PHE A O 1
ATOM 2850 N N . LEU A 1 368 ? 22.344 20.166 -8.106 1.00 92.19 368 LEU A N 1
ATOM 2851 C CA . LEU A 1 368 ? 22.796 20.835 -9.331 1.00 92.19 368 LEU A CA 1
ATOM 2852 C C . LEU A 1 368 ? 22.560 20.060 -10.634 1.00 92.19 368 LEU A C 1
ATOM 2854 O O . LEU A 1 368 ? 23.210 20.333 -11.642 1.00 92.19 368 LEU A O 1
ATOM 2858 N N . GLN A 1 369 ? 21.605 19.130 -10.649 1.00 93.62 369 GLN A N 1
ATOM 2859 C CA . GLN A 1 369 ? 21.154 18.531 -11.899 1.00 93.62 369 GLN A CA 1
ATOM 2860 C C . GLN A 1 369 ? 20.104 19.451 -12.543 1.00 93.62 369 GLN A C 1
ATOM 2862 O O . GLN A 1 369 ? 19.115 19.777 -11.882 1.00 93.62 369 GLN A O 1
ATOM 2867 N N . PRO A 1 370 ? 20.273 19.881 -13.805 1.00 94.25 370 PRO A N 1
ATOM 2868 C CA . PRO A 1 370 ? 19.227 20.608 -14.513 1.00 94.25 370 PRO A CA 1
ATOM 2869 C C . PRO A 1 370 ? 18.040 19.685 -14.800 1.00 94.25 370 PRO A C 1
ATOM 2871 O O . PRO A 1 370 ? 18.221 18.551 -15.251 1.00 94.25 370 PRO A O 1
ATOM 2874 N N . LEU A 1 371 ? 16.825 20.176 -14.564 1.00 94.19 371 LEU A N 1
ATOM 2875 C CA . LEU A 1 371 ? 15.604 19.483 -14.965 1.00 94.19 371 LEU A CA 1
ATOM 2876 C C . LEU A 1 371 ? 15.292 19.786 -16.434 1.00 94.19 371 LEU A C 1
ATOM 2878 O O . LEU A 1 371 ? 15.030 20.931 -16.797 1.00 94.19 371 LEU A O 1
ATOM 2882 N N . GLN A 1 372 ? 15.332 18.747 -17.262 1.00 91.31 372 GLN A N 1
ATOM 2883 C CA . GLN A 1 372 ? 14.938 18.758 -18.674 1.00 91.31 372 GLN A CA 1
ATOM 2884 C C . GLN A 1 372 ? 13.643 17.951 -18.836 1.00 91.31 372 GLN A C 1
ATOM 2886 O O . GLN A 1 372 ? 13.365 17.092 -17.992 1.00 91.31 372 GLN A O 1
ATOM 2891 N N . ASP A 1 373 ? 12.870 18.208 -19.894 1.00 90.50 373 ASP A N 1
ATOM 2892 C CA . ASP A 1 373 ? 11.602 17.515 -20.175 1.00 90.50 373 ASP A CA 1
ATOM 2893 C C . ASP A 1 373 ? 10.609 17.627 -18.997 1.00 90.50 373 ASP A C 1
ATOM 2895 O O . ASP A 1 373 ? 10.091 16.630 -18.485 1.00 90.50 373 ASP A O 1
ATOM 2899 N N . TRP A 1 374 ? 10.390 18.848 -18.495 1.00 95.50 374 TRP A N 1
ATOM 2900 C CA . TRP A 1 374 ? 9.564 19.100 -17.307 1.00 95.50 374 TRP A CA 1
ATOM 2901 C C . TRP A 1 374 ? 8.067 19.191 -17.646 1.00 95.50 374 TRP A C 1
ATOM 2903 O O . TRP A 1 374 ? 7.561 20.222 -18.089 1.00 95.50 374 TRP A O 1
ATOM 2913 N N . HIS A 1 375 ? 7.338 18.103 -17.396 1.00 96.44 375 HIS A N 1
ATOM 2914 C CA . HIS A 1 375 ? 5.934 17.909 -17.760 1.00 96.44 375 HIS A CA 1
ATOM 2915 C C . HIS A 1 375 ? 4.945 18.066 -16.596 1.00 96.44 375 HIS A C 1
ATOM 2917 O O . HIS A 1 375 ? 3.739 18.089 -16.840 1.00 96.44 375 HIS A O 1
ATOM 2923 N N . VAL A 1 376 ? 5.393 18.187 -15.339 1.00 97.81 376 VAL A N 1
ATOM 2924 C CA . VAL A 1 376 ? 4.490 18.293 -14.170 1.00 97.81 376 VAL A CA 1
ATOM 2925 C C . VAL A 1 376 ? 3.401 19.373 -14.330 1.00 97.81 376 VAL A C 1
ATOM 2927 O O . VAL A 1 376 ? 2.236 19.043 -14.098 1.00 97.81 376 VAL A O 1
ATOM 2930 N N . PRO A 1 377 ? 3.684 20.615 -14.788 1.00 97.75 377 PRO A N 1
ATOM 2931 C CA . PRO A 1 377 ? 2.636 21.621 -14.988 1.00 97.75 377 PRO A CA 1
ATOM 2932 C C . PRO A 1 377 ? 1.575 21.184 -16.010 1.00 97.75 377 PRO A C 1
ATOM 2934 O O . PRO A 1 377 ? 0.377 21.391 -15.800 1.00 97.75 377 PRO A O 1
ATOM 2937 N N . GLN A 1 378 ? 1.998 20.534 -17.100 1.00 97.50 378 GLN A N 1
ATOM 2938 C CA . GLN A 1 378 ? 1.099 19.990 -18.120 1.00 97.50 378 GLN A CA 1
ATOM 2939 C C . GLN A 1 378 ? 0.251 18.844 -17.559 1.00 97.50 378 GLN A C 1
ATOM 2941 O O . GLN A 1 378 ? -0.957 18.819 -17.785 1.00 97.50 378 GLN A O 1
ATOM 2946 N N . ILE A 1 379 ? 0.867 17.921 -16.816 1.00 98.19 379 ILE A N 1
ATOM 2947 C CA . ILE A 1 379 ? 0.189 16.783 -16.185 1.00 98.19 379 ILE A CA 1
ATOM 2948 C C . ILE A 1 379 ? -0.897 17.281 -15.230 1.00 98.19 379 ILE A C 1
ATOM 2950 O O . ILE A 1 379 ? -2.036 16.843 -15.347 1.00 98.19 379 ILE A O 1
ATOM 2954 N N . ILE A 1 380 ? -0.574 18.228 -14.342 1.00 98.50 380 ILE A N 1
ATOM 2955 C CA . ILE A 1 380 ? -1.541 18.836 -13.415 1.00 98.50 380 ILE A CA 1
ATOM 2956 C C . ILE A 1 380 ? -2.689 19.488 -14.188 1.00 98.50 380 ILE A C 1
ATOM 2958 O O . ILE A 1 380 ? -3.850 19.261 -13.864 1.00 98.50 380 ILE A O 1
ATOM 2962 N N . THR A 1 381 ? -2.378 20.274 -15.223 1.00 98.31 381 THR A N 1
ATOM 2963 C CA . THR A 1 381 ? -3.396 20.987 -16.013 1.00 98.31 381 THR A CA 1
ATOM 2964 C C . THR A 1 381 ? -4.361 20.017 -16.696 1.00 98.31 381 THR A C 1
ATOM 2966 O O . THR A 1 381 ? -5.574 20.195 -16.609 1.00 98.31 381 THR A O 1
ATOM 2969 N N . GLN A 1 382 ? -3.834 18.976 -17.348 1.00 97.75 382 GLN A N 1
ATOM 2970 C CA . GLN A 1 382 ? -4.653 17.950 -17.997 1.00 97.75 382 GLN A CA 1
ATOM 2971 C C . GLN A 1 382 ? -5.471 17.158 -16.979 1.00 97.75 382 GLN A C 1
ATOM 2973 O O . GLN A 1 382 ? -6.665 16.976 -17.178 1.00 97.75 382 GLN A O 1
ATOM 2978 N N . LEU A 1 383 ? -4.847 16.732 -15.878 1.00 97.94 383 LEU A N 1
ATOM 2979 C CA . LEU A 1 383 ? -5.510 15.953 -14.839 1.00 97.94 383 LEU A CA 1
ATOM 2980 C C . LEU A 1 383 ? -6.670 16.738 -14.211 1.00 97.94 383 LEU A C 1
ATOM 2982 O O . LEU A 1 383 ? -7.767 16.203 -14.114 1.00 97.94 383 LEU A O 1
ATOM 2986 N N . LYS A 1 384 ? -6.463 18.023 -13.883 1.00 98.31 384 LYS A N 1
ATOM 2987 C CA . LYS A 1 384 ? -7.524 18.904 -13.371 1.00 98.31 384 LYS A CA 1
ATOM 2988 C C . LYS A 1 384 ? -8.699 19.035 -14.340 1.00 98.31 384 LYS A C 1
ATOM 2990 O O . LYS A 1 384 ? -9.846 19.028 -13.902 1.00 98.31 384 LYS A O 1
ATOM 2995 N N . ALA A 1 385 ? -8.410 19.182 -15.634 1.00 98.06 385 ALA A N 1
ATOM 2996 C CA . ALA A 1 385 ? -9.435 19.319 -16.663 1.00 98.06 385 ALA A CA 1
ATOM 2997 C C . ALA A 1 385 ? -10.221 18.014 -16.873 1.00 98.06 385 ALA A C 1
ATOM 2999 O O . ALA A 1 385 ? -11.440 18.042 -16.992 1.00 98.06 385 ALA A O 1
ATOM 3000 N N . GLU A 1 386 ? -9.534 16.872 -16.899 1.00 96.50 386 GLU A N 1
ATOM 3001 C CA . GLU A 1 386 ? -10.138 15.550 -17.108 1.00 96.50 386 GLU A CA 1
ATOM 3002 C C . GLU A 1 386 ? -10.953 15.067 -15.899 1.00 96.50 386 GLU A C 1
ATOM 3004 O O . GLU A 1 386 ? -11.932 14.341 -16.073 1.00 96.50 386 GLU A O 1
ATOM 3009 N N . SER A 1 387 ? -10.574 15.469 -14.681 1.00 96.75 387 SER A N 1
ATOM 3010 C CA . SER A 1 387 ? -11.258 15.075 -13.446 1.00 96.75 387 SER A CA 1
ATOM 3011 C C . SER A 1 387 ? -12.340 16.056 -12.981 1.00 96.75 387 SER A C 1
ATOM 3013 O O . SER A 1 387 ? -12.982 15.777 -11.974 1.00 96.75 387 SER A O 1
ATOM 3015 N N . ASP A 1 388 ? -12.507 17.199 -13.657 1.00 97.38 388 ASP A N 1
ATOM 3016 C CA . ASP A 1 388 ? -13.339 18.330 -13.207 1.00 97.38 388 ASP A CA 1
ATOM 3017 C C . ASP A 1 388 ? -12.989 18.804 -11.777 1.00 97.38 388 ASP A C 1
ATOM 3019 O O . ASP A 1 388 ? -13.838 18.995 -10.902 1.00 97.38 388 ASP A O 1
ATOM 3023 N N . TYR A 1 389 ? -11.683 18.952 -11.518 1.00 97.75 389 TYR A N 1
ATOM 3024 C CA . TYR A 1 389 ? -11.137 19.169 -10.173 1.00 97.75 389 TYR A CA 1
ATOM 3025 C C . TYR A 1 389 ? -11.740 20.373 -9.447 1.00 97.75 389 TYR A C 1
ATOM 3027 O O . TYR A 1 389 ? -12.116 20.266 -8.283 1.00 97.75 389 TYR A O 1
ATOM 3035 N N . ASP A 1 390 ? -11.834 21.524 -10.114 1.00 96.75 390 ASP A N 1
ATOM 3036 C CA . ASP A 1 390 ? -12.269 22.761 -9.459 1.00 96.75 390 ASP A CA 1
ATOM 3037 C C . ASP A 1 390 ? -13.751 22.689 -9.046 1.00 96.75 390 ASP A C 1
ATOM 3039 O O . ASP A 1 390 ? -14.113 23.155 -7.963 1.00 96.75 390 ASP A O 1
ATOM 3043 N N . ALA A 1 391 ? -14.604 22.039 -9.849 1.00 98.00 391 ALA A N 1
ATOM 3044 C CA . ALA A 1 391 ? -15.986 21.764 -9.461 1.00 98.00 391 ALA A CA 1
ATOM 3045 C C . ALA A 1 391 ? -16.039 20.802 -8.270 1.00 98.00 391 ALA A C 1
ATOM 3047 O O . ALA A 1 391 ? -16.852 20.968 -7.357 1.00 98.00 391 ALA A O 1
ATOM 3048 N N . HIS A 1 392 ? -15.146 19.811 -8.246 1.00 97.75 392 HIS A N 1
ATOM 3049 C CA . HIS A 1 392 ? -15.089 18.859 -7.154 1.00 97.75 392 HIS A CA 1
ATOM 3050 C C . HIS A 1 392 ? -14.652 19.487 -5.825 1.00 97.75 392 HIS A C 1
ATOM 3052 O O . HIS A 1 392 ? -15.261 19.191 -4.794 1.00 97.75 392 HIS A O 1
ATOM 3058 N N . VAL A 1 393 ? -13.674 20.396 -5.848 1.00 97.31 393 VAL A N 1
ATOM 3059 C CA . VAL A 1 393 ? -13.278 21.199 -4.680 1.00 97.31 393 VAL A CA 1
ATOM 3060 C C . VAL A 1 393 ? -14.483 21.964 -4.127 1.00 97.31 393 VAL A C 1
ATOM 3062 O O . VAL A 1 393 ? -14.803 21.826 -2.947 1.00 97.31 393 VAL A O 1
ATOM 3065 N N . GLN A 1 394 ? -15.221 22.680 -4.981 1.00 97.12 394 GLN A N 1
ATOM 3066 C CA . GLN A 1 394 ? -16.401 23.452 -4.564 1.00 97.12 394 GLN A CA 1
ATOM 3067 C C . GLN A 1 394 ? -17.499 22.572 -3.952 1.00 97.12 394 GLN A C 1
ATOM 3069 O O . GLN A 1 394 ? -18.077 22.919 -2.923 1.00 97.12 394 GLN A O 1
ATOM 3074 N N . GLN A 1 395 ? -17.772 21.409 -4.548 1.00 97.31 395 GLN A N 1
ATOM 3075 C CA . GLN A 1 395 ? -18.747 20.453 -4.012 1.00 97.31 395 GLN A CA 1
ATOM 3076 C C . GLN A 1 395 ? -18.366 19.970 -2.603 1.00 97.31 395 GLN A C 1
ATOM 3078 O O . GLN A 1 395 ? -19.244 19.797 -1.762 1.00 97.31 395 GLN A O 1
ATOM 3083 N N . ARG A 1 396 ? -17.071 19.770 -2.329 1.00 96.19 396 ARG A N 1
ATOM 3084 C CA . ARG A 1 396 ? -16.568 19.261 -1.040 1.00 96.19 396 ARG A CA 1
ATOM 3085 C C . ARG A 1 396 ? -16.600 20.365 0.013 1.00 96.19 396 ARG A C 1
ATOM 3087 O O . ARG A 1 396 ? -16.973 20.109 1.154 1.00 96.19 396 ARG A O 1
ATOM 3094 N N . GLU A 1 397 ? -16.273 21.600 -0.365 1.00 95.19 397 GLU A N 1
ATOM 3095 C CA . GLU A 1 397 ? -16.457 22.771 0.498 1.00 95.19 397 GLU A CA 1
ATOM 3096 C C . GLU A 1 397 ? -17.926 22.945 0.905 1.00 95.19 397 GLU A C 1
ATOM 3098 O O . GLU A 1 397 ? -18.216 23.152 2.083 1.00 95.19 397 GLU A O 1
ATOM 3103 N N . GLU A 1 398 ? -18.856 22.810 -0.043 1.00 96.50 398 GLU A N 1
ATOM 3104 C CA . GLU A 1 398 ? -20.291 22.914 0.232 1.00 96.50 398 GLU A CA 1
ATOM 3105 C C . GLU A 1 398 ? -20.805 21.747 1.086 1.00 96.50 398 GLU A C 1
ATOM 3107 O O . GLU A 1 398 ? -21.545 21.957 2.054 1.00 96.50 398 GLU A O 1
ATOM 3112 N N . PHE A 1 399 ? -20.343 20.525 0.804 1.00 96.00 399 PHE A N 1
ATOM 3113 C CA . PHE A 1 399 ? -20.605 19.361 1.648 1.00 96.00 399 PHE A CA 1
ATOM 3114 C C . PHE A 1 399 ? -20.140 19.632 3.084 1.00 96.00 399 PHE A C 1
ATOM 3116 O O . PHE A 1 399 ? -20.919 19.509 4.024 1.00 96.00 399 PHE A O 1
ATOM 3123 N N . ASN A 1 400 ? -18.908 20.108 3.263 1.00 96.12 400 ASN A N 1
ATOM 3124 C CA . ASN A 1 400 ? -18.329 20.389 4.575 1.00 96.12 400 ASN A CA 1
ATOM 3125 C C . ASN A 1 400 ? -19.001 21.552 5.322 1.00 96.12 400 ASN A C 1
ATOM 3127 O O . ASN A 1 400 ? -18.882 21.617 6.549 1.00 96.12 400 ASN A O 1
ATOM 3131 N N . ARG A 1 401 ? -19.685 22.471 4.631 1.00 93.50 401 ARG A N 1
ATOM 3132 C CA . ARG A 1 401 ? -20.527 23.504 5.264 1.00 93.50 401 ARG A CA 1
ATOM 3133 C C . ARG A 1 401 ? -21.855 22.940 5.759 1.00 93.50 401 ARG A C 1
ATOM 3135 O O . ARG A 1 401 ? -22.354 23.394 6.787 1.00 93.50 401 ARG A O 1
ATOM 3142 N N . THR A 1 402 ? -22.400 21.966 5.036 1.00 91.25 402 THR A N 1
ATOM 3143 C CA . THR A 1 402 ? -23.713 21.365 5.300 1.00 91.25 402 THR A CA 1
ATOM 3144 C C . THR A 1 402 ? -23.640 20.281 6.378 1.00 91.25 402 THR A C 1
ATOM 3146 O O . THR A 1 402 ? -24.422 20.293 7.326 1.00 91.25 402 THR A O 1
ATOM 3149 N N . TYR A 1 403 ? -22.670 19.378 6.257 1.00 90.69 403 TYR A N 1
ATOM 3150 C CA . TYR A 1 403 ? -22.507 18.165 7.058 1.00 90.69 403 TYR A CA 1
ATOM 3151 C C . TYR A 1 403 ? -21.466 18.392 8.159 1.00 90.69 403 TYR A C 1
ATOM 3153 O O . TYR A 1 403 ? -20.370 18.892 7.895 1.00 90.69 403 TYR A O 1
ATOM 3161 N N . LYS A 1 404 ? -21.804 18.110 9.423 1.00 89.56 404 LYS A N 1
ATOM 3162 C CA . LYS A 1 404 ? -20.949 18.370 10.601 1.00 89.56 404 LYS A CA 1
ATOM 3163 C C . LYS A 1 404 ? -20.201 17.127 11.083 1.00 89.56 404 LYS A C 1
ATOM 3165 O O . LYS A 1 404 ? -19.105 17.254 11.627 1.00 89.56 404 LYS A O 1
ATOM 3170 N N . ARG A 1 405 ? -20.805 15.953 10.938 1.00 90.25 405 ARG A N 1
ATOM 3171 C CA . ARG A 1 405 ? -20.363 14.634 11.428 1.00 90.25 405 ARG A CA 1
ATOM 3172 C C . ARG A 1 405 ? -19.687 13.779 10.356 1.00 90.25 405 ARG A C 1
ATOM 3174 O O . ARG A 1 405 ? -19.009 12.815 10.693 1.00 90.25 405 ARG A O 1
ATOM 3181 N N . LYS A 1 406 ? -19.799 14.171 9.095 1.00 94.12 406 LYS A N 1
ATOM 3182 C CA . LYS A 1 406 ? -19.105 13.634 7.935 1.00 94.12 406 LYS A CA 1
ATOM 3183 C C . LYS A 1 406 ? -18.381 14.779 7.260 1.00 94.12 406 LYS A C 1
ATOM 3185 O O . LYS A 1 406 ? -18.947 15.851 7.051 1.00 94.12 406 LYS A O 1
ATOM 3190 N N . LYS A 1 407 ? -17.115 14.562 6.925 1.00 96.81 407 LYS A N 1
ATOM 3191 C CA . LYS A 1 407 ? -16.316 15.536 6.182 1.00 96.81 407 LYS A CA 1
ATOM 3192 C C . LYS A 1 407 ? -15.700 14.881 4.972 1.00 96.81 407 LYS A C 1
ATOM 3194 O O . LYS A 1 407 ? -15.243 13.745 5.037 1.00 96.81 407 LYS A O 1
ATOM 3199 N N . GLN A 1 408 ? -15.660 15.625 3.884 1.00 97.62 408 GLN A N 1
ATOM 3200 C CA . GLN A 1 408 ? -14.976 15.222 2.674 1.00 97.62 408 GLN A CA 1
ATOM 3201 C C . GLN A 1 408 ? -13.693 16.021 2.516 1.00 97.62 408 GLN A C 1
ATOM 3203 O O . GLN A 1 408 ? -13.594 17.179 2.921 1.00 97.62 408 GLN A O 1
ATOM 3208 N N . GLY A 1 409 ? -12.693 15.383 1.933 1.00 98.06 409 GLY A N 1
ATOM 3209 C CA . GLY A 1 409 ? -11.409 15.999 1.662 1.00 98.06 409 GLY A CA 1
ATOM 3210 C C . GLY A 1 409 ? -10.966 15.694 0.249 1.00 98.06 409 GLY A C 1
ATOM 3211 O O . GLY A 1 409 ? -11.299 14.643 -0.297 1.00 98.06 409 GLY A O 1
ATOM 3212 N N . ILE A 1 410 ? -10.213 16.616 -0.336 1.00 98.62 410 ILE A N 1
ATOM 3213 C CA . ILE A 1 410 ? -9.633 16.477 -1.667 1.00 98.62 410 ILE A CA 1
ATOM 3214 C C . ILE A 1 410 ? -8.197 16.992 -1.635 1.00 98.62 410 ILE A C 1
ATOM 3216 O O . ILE A 1 410 ? -7.903 17.989 -0.976 1.00 98.62 410 ILE A O 1
ATOM 3220 N N . SER A 1 411 ? -7.281 16.300 -2.308 1.00 98.25 411 SER A N 1
ATOM 3221 C CA . SER A 1 411 ? -5.898 16.752 -2.428 1.00 98.25 411 SER A CA 1
ATOM 3222 C C . SER A 1 411 ? -5.313 16.428 -3.791 1.00 98.25 411 SER A C 1
ATOM 3224 O O . SER A 1 411 ? -5.466 15.311 -4.279 1.00 98.25 411 SER A O 1
ATOM 3226 N N . LEU A 1 412 ? -4.599 17.396 -4.364 1.00 98.44 412 LEU A N 1
ATOM 3227 C CA . LEU A 1 412 ? -3.747 17.225 -5.531 1.00 98.44 412 LEU A CA 1
ATOM 3228 C C . LEU A 1 412 ? -2.280 17.224 -5.093 1.00 98.44 412 LEU A C 1
ATOM 3230 O O . LEU A 1 412 ? -1.824 18.170 -4.445 1.00 98.44 412 LEU A O 1
ATOM 3234 N N . ILE A 1 413 ? -1.524 16.189 -5.471 1.00 98.25 413 ILE A N 1
ATOM 3235 C CA . ILE A 1 413 ? -0.070 16.155 -5.267 1.00 98.25 413 ILE A CA 1
ATOM 3236 C C . ILE A 1 413 ? 0.683 15.771 -6.548 1.00 98.25 413 ILE A C 1
ATOM 3238 O O . ILE A 1 413 ? 0.285 14.825 -7.234 1.00 98.25 413 ILE A O 1
ATOM 3242 N N . PRO A 1 414 ? 1.772 16.484 -6.888 1.00 98.31 414 PRO A N 1
ATOM 3243 C CA . PRO A 1 414 ? 2.685 16.081 -7.945 1.00 98.31 414 PRO A CA 1
ATOM 3244 C C . PRO A 1 414 ? 3.819 15.191 -7.419 1.00 98.31 414 PRO A C 1
ATOM 3246 O O . PRO A 1 414 ? 4.156 15.194 -6.235 1.00 98.31 414 PRO A O 1
ATOM 3249 N N . THR A 1 415 ? 4.462 14.465 -8.328 1.00 98.06 415 THR A N 1
ATOM 3250 C CA . THR A 1 415 ? 5.676 13.698 -8.054 1.00 98.06 415 THR A CA 1
ATOM 3251 C C . THR A 1 415 ? 6.674 13.811 -9.204 1.00 98.06 415 THR A C 1
ATOM 3253 O O . THR A 1 415 ? 6.298 13.874 -10.378 1.00 98.06 415 THR A O 1
ATOM 3256 N N . ARG A 1 416 ? 7.963 13.783 -8.857 1.00 96.31 416 ARG A N 1
ATOM 3257 C CA . ARG A 1 416 ? 9.065 13.482 -9.771 1.00 96.31 416 ARG A CA 1
ATOM 3258 C C . ARG A 1 416 ? 9.928 12.404 -9.128 1.00 96.31 416 ARG A C 1
ATOM 3260 O O . ARG A 1 416 ? 10.200 12.463 -7.933 1.00 96.31 416 ARG A O 1
ATOM 3267 N N . PHE A 1 417 ? 10.393 11.455 -9.923 1.00 96.62 417 PHE A N 1
ATOM 3268 C CA . PHE A 1 417 ? 11.209 10.339 -9.467 1.00 96.62 417 PHE A CA 1
ATOM 3269 C C . PHE A 1 417 ? 12.377 10.148 -10.425 1.00 96.62 417 PHE A C 1
ATOM 3271 O O . PHE A 1 417 ? 12.160 10.056 -11.629 1.00 96.62 417 PHE A O 1
ATOM 3278 N N . GLY A 1 418 ? 13.606 10.149 -9.919 1.00 95.00 418 GLY A N 1
ATOM 3279 C CA . GLY A 1 418 ? 14.821 9.995 -10.712 1.00 95.00 418 GLY A CA 1
ATOM 3280 C C . GLY A 1 418 ? 15.177 8.527 -10.937 1.00 95.00 418 GLY A C 1
ATOM 3281 O O . GLY A 1 418 ? 15.100 7.725 -10.011 1.00 95.00 418 GLY A O 1
ATOM 3282 N N . LEU A 1 419 ? 15.559 8.168 -12.166 1.00 93.88 419 LEU A N 1
ATOM 3283 C CA . LEU A 1 419 ? 15.862 6.785 -12.542 1.00 93.88 419 LEU A CA 1
ATOM 3284 C C . LEU A 1 419 ? 17.350 6.590 -12.821 1.00 93.88 419 LEU A C 1
ATOM 3286 O O . LEU A 1 419 ? 17.899 7.144 -13.772 1.00 93.88 419 LEU A O 1
ATOM 3290 N N . SER A 1 420 ? 17.976 5.805 -11.951 1.00 93.00 420 SER A N 1
ATOM 3291 C CA . SER A 1 420 ? 19.309 5.193 -12.022 1.00 93.00 420 SER A CA 1
ATOM 3292 C C . SER A 1 420 ? 19.644 4.689 -10.611 1.00 93.00 420 SER A C 1
ATOM 3294 O O . SER A 1 420 ? 19.020 5.083 -9.623 1.00 93.00 420 SER A O 1
ATOM 3296 N N . PHE A 1 421 ? 20.687 3.877 -10.473 1.00 91.25 421 PHE A N 1
ATOM 3297 C CA . PHE A 1 421 ? 21.387 3.785 -9.195 1.00 91.25 421 PHE A CA 1
ATOM 3298 C C . PHE A 1 421 ? 22.203 5.067 -9.000 1.00 91.25 421 PHE A C 1
ATOM 3300 O O . PHE A 1 421 ? 23.251 5.225 -9.631 1.00 91.25 421 PHE A O 1
ATOM 3307 N N . SER A 1 422 ? 21.703 5.961 -8.144 1.00 82.94 422 SER A N 1
ATOM 3308 C CA . SER A 1 422 ? 22.179 7.340 -7.957 1.00 82.94 422 SER A CA 1
ATOM 3309 C C . SER A 1 422 ? 23.688 7.446 -7.692 1.00 82.94 422 SER A C 1
ATOM 3311 O O . SER A 1 422 ? 24.447 7.885 -8.553 1.00 82.94 422 SER A O 1
ATOM 3313 N N . THR A 1 423 ? 24.145 7.027 -6.510 1.00 79.44 423 THR A N 1
ATOM 3314 C CA . THR A 1 423 ? 25.558 7.099 -6.092 1.00 79.44 423 THR A CA 1
ATOM 3315 C C . THR A 1 423 ? 26.322 5.802 -6.374 1.00 79.44 423 THR A C 1
ATOM 3317 O O . THR A 1 423 ? 27.548 5.803 -6.507 1.00 79.44 423 THR A O 1
ATOM 3320 N N . ALA A 1 424 ? 25.615 4.681 -6.545 1.00 88.94 424 ALA A N 1
ATOM 3321 C CA . ALA A 1 424 ? 26.189 3.381 -6.884 1.00 88.94 424 ALA A CA 1
ATOM 3322 C C . ALA A 1 424 ? 26.305 3.190 -8.407 1.00 88.94 424 ALA A C 1
ATOM 3324 O O . ALA A 1 424 ? 25.729 2.271 -8.983 1.00 88.94 424 ALA A O 1
ATOM 3325 N N . VAL A 1 425 ? 27.089 4.050 -9.067 1.00 91.06 425 VAL A N 1
ATOM 3326 C CA . VAL A 1 425 ? 27.207 4.127 -10.540 1.00 91.06 425 VAL A CA 1
ATOM 3327 C C . VAL A 1 425 ? 27.496 2.771 -11.196 1.00 91.06 425 VAL A C 1
ATOM 3329 O O . VAL A 1 425 ? 26.955 2.470 -12.259 1.00 91.06 425 VAL A O 1
ATOM 3332 N N . HIS A 1 426 ? 28.310 1.934 -10.548 1.00 93.44 426 HIS A N 1
ATOM 3333 C CA . HIS A 1 426 ? 28.672 0.600 -11.026 1.00 93.44 426 HIS A CA 1
ATOM 3334 C C . HIS A 1 426 ? 27.478 -0.360 -11.161 1.00 93.44 426 HIS A C 1
ATOM 3336 O O . HIS A 1 426 ? 27.607 -1.343 -11.877 1.00 93.44 426 HIS A O 1
ATOM 3342 N N . LEU A 1 427 ? 26.328 -0.091 -10.538 1.00 95.56 427 LEU A N 1
ATOM 3343 C CA . LEU A 1 427 ? 25.124 -0.918 -10.666 1.00 95.56 427 LEU A CA 1
ATOM 3344 C C . LEU A 1 427 ? 24.286 -0.592 -11.918 1.00 95.56 427 LEU A C 1
ATOM 3346 O O . LEU A 1 427 ? 23.353 -1.312 -12.255 1.00 95.56 427 LEU A O 1
ATOM 3350 N N . ASN A 1 428 ? 24.613 0.474 -12.655 1.00 96.81 428 ASN A N 1
ATOM 3351 C CA . ASN A 1 428 ? 23.886 0.862 -13.870 1.00 96.81 428 ASN A CA 1
ATOM 3352 C C . ASN A 1 428 ? 24.396 0.112 -15.112 1.00 96.81 428 ASN A C 1
ATOM 3354 O O . ASN A 1 428 ? 24.809 0.717 -16.110 1.00 96.81 428 ASN A O 1
ATOM 3358 N N . GLN A 1 429 ? 24.401 -1.217 -15.028 1.00 97.50 429 GLN A N 1
ATOM 3359 C CA . GLN A 1 429 ? 24.826 -2.112 -16.099 1.00 97.50 429 GLN A CA 1
ATOM 3360 C C . GLN A 1 429 ? 23.971 -3.382 -16.146 1.00 97.50 429 GLN A C 1
ATOM 3362 O O . GLN A 1 429 ? 23.488 -3.851 -15.116 1.00 97.50 429 GLN A O 1
ATOM 3367 N N . ALA A 1 430 ? 23.825 -3.966 -17.333 1.00 98.12 430 ALA A N 1
ATOM 3368 C CA . ALA A 1 430 ? 23.182 -5.266 -17.510 1.00 98.12 430 ALA A CA 1
ATOM 3369 C C . ALA A 1 430 ? 23.792 -6.045 -18.674 1.00 98.12 430 ALA A C 1
ATOM 3371 O O . ALA A 1 430 ? 24.308 -5.458 -19.626 1.00 98.12 430 ALA A O 1
ATOM 3372 N N . GLY A 1 431 ? 23.692 -7.371 -18.592 1.00 98.00 431 GLY A N 1
ATOM 3373 C CA . GLY A 1 431 ? 24.049 -8.307 -19.653 1.00 98.00 431 GLY A CA 1
ATOM 3374 C C . GLY A 1 431 ? 22.860 -9.186 -20.039 1.00 98.00 431 GLY A C 1
ATOM 3375 O O . GLY A 1 431 ? 21.985 -9.447 -19.208 1.00 98.00 431 GLY A O 1
ATOM 3376 N N . ALA A 1 432 ? 22.834 -9.627 -21.296 1.00 98.25 432 ALA A N 1
ATOM 3377 C CA . ALA A 1 432 ? 21.783 -10.494 -21.823 1.00 98.25 432 ALA A CA 1
ATOM 3378 C C . ALA A 1 432 ? 22.307 -11.397 -22.956 1.00 98.25 432 ALA A C 1
ATOM 3380 O O . ALA A 1 432 ? 22.580 -10.891 -24.048 1.00 98.25 432 ALA A O 1
ATOM 3381 N N . PRO A 1 433 ? 22.487 -12.709 -22.737 1.00 97.81 433 PRO A N 1
ATOM 3382 C CA . PRO A 1 433 ? 22.719 -13.661 -23.814 1.00 97.81 433 PRO A CA 1
ATOM 3383 C C . PRO A 1 433 ? 21.421 -13.968 -24.576 1.00 97.81 433 PRO A C 1
ATOM 3385 O O . PRO A 1 433 ? 20.357 -14.165 -23.985 1.00 97.81 433 PRO A O 1
ATOM 3388 N N . VAL A 1 434 ? 21.531 -14.039 -25.903 1.00 98.50 434 VAL A N 1
ATOM 3389 C CA . VAL A 1 434 ? 20.442 -14.438 -26.804 1.00 98.50 434 VAL A CA 1
ATOM 3390 C C . VAL A 1 434 ? 20.952 -15.504 -27.766 1.00 98.50 434 VAL A C 1
ATOM 3392 O O . VAL A 1 434 ? 22.015 -15.348 -28.379 1.00 98.50 434 VAL A O 1
ATOM 3395 N N . HIS A 1 435 ? 20.180 -16.579 -27.906 1.00 98.19 435 HIS A N 1
ATOM 3396 C CA . HIS A 1 435 ? 20.486 -17.718 -28.765 1.00 98.19 435 HIS A CA 1
ATOM 3397 C C . HIS A 1 435 ? 19.336 -17.961 -29.741 1.00 98.19 435 HIS A C 1
ATOM 3399 O O . HIS A 1 435 ? 18.191 -18.047 -29.308 1.00 98.19 435 HIS A O 1
ATOM 3405 N N . ILE A 1 436 ? 19.636 -18.114 -31.032 1.00 98.44 436 ILE A N 1
ATOM 3406 C CA . ILE A 1 436 ? 18.660 -18.542 -32.045 1.00 98.44 436 ILE A CA 1
ATOM 3407 C C . ILE A 1 436 ? 18.969 -19.992 -32.409 1.00 98.44 436 ILE A C 1
ATOM 3409 O O . ILE A 1 436 ? 20.057 -20.304 -32.901 1.00 98.44 436 ILE A O 1
ATOM 3413 N N . TYR A 1 437 ? 18.020 -20.888 -32.163 1.00 98.06 437 TYR A N 1
ATOM 3414 C CA . TYR A 1 437 ? 18.142 -22.290 -32.531 1.00 98.06 437 TYR A CA 1
ATOM 3415 C C . TYR A 1 437 ? 17.841 -22.509 -34.013 1.00 98.06 437 TYR A C 1
ATOM 3417 O O . TYR A 1 437 ? 17.221 -21.700 -34.701 1.00 98.06 437 TYR A O 1
ATOM 3425 N N . ASN A 1 438 ? 18.286 -23.657 -34.520 1.00 95.50 438 ASN A N 1
ATOM 3426 C CA . ASN A 1 438 ? 18.148 -24.034 -35.926 1.00 95.50 438 ASN A CA 1
ATOM 3427 C C . ASN A 1 438 ? 16.681 -24.154 -36.392 1.00 95.50 438 ASN A C 1
ATOM 3429 O O . ASN A 1 438 ? 16.412 -24.113 -37.590 1.00 95.50 438 ASN A O 1
ATOM 3433 N N . ASP A 1 439 ? 15.734 -24.325 -35.468 1.00 96.00 439 ASP A N 1
ATOM 3434 C CA . ASP A 1 439 ? 14.300 -24.347 -35.759 1.00 96.00 439 ASP A CA 1
ATOM 3435 C C . ASP A 1 439 ? 13.645 -22.955 -35.766 1.00 96.00 439 ASP A C 1
ATOM 3437 O O . ASP A 1 439 ? 12.469 -22.866 -36.112 1.00 96.00 439 ASP A O 1
ATOM 3441 N N . GLY A 1 440 ? 14.404 -21.892 -35.476 1.00 95.94 440 GLY A N 1
ATOM 3442 C CA . GLY A 1 440 ? 13.938 -20.506 -35.417 1.00 95.94 440 GLY A CA 1
ATOM 3443 C C . GLY A 1 440 ? 13.559 -20.022 -34.022 1.00 95.94 440 GLY A C 1
ATOM 3444 O O . GLY A 1 440 ? 13.429 -18.811 -33.852 1.00 95.94 440 GLY A O 1
ATOM 3445 N N . SER A 1 441 ? 13.445 -20.925 -33.045 1.00 98.06 441 SER A N 1
ATOM 3446 C CA . SER A 1 441 ? 13.138 -20.552 -31.666 1.00 98.06 441 SER A CA 1
ATOM 3447 C C . SER A 1 441 ? 14.293 -19.772 -31.037 1.00 98.06 441 SER A C 1
ATOM 3449 O O . SER A 1 441 ? 15.470 -19.998 -31.340 1.00 98.06 441 SER A O 1
ATOM 3451 N N . VAL A 1 442 ? 13.964 -18.835 -30.154 1.00 98.56 442 VAL A N 1
ATOM 3452 C CA . VAL A 1 442 ? 14.923 -17.936 -29.515 1.00 98.56 442 VAL A CA 1
ATOM 3453 C C . VAL A 1 442 ? 14.883 -18.135 -28.011 1.00 98.56 442 VAL A C 1
ATOM 3455 O O . VAL A 1 442 ? 13.857 -17.908 -27.374 1.00 98.56 442 VAL A O 1
ATOM 3458 N N . LEU A 1 443 ? 16.024 -18.504 -27.432 1.00 98.25 443 LEU A N 1
ATOM 3459 C CA . LEU A 1 443 ? 16.206 -18.519 -25.986 1.00 98.25 443 LEU A CA 1
ATOM 3460 C C . LEU A 1 443 ? 16.901 -17.237 -25.541 1.00 98.25 443 LEU A C 1
ATOM 3462 O O . LEU A 1 443 ? 18.021 -16.931 -25.956 1.00 98.25 443 LEU A O 1
ATOM 3466 N N . LEU A 1 444 ? 16.215 -16.513 -24.666 1.00 96.94 444 LEU A N 1
ATOM 3467 C CA . LEU A 1 444 ? 16.653 -15.267 -24.065 1.00 96.94 444 LEU A CA 1
ATOM 3468 C C . LEU A 1 444 ? 16.880 -15.460 -22.562 1.00 96.94 444 LEU A C 1
ATOM 3470 O O . LEU A 1 444 ? 15.980 -15.900 -21.843 1.00 96.94 444 LEU A O 1
ATOM 3474 N N . ALA A 1 445 ? 18.042 -15.033 -22.073 1.00 97.38 445 ALA A N 1
ATOM 3475 C CA . ALA A 1 445 ? 18.271 -14.803 -20.650 1.00 97.38 445 ALA A CA 1
ATOM 3476 C C . ALA A 1 445 ? 18.822 -13.390 -20.414 1.00 97.38 445 ALA A C 1
ATOM 3478 O O . ALA A 1 445 ? 19.406 -12.763 -21.297 1.00 97.38 445 ALA A O 1
ATOM 3479 N N . HIS A 1 446 ? 18.616 -12.864 -19.210 1.00 97.62 446 HIS A N 1
ATOM 3480 C CA . HIS A 1 446 ? 19.108 -11.551 -18.805 1.00 97.62 446 HIS A CA 1
ATOM 3481 C C . HIS A 1 446 ? 19.295 -11.486 -17.288 1.00 97.62 446 HIS A C 1
ATOM 3483 O O . HIS A 1 446 ? 18.795 -12.330 -16.550 1.00 97.62 446 HIS A O 1
ATOM 3489 N N . GLY A 1 447 ? 20.001 -10.459 -16.812 1.00 96.56 447 GLY A N 1
ATOM 3490 C CA . GLY A 1 447 ? 20.335 -10.328 -15.393 1.00 96.56 447 GLY A CA 1
ATOM 3491 C C . GLY A 1 447 ? 19.186 -9.927 -14.465 1.00 96.56 447 GLY A C 1
ATOM 3492 O O . GLY A 1 447 ? 19.271 -10.148 -13.262 1.00 96.56 447 GLY A O 1
ATOM 3493 N N . GLY A 1 448 ? 18.125 -9.319 -14.996 1.00 97.06 448 GLY A N 1
ATOM 3494 C CA . GLY A 1 448 ? 16.947 -8.949 -14.207 1.00 97.06 448 GLY A CA 1
ATOM 3495 C C . GLY A 1 448 ? 16.065 -10.140 -13.813 1.00 97.06 448 GLY A C 1
ATOM 3496 O O . GLY A 1 448 ? 16.032 -11.133 -14.530 1.00 97.06 448 GLY A O 1
ATOM 3497 N N . THR A 1 449 ? 15.326 -10.015 -12.713 1.00 97.12 449 THR A N 1
ATOM 3498 C CA . THR A 1 449 ? 14.493 -11.058 -12.086 1.00 97.12 449 THR A CA 1
ATOM 3499 C C . THR A 1 449 ? 13.012 -10.688 -12.156 1.00 97.12 449 THR A C 1
ATOM 3501 O O . THR A 1 449 ? 12.654 -9.533 -11.917 1.00 97.12 449 THR A O 1
ATOM 3504 N N . GLU A 1 450 ? 12.146 -11.655 -12.458 1.00 96.44 450 GLU A N 1
ATOM 3505 C CA . GLU A 1 450 ? 10.692 -11.473 -12.407 1.00 96.44 450 GLU A CA 1
ATOM 3506 C C . GLU A 1 450 ? 10.186 -11.517 -10.956 1.00 96.44 450 GLU A C 1
ATOM 3508 O O . GLU A 1 450 ? 10.504 -12.428 -10.197 1.00 96.44 450 GLU A O 1
ATOM 3513 N N . MET A 1 451 ? 9.405 -10.513 -10.565 1.00 96.38 451 MET A N 1
ATOM 3514 C CA . MET A 1 451 ? 8.762 -10.383 -9.251 1.00 96.38 451 MET A CA 1
ATOM 3515 C C . MET A 1 451 ? 7.315 -9.867 -9.383 1.00 96.38 451 MET A C 1
ATOM 3517 O O . MET A 1 451 ? 6.760 -9.306 -8.441 1.00 96.38 451 MET A O 1
ATOM 3521 N N . GLY A 1 452 ? 6.704 -10.051 -10.563 1.00 95.81 452 GLY A N 1
ATOM 3522 C CA . GLY A 1 452 ? 5.330 -9.653 -10.891 1.00 95.81 452 GLY A CA 1
ATOM 3523 C C . GLY A 1 452 ? 5.229 -8.345 -11.682 1.00 95.81 452 GLY A C 1
ATOM 3524 O O . GLY A 1 452 ? 4.148 -7.972 -12.136 1.00 95.81 452 GLY A O 1
ATOM 3525 N N . GLN A 1 453 ? 6.348 -7.649 -11.890 1.00 95.81 453 GLN A N 1
ATOM 3526 C CA . GLN A 1 453 ? 6.436 -6.425 -12.686 1.00 95.81 453 GLN A CA 1
ATOM 3527 C C . GLN A 1 453 ? 6.426 -6.677 -14.200 1.00 95.81 453 GLN A C 1
ATOM 3529 O O . GLN A 1 453 ? 6.482 -5.717 -14.972 1.00 95.81 453 GLN A O 1
ATOM 3534 N N . GLY A 1 454 ? 6.384 -7.941 -14.633 1.00 96.50 454 GLY A N 1
ATOM 3535 C CA . GLY A 1 454 ? 6.316 -8.348 -16.032 1.00 96.50 454 GLY A CA 1
ATOM 3536 C C . GLY A 1 454 ? 7.565 -7.956 -16.819 1.00 96.50 454 GLY A C 1
ATOM 3537 O O . GLY A 1 454 ? 7.483 -7.550 -17.983 1.00 96.50 454 GLY A O 1
ATOM 3538 N N . LEU A 1 455 ? 8.730 -8.042 -16.175 1.00 96.94 455 LEU A N 1
ATOM 3539 C CA . LEU A 1 455 ? 10.013 -7.767 -16.809 1.00 96.94 455 LEU A CA 1
ATOM 3540 C C . LEU A 1 455 ? 10.258 -8.740 -17.963 1.00 96.94 455 LEU A C 1
ATOM 3542 O O . LEU A 1 455 ? 10.611 -8.298 -19.054 1.00 96.94 455 LEU A O 1
ATOM 3546 N N . TYR A 1 456 ? 10.006 -10.031 -17.753 1.00 97.19 456 TYR A N 1
ATOM 3547 C CA . TYR A 1 456 ? 10.228 -11.067 -18.764 1.00 97.19 456 TYR A CA 1
ATOM 3548 C C . TYR A 1 456 ? 9.368 -10.836 -20.012 1.00 97.19 456 TYR A C 1
ATOM 3550 O O . TYR A 1 456 ? 9.867 -10.917 -21.136 1.00 97.19 456 TYR A O 1
ATOM 3558 N N . ALA A 1 457 ? 8.105 -10.435 -19.823 1.00 96.62 457 ALA A N 1
ATOM 3559 C CA . ALA A 1 457 ? 7.211 -10.058 -20.917 1.00 96.62 457 ALA A CA 1
ATOM 3560 C C . ALA A 1 457 ? 7.797 -8.906 -21.747 1.00 96.62 457 ALA A C 1
ATOM 3562 O O . ALA A 1 457 ? 7.895 -9.006 -22.971 1.00 96.62 457 ALA A O 1
ATOM 3563 N N . LYS A 1 458 ? 8.260 -7.839 -21.082 1.00 97.31 458 LYS A N 1
ATOM 3564 C CA . LYS A 1 458 ? 8.874 -6.680 -21.750 1.00 97.31 458 LYS A CA 1
ATOM 3565 C C . LYS A 1 458 ? 10.138 -7.067 -22.520 1.00 97.31 458 LYS A C 1
ATOM 3567 O O . LYS A 1 458 ? 10.324 -6.595 -23.639 1.00 97.31 458 LYS A O 1
ATOM 3572 N N . MET A 1 459 ? 10.989 -7.923 -21.955 1.00 97.94 459 MET A N 1
ATOM 3573 C CA . MET A 1 459 ? 12.222 -8.360 -22.620 1.00 97.94 459 MET A CA 1
ATOM 3574 C C . MET A 1 459 ? 11.926 -9.208 -23.861 1.00 97.94 459 MET A C 1
ATOM 3576 O O . MET A 1 459 ? 12.536 -8.986 -24.907 1.00 97.94 459 MET A O 1
ATOM 3580 N N . CYS A 1 460 ? 10.924 -10.091 -23.795 1.00 97.94 460 CYS A N 1
ATOM 3581 C CA . CYS A 1 460 ? 10.466 -10.852 -24.957 1.00 97.94 460 CYS A CA 1
ATOM 3582 C C . CYS A 1 460 ? 9.870 -9.942 -26.043 1.00 97.94 460 CYS A C 1
ATOM 3584 O O . CYS A 1 460 ? 10.147 -10.140 -27.223 1.00 97.94 460 CYS A O 1
ATOM 3586 N N . GLN A 1 461 ? 9.113 -8.899 -25.671 1.00 97.88 461 GLN A N 1
ATOM 3587 C CA . GLN A 1 461 ? 8.594 -7.915 -26.631 1.00 97.88 461 GLN A CA 1
ATOM 3588 C C . GLN A 1 461 ? 9.715 -7.155 -27.356 1.00 97.88 461 GLN A C 1
ATOM 3590 O O . GLN A 1 461 ? 9.614 -6.946 -28.565 1.00 97.88 461 GLN A O 1
ATOM 3595 N N . ILE A 1 462 ? 10.775 -6.764 -26.637 1.00 97.62 462 ILE A N 1
ATOM 3596 C CA . ILE A 1 462 ? 11.954 -6.115 -27.229 1.00 97.62 462 ILE A CA 1
ATOM 3597 C C . ILE A 1 462 ? 12.660 -7.079 -28.187 1.00 97.62 462 ILE A C 1
ATOM 3599 O O . ILE A 1 462 ? 12.877 -6.722 -29.341 1.00 97.62 462 ILE A O 1
ATOM 3603 N N . ALA A 1 463 ? 12.957 -8.309 -27.757 1.00 98.19 463 ALA A N 1
ATOM 3604 C CA . ALA A 1 463 ? 13.622 -9.301 -28.603 1.00 98.19 463 ALA A CA 1
ATOM 3605 C C . ALA A 1 463 ? 12.814 -9.625 -29.872 1.00 98.19 463 ALA A C 1
ATOM 3607 O O . ALA A 1 463 ? 13.365 -9.631 -30.972 1.00 98.19 463 ALA A O 1
ATOM 3608 N N . ALA A 1 464 ? 11.498 -9.823 -29.739 1.00 97.62 464 ALA A N 1
ATOM 3609 C CA . ALA A 1 464 ? 10.608 -10.101 -30.864 1.00 97.62 464 ALA A CA 1
ATOM 3610 C C . ALA A 1 464 ? 10.555 -8.938 -31.864 1.00 97.62 464 ALA A C 1
ATOM 3612 O O . ALA A 1 464 ? 10.509 -9.169 -33.076 1.00 97.62 464 ALA A O 1
ATOM 3613 N N . LEU A 1 465 ? 10.550 -7.689 -31.377 1.00 96.38 465 LEU A N 1
ATOM 3614 C CA . LEU A 1 465 ? 10.602 -6.503 -32.230 1.00 96.38 465 LEU A CA 1
ATOM 3615 C C . LEU A 1 465 ? 11.931 -6.435 -32.991 1.00 96.38 465 LEU A C 1
ATOM 3617 O O . LEU A 1 465 ? 11.907 -6.331 -34.215 1.00 96.38 465 LEU A O 1
ATOM 3621 N N . GLU A 1 466 ? 13.053 -6.530 -32.275 1.00 96.75 466 GLU A N 1
ATOM 3622 C CA . GLU A 1 466 ? 14.401 -6.392 -32.836 1.00 96.75 466 GLU A CA 1
ATOM 3623 C C . GLU A 1 466 ? 14.730 -7.501 -33.842 1.00 96.75 466 GLU A C 1
ATOM 3625 O O . GLU A 1 466 ? 15.204 -7.209 -34.934 1.00 96.75 466 GLU A O 1
ATOM 3630 N N . LEU A 1 467 ? 14.434 -8.766 -33.530 1.00 96.19 467 LEU A N 1
ATOM 3631 C CA . LEU A 1 467 ? 14.688 -9.909 -34.425 1.00 96.19 467 LEU A CA 1
ATOM 3632 C C . LEU A 1 467 ? 13.640 -10.060 -35.540 1.00 96.19 467 LEU A C 1
ATOM 3634 O O . LEU A 1 467 ? 13.670 -11.033 -36.291 1.00 96.19 467 LEU A O 1
ATOM 3638 N N . ASN A 1 468 ? 12.680 -9.136 -35.621 1.00 93.88 468 ASN A N 1
ATOM 3639 C CA . ASN A 1 468 ? 11.555 -9.175 -36.549 1.00 93.88 468 ASN A CA 1
ATOM 3640 C C . ASN A 1 468 ? 10.829 -10.539 -36.604 1.00 93.88 468 ASN A C 1
ATOM 3642 O O . ASN A 1 468 ? 10.475 -11.029 -37.676 1.00 93.88 468 ASN A O 1
ATOM 3646 N N . CYS A 1 469 ? 10.597 -11.164 -35.446 1.00 94.75 469 CYS A N 1
ATOM 3647 C CA . CYS A 1 469 ? 9.935 -12.466 -35.353 1.00 94.75 469 CYS A CA 1
ATOM 3648 C C . CYS A 1 469 ? 8.653 -12.409 -34.501 1.00 94.75 469 CYS A C 1
ATOM 3650 O O . CYS A 1 469 ? 8.423 -11.431 -33.772 1.00 94.75 469 CYS A O 1
ATOM 3652 N N . PRO A 1 470 ? 7.758 -13.399 -34.640 1.00 95.19 470 PRO A N 1
ATOM 3653 C CA . PRO A 1 470 ? 6.611 -13.564 -33.751 1.00 95.19 470 PRO A CA 1
ATOM 3654 C C . PRO A 1 470 ? 7.027 -13.717 -32.273 1.00 95.19 470 PRO A C 1
ATOM 3656 O O . PRO A 1 470 ? 8.107 -14.216 -31.975 1.00 95.19 470 PRO A O 1
ATOM 3659 N N . LEU A 1 471 ? 6.189 -13.251 -31.337 1.00 95.88 471 LEU A N 1
ATOM 3660 C CA . LEU A 1 471 ? 6.510 -13.287 -29.900 1.00 95.88 471 LEU A CA 1
ATOM 3661 C C . LEU A 1 471 ? 6.577 -14.719 -29.346 1.00 95.88 471 LEU A C 1
ATOM 3663 O O . LEU A 1 471 ? 7.350 -14.980 -28.436 1.00 95.88 471 LEU A O 1
ATOM 3667 N N . ASP A 1 472 ? 5.779 -15.625 -29.904 1.00 95.50 472 ASP A N 1
ATOM 3668 C CA . ASP A 1 472 ? 5.719 -17.058 -29.593 1.00 95.50 472 ASP A CA 1
ATOM 3669 C C . ASP A 1 472 ? 6.997 -17.825 -29.958 1.00 95.50 472 ASP A C 1
ATOM 3671 O O . ASP A 1 472 ? 7.214 -18.915 -29.438 1.00 95.50 472 ASP A O 1
ATOM 3675 N N . GLU A 1 473 ? 7.872 -17.242 -30.780 1.00 96.81 473 GLU A N 1
ATOM 3676 C CA . GLU A 1 473 ? 9.206 -17.791 -31.049 1.00 96.81 473 GLU A CA 1
ATOM 3677 C C . GLU A 1 473 ? 10.227 -17.407 -29.963 1.00 96.81 473 GLU A C 1
ATOM 3679 O O . GLU A 1 473 ? 11.321 -17.970 -29.929 1.00 96.81 473 GLU A O 1
ATOM 3684 N N . ILE A 1 474 ? 9.907 -16.456 -29.073 1.00 97.81 474 ILE A N 1
ATOM 3685 C CA . ILE A 1 474 ? 10.792 -16.022 -27.987 1.00 97.81 474 ILE A CA 1
ATOM 3686 C C . ILE A 1 474 ? 10.415 -16.721 -26.683 1.00 97.81 474 ILE A C 1
ATOM 3688 O O . ILE A 1 474 ? 9.291 -16.604 -26.195 1.00 97.81 474 ILE A O 1
ATOM 3692 N N . PHE A 1 475 ? 11.396 -17.360 -26.055 1.00 96.94 475 PHE A N 1
ATOM 3693 C CA . PHE A 1 475 ? 11.259 -17.959 -24.737 1.00 96.94 475 PHE A CA 1
ATOM 3694 C C . PHE A 1 475 ? 12.311 -17.410 -23.771 1.00 96.94 475 PHE A C 1
ATOM 3696 O O . PHE A 1 475 ? 13.492 -17.293 -24.104 1.00 96.94 475 PHE A O 1
ATOM 3703 N N . THR A 1 476 ? 11.887 -17.104 -22.545 1.00 94.50 476 THR A N 1
ATOM 3704 C CA . THR A 1 476 ? 12.785 -16.780 -21.435 1.00 94.50 476 THR A CA 1
ATOM 3705 C C . THR A 1 476 ? 12.474 -17.694 -20.259 1.00 94.50 476 THR A C 1
ATOM 3707 O O . THR A 1 476 ? 11.313 -17.848 -19.886 1.00 94.50 476 THR A O 1
ATOM 3710 N N . SER A 1 477 ? 13.506 -18.364 -19.744 1.00 85.75 477 SER A N 1
ATOM 3711 C CA . SER A 1 477 ? 13.350 -19.427 -18.745 1.00 85.75 477 SER A CA 1
ATOM 3712 C C . SER A 1 477 ? 13.462 -18.880 -17.326 1.00 85.75 477 SER A C 1
ATOM 3714 O O . SER A 1 477 ? 12.488 -18.840 -16.586 1.00 85.75 477 SER A O 1
ATOM 3716 N N . GLU A 1 478 ? 14.670 -18.473 -16.941 1.00 90.88 478 GLU A N 1
ATOM 3717 C CA . GLU A 1 478 ? 15.011 -18.071 -15.580 1.00 90.88 478 GLU A CA 1
ATOM 3718 C C . GLU A 1 478 ? 16.170 -17.069 -15.586 1.00 90.88 478 GLU A C 1
ATOM 3720 O O . GLU A 1 478 ? 16.877 -16.897 -16.585 1.00 90.88 478 GLU A O 1
ATOM 3725 N N . THR A 1 479 ? 16.405 -16.447 -14.434 1.00 96.12 479 THR A N 1
ATOM 3726 C CA . THR A 1 479 ? 17.608 -15.656 -14.168 1.00 96.12 479 THR A CA 1
ATOM 3727 C C . THR A 1 479 ? 18.616 -16.528 -13.428 1.00 96.12 479 THR A C 1
ATOM 3729 O O . THR A 1 479 ? 18.360 -16.926 -12.294 1.00 96.12 479 THR A O 1
ATOM 3732 N N . SER A 1 480 ? 19.781 -16.793 -14.026 1.00 96.62 480 SER A N 1
ATOM 3733 C CA . SER A 1 480 ? 20.797 -17.653 -13.407 1.00 96.62 480 SER A CA 1
ATOM 3734 C C . SER A 1 480 ? 22.218 -17.118 -13.573 1.00 96.62 480 SER A C 1
ATOM 3736 O O . SER A 1 480 ? 22.609 -16.641 -14.640 1.00 96.62 480 SER A O 1
ATOM 3738 N N . SER A 1 481 ? 23.030 -17.228 -12.519 1.00 96.38 481 SER A N 1
ATOM 3739 C CA . SER A 1 481 ? 24.406 -16.710 -12.497 1.00 96.38 481 SER A CA 1
ATOM 3740 C C . SER A 1 481 ? 25.372 -17.477 -13.408 1.00 96.38 481 SER A C 1
ATOM 3742 O O . SER A 1 481 ? 26.463 -16.984 -13.696 1.00 96.38 481 SER A O 1
ATOM 3744 N N . ASN A 1 482 ? 24.979 -18.662 -13.891 1.00 96.50 482 ASN A N 1
ATOM 3745 C CA . ASN A 1 482 ? 25.725 -19.418 -14.899 1.00 96.50 482 ASN A CA 1
ATOM 3746 C C . ASN A 1 482 ? 25.529 -18.877 -16.331 1.00 96.50 482 ASN A C 1
ATOM 3748 O O . ASN A 1 482 ? 26.370 -19.142 -17.188 1.00 96.50 482 ASN A O 1
ATOM 3752 N N . THR A 1 483 ? 24.448 -18.131 -16.589 1.00 95.38 483 THR A N 1
ATOM 3753 C CA . THR A 1 483 ? 24.126 -17.541 -17.900 1.00 95.38 483 THR A CA 1
ATOM 3754 C C . THR A 1 483 ? 24.512 -16.069 -17.940 1.00 95.38 483 THR A C 1
ATOM 3756 O O . THR A 1 483 ? 25.095 -15.615 -18.922 1.00 95.38 483 THR A O 1
ATOM 3759 N N . VAL A 1 484 ? 24.254 -15.330 -16.856 1.00 96.88 484 VAL A N 1
ATOM 3760 C CA . VAL A 1 484 ? 24.614 -13.914 -16.732 1.00 96.88 484 VAL A CA 1
ATOM 3761 C C . VAL A 1 484 ? 25.369 -13.687 -15.429 1.00 96.88 484 VAL A C 1
ATOM 3763 O O . VAL A 1 484 ? 24.806 -13.742 -14.339 1.00 96.88 484 VAL A O 1
ATOM 3766 N N . ALA A 1 485 ? 26.668 -13.418 -15.539 1.00 95.50 485 ALA A N 1
ATOM 3767 C CA . ALA A 1 485 ? 27.515 -13.126 -14.388 1.00 95.50 485 ALA A CA 1
ATOM 3768 C C . ALA A 1 485 ? 27.413 -11.651 -13.963 1.00 95.50 485 ALA A C 1
ATOM 3770 O O . ALA A 1 485 ? 27.174 -10.770 -14.788 1.00 95.50 485 ALA A O 1
ATOM 3771 N N . ASN A 1 486 ? 27.695 -11.379 -12.682 1.00 95.81 486 ASN A N 1
ATOM 3772 C CA . ASN A 1 486 ? 27.857 -10.028 -12.122 1.00 95.81 486 ASN A CA 1
ATOM 3773 C C . ASN A 1 486 ? 26.646 -9.101 -12.343 1.00 95.81 486 ASN A C 1
ATOM 3775 O O . ASN A 1 486 ? 26.796 -7.909 -12.615 1.00 95.81 486 ASN A O 1
ATOM 3779 N N . THR A 1 487 ? 25.441 -9.655 -12.244 1.00 96.31 487 THR A N 1
ATOM 3780 C CA . THR A 1 487 ? 24.189 -8.919 -12.427 1.00 96.31 487 THR A CA 1
ATOM 3781 C C . THR A 1 487 ? 23.968 -7.927 -11.292 1.00 96.31 487 THR A C 1
ATOM 3783 O O . THR A 1 487 ? 24.136 -8.261 -10.118 1.00 96.31 487 THR A O 1
ATOM 3786 N N . SER A 1 488 ? 23.541 -6.714 -11.634 1.00 96.31 488 SER A N 1
ATOM 3787 C CA . SER A 1 488 ? 23.051 -5.756 -10.638 1.00 96.31 488 SER A CA 1
ATOM 3788 C C . SER A 1 488 ? 21.690 -6.212 -10.090 1.00 96.31 488 SER A C 1
ATOM 3790 O O . SER A 1 488 ? 20.979 -6.943 -10.785 1.00 96.31 488 SER A O 1
ATOM 3792 N N . PRO A 1 489 ? 21.303 -5.821 -8.861 1.00 95.25 489 PRO A N 1
ATOM 3793 C CA . PRO A 1 489 ? 19.997 -6.185 -8.324 1.00 95.25 489 PRO A CA 1
ATOM 3794 C C . PRO A 1 489 ? 18.875 -5.597 -9.189 1.00 95.25 489 PRO A C 1
ATOM 3796 O O . PRO A 1 489 ? 19.001 -4.497 -9.728 1.00 95.25 489 PRO A O 1
ATOM 3799 N N . THR A 1 490 ? 17.751 -6.306 -9.289 1.00 96.19 490 THR A N 1
ATOM 3800 C CA . THR A 1 490 ? 16.559 -5.795 -9.983 1.00 96.19 490 THR A CA 1
ATOM 3801 C C . THR A 1 490 ? 15.880 -4.741 -9.109 1.00 96.19 490 THR A C 1
ATOM 3803 O O . THR A 1 490 ? 15.047 -5.073 -8.272 1.00 96.19 490 THR A O 1
ATOM 3806 N N . ALA A 1 491 ? 16.289 -3.478 -9.258 1.00 93.31 491 ALA A N 1
ATOM 3807 C CA . ALA A 1 491 ? 15.874 -2.355 -8.412 1.00 93.31 491 ALA A CA 1
ATOM 3808 C C . ALA A 1 491 ? 15.969 -0.999 -9.155 1.00 93.31 491 ALA A C 1
ATOM 3810 O O . ALA A 1 491 ? 16.237 -0.954 -10.360 1.00 93.31 491 ALA A O 1
ATOM 3811 N N . ALA A 1 492 ? 15.743 0.107 -8.430 1.00 90.69 492 ALA A N 1
ATOM 3812 C CA . ALA A 1 492 ? 15.886 1.494 -8.900 1.00 90.69 492 ALA A CA 1
ATOM 3813 C C . ALA A 1 492 ? 15.043 1.839 -10.144 1.00 90.69 492 ALA A C 1
ATOM 3815 O O . ALA A 1 492 ? 15.447 2.654 -10.974 1.00 90.69 492 ALA A O 1
ATOM 3816 N N . SER A 1 493 ? 13.915 1.142 -10.330 1.00 91.81 493 SER A N 1
ATOM 3817 C CA . SER A 1 493 ? 13.001 1.269 -11.477 1.00 91.81 493 SER A CA 1
ATOM 3818 C C . SER A 1 493 ? 13.647 1.139 -12.865 1.00 91.81 493 SER A C 1
ATOM 3820 O O . SER A 1 493 ? 13.000 1.422 -13.869 1.00 91.81 493 SER A O 1
ATOM 3822 N N . SER A 1 494 ? 14.895 0.666 -12.941 1.00 92.19 494 SER A N 1
ATOM 3823 C CA . SER A 1 494 ? 15.720 0.655 -14.158 1.00 92.19 494 SER A CA 1
ATOM 3824 C C . SER A 1 494 ? 15.859 -0.739 -14.776 1.00 92.19 494 SER A C 1
ATOM 3826 O O . SER A 1 494 ? 16.552 -0.916 -15.774 1.00 92.19 494 SER A O 1
ATOM 3828 N N . GLY A 1 495 ? 15.177 -1.746 -14.216 1.00 93.62 495 GLY A N 1
ATOM 3829 C CA . GLY A 1 495 ? 15.277 -3.136 -14.663 1.00 93.62 495 GLY A CA 1
ATOM 3830 C C . GLY A 1 495 ? 14.927 -3.326 -16.142 1.00 93.62 495 GLY A C 1
ATOM 3831 O O . GLY A 1 495 ? 15.666 -4.010 -16.849 1.00 93.62 495 GLY A O 1
ATOM 3832 N N . SER A 1 496 ? 13.845 -2.701 -16.624 1.00 94.81 496 SER A N 1
ATOM 3833 C CA . SER A 1 496 ? 13.471 -2.749 -18.046 1.00 94.81 496 SER A CA 1
ATOM 3834 C C . SER A 1 496 ? 14.442 -1.971 -18.930 1.00 94.81 496 SER A C 1
ATOM 3836 O O . SER A 1 496 ? 14.760 -2.445 -20.012 1.00 94.81 496 SER A O 1
ATOM 3838 N N . ASP A 1 497 ? 14.950 -0.831 -18.467 1.00 94.12 497 ASP A N 1
ATOM 3839 C CA . ASP A 1 497 ? 15.896 -0.010 -19.224 1.00 94.12 497 ASP A CA 1
ATOM 3840 C C . ASP A 1 497 ? 17.220 -0.747 -19.417 1.00 94.12 497 ASP A C 1
ATOM 3842 O O . ASP A 1 497 ? 17.693 -0.925 -20.536 1.00 94.12 497 ASP A O 1
ATOM 3846 N N . LEU A 1 498 ? 17.809 -1.226 -18.320 1.00 97.19 498 LEU A N 1
ATOM 3847 C CA . LEU A 1 498 ? 19.114 -1.871 -18.338 1.00 97.19 498 LEU A CA 1
ATOM 3848 C C . LEU A 1 498 ? 19.065 -3.180 -19.130 1.00 97.19 498 LEU A C 1
ATOM 3850 O O . LEU A 1 498 ? 19.829 -3.363 -20.079 1.00 97.19 498 LEU A O 1
ATOM 3854 N N . ASN A 1 499 ? 18.151 -4.084 -18.762 1.00 97.88 499 ASN A N 1
ATOM 3855 C CA . ASN A 1 499 ? 18.057 -5.383 -19.422 1.00 97.88 499 ASN A CA 1
ATOM 3856 C C . ASN A 1 499 ? 17.516 -5.240 -20.847 1.00 97.88 499 ASN A C 1
ATOM 3858 O O . ASN A 1 499 ? 18.003 -5.928 -21.733 1.00 97.88 499 ASN A O 1
ATOM 3862 N N . GLY A 1 500 ? 16.592 -4.309 -21.103 1.00 97.31 500 GLY A N 1
ATOM 3863 C CA . GLY A 1 500 ? 16.031 -4.087 -22.436 1.00 97.31 500 GLY A CA 1
ATOM 3864 C C . GLY A 1 500 ? 17.080 -3.621 -23.432 1.00 97.31 500 GLY A C 1
ATOM 3865 O O . GLY A 1 500 ? 17.176 -4.176 -24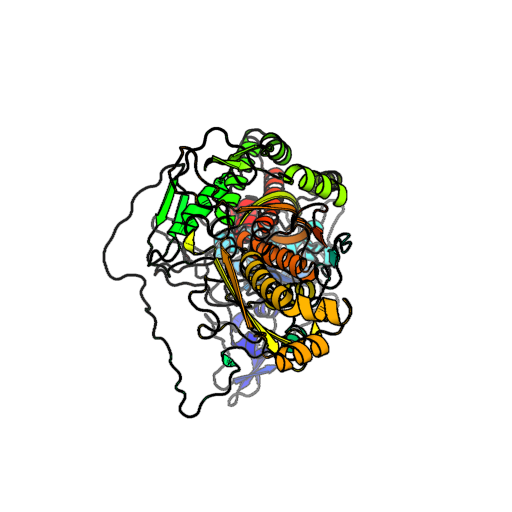.524 1.00 97.31 500 GLY A O 1
ATOM 3866 N N . MET A 1 501 ? 17.933 -2.677 -23.030 1.00 97.88 501 MET A N 1
ATOM 3867 C CA . MET A 1 501 ? 19.052 -2.229 -23.860 1.00 97.88 501 MET A CA 1
ATOM 3868 C C . MET A 1 501 ? 20.105 -3.326 -24.058 1.00 97.88 501 MET A C 1
ATOM 3870 O O . MET A 1 501 ? 20.671 -3.445 -25.145 1.00 97.88 501 MET A O 1
ATOM 3874 N N . ALA A 1 502 ? 20.359 -4.166 -23.047 1.00 98.44 502 ALA A N 1
ATOM 3875 C CA . ALA A 1 502 ? 21.248 -5.316 -23.205 1.00 98.44 502 ALA A CA 1
ATOM 3876 C C . ALA A 1 502 ? 20.669 -6.339 -24.201 1.00 98.44 502 ALA A C 1
ATOM 3878 O O . ALA A 1 502 ? 21.383 -6.780 -25.100 1.00 98.44 502 ALA A O 1
ATOM 3879 N N . VAL A 1 503 ? 19.377 -6.664 -24.102 1.00 98.56 503 VAL A N 1
ATOM 3880 C CA . VAL A 1 503 ? 18.674 -7.556 -25.040 1.00 98.56 503 VAL A CA 1
ATOM 3881 C C . VAL A 1 503 ? 18.704 -6.994 -26.455 1.00 98.56 503 VAL A C 1
ATOM 3883 O O . VAL A 1 503 ? 19.064 -7.710 -27.389 1.00 98.56 503 VAL A O 1
ATOM 3886 N N . GLN A 1 504 ? 18.401 -5.705 -26.614 1.00 98.31 504 GLN A N 1
ATOM 3887 C CA . GLN A 1 504 ? 18.488 -5.019 -27.899 1.00 98.31 504 GLN A CA 1
ATOM 3888 C C . GLN A 1 504 ? 19.900 -5.130 -28.491 1.00 98.31 504 GLN A C 1
ATOM 3890 O O . GLN A 1 504 ? 20.046 -5.507 -29.652 1.00 98.31 504 GLN A O 1
ATOM 3895 N N . HIS A 1 505 ? 20.948 -4.895 -27.694 1.00 98.62 505 HIS A N 1
ATOM 3896 C CA . HIS A 1 505 ? 22.333 -5.026 -28.150 1.00 98.62 505 HIS A CA 1
ATOM 3897 C C . HIS A 1 505 ? 22.674 -6.451 -28.624 1.00 98.62 505 HIS A C 1
ATOM 3899 O O . HIS A 1 505 ? 23.371 -6.616 -29.626 1.00 98.62 505 HIS A O 1
ATOM 3905 N N . ALA A 1 506 ? 22.184 -7.490 -27.938 1.00 98.62 506 ALA A N 1
ATOM 3906 C CA . ALA A 1 506 ? 22.368 -8.877 -28.373 1.00 98.62 506 ALA A CA 1
ATOM 3907 C C . ALA A 1 506 ? 21.649 -9.158 -29.704 1.00 98.62 506 ALA A C 1
ATOM 3909 O O . ALA A 1 506 ? 22.231 -9.745 -30.617 1.00 98.62 506 ALA A O 1
ATOM 3910 N N . CYS A 1 507 ? 20.402 -8.697 -29.837 1.00 98.56 507 CYS A N 1
ATOM 3911 C CA . CYS A 1 507 ? 19.601 -8.885 -31.046 1.00 98.56 507 CYS A CA 1
ATOM 3912 C C . CYS A 1 507 ? 20.210 -8.158 -32.252 1.00 98.56 507 CYS A C 1
ATOM 3914 O O . CYS A 1 507 ? 20.255 -8.713 -33.345 1.00 98.56 507 CYS A O 1
ATOM 3916 N N . GLN A 1 508 ? 20.761 -6.958 -32.057 1.00 98.19 508 GLN A N 1
ATOM 3917 C CA . GLN A 1 508 ? 21.459 -6.212 -33.108 1.00 98.19 508 GLN A CA 1
ATOM 3918 C C . GLN A 1 508 ? 22.706 -6.946 -33.620 1.00 98.19 508 GLN A C 1
ATOM 3920 O O . GLN A 1 508 ? 22.944 -6.974 -34.828 1.00 98.19 508 GLN A O 1
ATOM 3925 N N . GLN A 1 509 ? 23.479 -7.585 -32.733 1.00 98.38 509 GLN A N 1
ATOM 3926 C CA . GLN A 1 509 ? 24.606 -8.431 -33.143 1.00 98.38 509 GLN A CA 1
ATOM 3927 C C . GLN A 1 509 ? 24.136 -9.627 -33.984 1.00 98.38 509 GLN A C 1
ATOM 3929 O O . GLN A 1 509 ? 24.728 -9.918 -35.021 1.00 98.38 509 GLN A O 1
ATOM 3934 N N . LEU A 1 510 ? 23.052 -10.292 -33.571 1.00 98.06 510 LEU A N 1
ATOM 3935 C CA . LEU A 1 510 ? 22.474 -11.420 -34.311 1.00 98.06 510 LEU A CA 1
ATOM 3936 C C . LEU A 1 510 ? 21.930 -10.993 -35.677 1.00 98.06 510 LEU A C 1
ATOM 3938 O O . LEU A 1 510 ? 22.212 -11.653 -36.674 1.00 98.06 510 LEU A O 1
ATOM 3942 N N . ASN A 1 511 ? 21.224 -9.864 -35.749 1.00 96.44 511 ASN A N 1
ATOM 3943 C CA . ASN A 1 511 ? 20.751 -9.300 -37.011 1.00 96.44 511 ASN A CA 1
ATOM 3944 C C . ASN A 1 511 ? 21.914 -8.976 -37.952 1.00 96.44 511 ASN A C 1
ATOM 3946 O O . ASN A 1 511 ? 21.844 -9.311 -39.129 1.00 96.44 511 ASN A O 1
ATOM 3950 N N . ALA A 1 512 ? 23.019 -8.419 -37.445 1.00 95.88 512 ALA A N 1
ATOM 3951 C CA . ALA A 1 512 ? 24.214 -8.191 -38.256 1.00 95.88 512 ALA A CA 1
ATOM 3952 C C . ALA A 1 512 ? 24.812 -9.503 -38.803 1.00 95.88 512 ALA A C 1
ATOM 3954 O O . ALA A 1 512 ? 25.291 -9.537 -39.937 1.00 95.88 512 ALA A O 1
ATOM 3955 N N . CYS A 1 513 ? 24.759 -10.598 -38.034 1.00 94.12 513 CYS A N 1
ATOM 3956 C CA . CYS A 1 513 ? 25.154 -11.925 -38.512 1.00 94.12 513 CYS A CA 1
ATOM 3957 C C . CYS A 1 513 ? 24.182 -12.502 -39.558 1.00 94.12 513 CYS A C 1
ATOM 3959 O O . CYS A 1 513 ? 24.622 -13.211 -40.464 1.00 94.12 513 CYS A O 1
ATOM 3961 N N . LEU A 1 514 ? 22.883 -12.216 -39.437 1.00 94.56 514 LEU A N 1
ATOM 3962 C CA . LEU A 1 514 ? 21.830 -12.706 -40.332 1.00 94.56 514 LEU A CA 1
ATOM 3963 C C . LEU A 1 514 ? 21.644 -11.850 -41.595 1.00 94.56 514 LEU A C 1
ATOM 3965 O O . LEU A 1 514 ? 21.088 -12.340 -42.577 1.00 94.56 514 LEU A O 1
ATOM 3969 N N . GLU A 1 515 ? 22.152 -10.618 -41.610 1.00 93.38 515 GLU A N 1
ATOM 3970 C CA . GLU A 1 515 ? 22.011 -9.648 -42.703 1.00 93.38 515 GLU A CA 1
ATOM 3971 C C . GLU A 1 515 ? 22.329 -10.224 -44.102 1.00 93.38 515 GLU A C 1
ATOM 3973 O O . GLU A 1 515 ? 21.510 -10.049 -45.011 1.00 93.38 515 GLU A O 1
ATOM 3978 N N . PRO A 1 516 ? 23.421 -10.995 -44.322 1.00 93.25 516 PRO A N 1
ATOM 3979 C CA . PRO A 1 516 ? 23.696 -11.585 -45.637 1.00 93.25 516 PRO A CA 1
ATOM 3980 C C . PRO A 1 516 ? 22.611 -12.570 -46.101 1.00 93.25 516 PRO A C 1
ATOM 3982 O O . PRO A 1 516 ? 22.343 -12.698 -47.297 1.00 93.25 516 PRO A O 1
ATOM 3985 N N . PHE A 1 517 ? 21.968 -13.264 -45.161 1.00 92.44 517 PHE A N 1
ATOM 3986 C CA . PHE A 1 517 ? 20.878 -14.194 -45.444 1.00 92.44 517 PHE A CA 1
ATOM 3987 C C . PHE A 1 517 ? 19.587 -13.429 -45.727 1.00 92.44 517 PHE A C 1
ATOM 3989 O O . PHE A 1 517 ? 18.904 -13.746 -46.697 1.00 92.44 517 PHE A O 1
ATOM 3996 N N . CYS A 1 518 ? 19.293 -12.372 -44.967 1.00 89.12 518 CYS A N 1
ATOM 3997 C CA . CYS A 1 518 ? 18.161 -11.482 -45.237 1.00 89.12 518 CYS A CA 1
ATOM 3998 C C . CYS A 1 518 ? 18.221 -10.894 -46.658 1.00 89.12 518 CYS A C 1
ATOM 4000 O O . CYS A 1 518 ? 17.204 -10.856 -47.350 1.00 89.12 518 CYS A O 1
ATOM 4002 N N . GLN A 1 519 ? 19.417 -10.512 -47.123 1.00 89.69 519 GLN A N 1
ATOM 4003 C CA . GLN A 1 519 ? 19.647 -10.010 -48.484 1.00 89.69 519 GLN A CA 1
ATOM 4004 C C . GLN A 1 519 ? 19.526 -11.097 -49.565 1.00 89.69 519 GLN A C 1
ATOM 4006 O O . GLN A 1 519 ? 19.076 -10.814 -50.674 1.00 89.69 519 GLN A O 1
ATOM 4011 N N . LYS A 1 520 ? 19.940 -12.336 -49.261 1.00 90.88 520 LYS A N 1
ATOM 4012 C CA . LYS A 1 520 ? 19.885 -13.484 -50.186 1.00 90.88 520 LYS A CA 1
ATOM 4013 C C . LYS A 1 520 ? 18.470 -14.029 -50.374 1.00 90.88 520 LYS A C 1
ATOM 4015 O O . LYS A 1 520 ? 18.133 -14.469 -51.472 1.00 90.88 520 LYS A O 1
ATOM 4020 N N . TYR A 1 521 ? 17.687 -14.070 -49.301 1.00 86.56 521 TYR A N 1
ATOM 4021 C CA . TYR A 1 521 ? 16.288 -14.482 -49.327 1.00 86.56 521 TYR A CA 1
ATOM 4022 C C . TYR A 1 521 ? 15.405 -13.243 -49.576 1.00 86.56 521 TYR A C 1
ATOM 4024 O O . TYR A 1 521 ? 15.473 -12.633 -50.639 1.00 86.56 521 TYR A O 1
ATOM 4032 N N . SER A 1 522 ? 14.579 -12.857 -48.608 1.00 83.69 522 SER A N 1
ATOM 4033 C CA . SER A 1 522 ? 13.799 -11.612 -48.595 1.00 83.69 522 SER A CA 1
ATOM 4034 C C . SER A 1 522 ? 13.658 -11.093 -47.163 1.00 83.69 522 SER A C 1
ATOM 4036 O O . SER A 1 522 ? 13.750 -11.883 -46.224 1.00 83.69 522 SER A O 1
ATOM 4038 N N . ALA A 1 523 ? 13.355 -9.805 -46.980 1.00 75.69 523 ALA A N 1
ATOM 4039 C CA . ALA A 1 523 ? 13.202 -9.200 -45.649 1.00 75.69 523 ALA A CA 1
ATOM 4040 C C . ALA A 1 523 ? 12.111 -9.865 -44.778 1.00 75.69 523 ALA A C 1
ATOM 4042 O O . ALA A 1 523 ? 12.263 -9.939 -43.563 1.00 75.69 523 ALA A O 1
ATOM 4043 N N . ASP A 1 524 ? 11.059 -10.413 -45.396 1.00 83.12 524 ASP A N 1
ATOM 4044 C CA . ASP A 1 524 ? 9.940 -11.074 -44.700 1.00 83.12 524 ASP A CA 1
ATOM 4045 C C . ASP A 1 524 ? 10.166 -12.579 -44.455 1.00 83.12 524 ASP A C 1
ATOM 4047 O O . ASP A 1 524 ? 9.237 -13.323 -44.132 1.00 83.12 524 ASP A O 1
ATOM 4051 N N . THR A 1 525 ? 11.390 -13.072 -44.663 1.00 91.31 525 THR A N 1
ATOM 4052 C CA . THR A 1 525 ? 11.697 -14.499 -44.499 1.00 91.31 525 THR A CA 1
ATOM 4053 C C . THR A 1 525 ? 11.573 -14.899 -43.025 1.00 91.31 525 THR A C 1
ATOM 4055 O O . THR A 1 525 ? 12.204 -14.261 -42.182 1.00 91.31 525 THR A O 1
ATOM 4058 N N . PRO A 1 526 ? 10.842 -15.982 -42.686 1.00 93.62 526 PRO A N 1
ATOM 4059 C CA . PRO A 1 526 ? 10.732 -16.438 -41.304 1.00 93.62 526 PRO A CA 1
ATOM 4060 C C . PRO A 1 526 ? 12.097 -16.739 -40.684 1.00 93.62 526 PRO A C 1
ATOM 4062 O O . PRO A 1 526 ? 12.944 -17.372 -41.329 1.00 93.62 526 PRO A O 1
ATOM 4065 N N . LEU A 1 527 ? 12.268 -16.376 -39.408 1.00 95.25 527 LEU A N 1
ATOM 4066 C CA . LEU A 1 527 ? 13.528 -16.530 -38.675 1.00 95.25 527 LEU A CA 1
ATOM 4067 C C . LEU A 1 527 ? 14.078 -17.961 -38.743 1.00 95.25 527 LEU A C 1
ATOM 4069 O O . LEU A 1 527 ? 15.269 -18.146 -38.960 1.00 95.25 527 LEU A O 1
ATOM 4073 N N . LYS A 1 528 ? 13.207 -18.974 -38.695 1.00 96.38 528 LYS A N 1
ATOM 4074 C CA . LYS A 1 528 ? 13.549 -20.389 -38.910 1.00 96.38 528 LYS A CA 1
ATOM 4075 C C . LYS A 1 528 ? 14.364 -20.652 -40.176 1.00 96.38 528 LYS A C 1
ATOM 4077 O O . LYS A 1 528 ? 15.334 -21.404 -40.152 1.00 96.38 528 LYS A O 1
ATOM 4082 N N . THR A 1 529 ? 13.971 -20.053 -41.298 1.00 96.06 529 THR A N 1
ATOM 4083 C CA . THR A 1 529 ? 14.650 -20.274 -42.583 1.00 96.06 529 THR A CA 1
ATOM 4084 C C . THR A 1 529 ? 16.017 -19.596 -42.589 1.00 96.06 529 THR A C 1
ATOM 4086 O O . THR A 1 529 ? 16.994 -20.186 -43.050 1.00 96.06 529 THR A O 1
ATOM 4089 N N . LEU A 1 530 ? 16.096 -18.384 -42.029 1.00 96.00 530 LEU A N 1
ATOM 4090 C CA . LEU A 1 530 ? 17.344 -17.633 -41.895 1.00 96.00 530 LEU A CA 1
ATOM 4091 C C . LEU A 1 530 ? 18.326 -18.347 -40.957 1.00 96.00 530 LEU A C 1
ATOM 4093 O O . LEU A 1 530 ? 19.482 -18.550 -41.322 1.00 96.00 530 LEU A O 1
ATOM 4097 N N . ALA A 1 531 ? 17.850 -18.799 -39.795 1.00 96.62 531 ALA A N 1
ATOM 4098 C CA . ALA A 1 531 ? 18.628 -19.548 -38.816 1.00 96.62 531 ALA A CA 1
ATOM 4099 C C . ALA A 1 531 ? 19.170 -20.855 -39.411 1.00 96.62 531 ALA A C 1
ATOM 4101 O O . ALA A 1 531 ? 20.356 -21.152 -39.271 1.00 96.62 531 ALA A O 1
ATOM 4102 N N . HIS A 1 532 ? 18.337 -21.598 -40.148 1.00 97.06 532 HIS A N 1
ATOM 4103 C CA . HIS A 1 532 ? 18.771 -22.831 -40.797 1.00 97.06 532 HIS A CA 1
ATOM 4104 C C . HIS A 1 532 ? 19.858 -22.594 -41.852 1.00 97.06 532 HIS A C 1
ATOM 4106 O O . HIS A 1 532 ? 20.866 -23.302 -41.887 1.00 97.06 532 HIS A O 1
ATOM 4112 N N . ALA A 1 533 ? 19.688 -21.571 -42.693 1.00 96.25 533 ALA A N 1
ATOM 4113 C CA . ALA A 1 533 ? 20.683 -21.208 -43.697 1.00 96.25 533 ALA A CA 1
ATOM 4114 C C . ALA A 1 533 ? 22.010 -20.766 -43.058 1.00 96.25 533 ALA A C 1
ATOM 4116 O O . ALA A 1 533 ? 23.078 -21.220 -43.473 1.00 96.25 533 ALA A O 1
ATOM 4117 N N . ALA A 1 534 ? 21.941 -19.942 -42.011 1.00 96.25 534 ALA A N 1
ATOM 4118 C CA . ALA A 1 534 ? 23.103 -19.476 -41.264 1.00 96.25 534 ALA A CA 1
ATOM 4119 C C . ALA A 1 534 ? 23.854 -20.631 -40.580 1.00 96.25 534 ALA A C 1
ATOM 4121 O O . ALA A 1 534 ? 25.085 -20.695 -40.641 1.00 96.25 534 ALA A O 1
ATOM 4122 N N . TYR A 1 535 ? 23.126 -21.592 -40.004 1.00 96.88 535 TYR A N 1
ATOM 4123 C CA . TYR A 1 535 ? 23.706 -22.799 -39.419 1.00 96.88 535 TYR A CA 1
ATOM 4124 C C . TYR A 1 535 ? 24.486 -23.631 -40.450 1.00 96.88 535 TYR A C 1
ATOM 4126 O O . TYR A 1 535 ? 25.619 -24.035 -40.181 1.00 96.88 535 TYR A O 1
ATOM 4134 N N . LEU A 1 536 ? 23.931 -23.843 -41.652 1.00 96.44 536 LEU A N 1
ATOM 4135 C CA . LEU A 1 536 ? 24.611 -24.576 -42.732 1.00 96.44 536 LEU A CA 1
ATOM 4136 C C . LEU A 1 536 ? 25.905 -23.888 -43.190 1.00 96.44 536 LEU A C 1
ATOM 4138 O O . LEU A 1 536 ? 26.862 -24.559 -43.581 1.00 96.44 536 LEU A O 1
ATOM 4142 N N . GLU A 1 537 ? 25.964 -22.561 -43.095 1.00 96.69 537 GLU A N 1
ATOM 4143 C CA . GLU A 1 537 ? 27.166 -21.776 -43.388 1.00 96.69 537 GLU A CA 1
ATOM 4144 C C . GLU A 1 537 ? 28.120 -21.647 -42.180 1.00 96.69 537 GLU A C 1
ATOM 4146 O O . GLU A 1 537 ? 29.194 -21.056 -42.303 1.00 96.69 537 GLU A O 1
ATOM 4151 N N . ARG A 1 538 ? 27.809 -22.312 -41.052 1.00 96.19 538 ARG A N 1
ATOM 4152 C CA . ARG A 1 538 ? 28.581 -22.334 -39.790 1.00 96.19 538 ARG A CA 1
ATOM 4153 C C . ARG A 1 538 ? 28.673 -20.965 -39.112 1.00 96.19 538 ARG A C 1
ATOM 4155 O O . ARG A 1 538 ? 29.677 -20.648 -38.473 1.00 96.19 538 ARG A O 1
ATOM 4162 N N . MET A 1 539 ? 27.625 -20.160 -39.247 1.00 96.19 539 MET A N 1
ATOM 4163 C CA . MET A 1 539 ? 27.510 -18.879 -38.559 1.00 96.19 539 MET A CA 1
ATOM 4164 C C . MET A 1 539 ? 27.129 -19.086 -37.092 1.00 96.19 539 MET A C 1
ATOM 4166 O O . MET A 1 539 ? 26.324 -19.955 -36.757 1.00 96.19 539 MET A O 1
ATOM 4170 N N . ASN A 1 540 ? 27.710 -18.275 -36.209 1.00 96.62 540 ASN A N 1
ATOM 4171 C CA . ASN A 1 540 ? 27.380 -18.297 -34.790 1.00 96.62 540 ASN A CA 1
ATOM 4172 C C . ASN A 1 540 ? 26.053 -17.559 -34.543 1.00 96.62 540 ASN A C 1
ATOM 4174 O O . ASN A 1 540 ? 25.977 -16.352 -34.751 1.00 96.62 540 ASN A O 1
ATOM 4178 N N . LEU A 1 541 ? 25.037 -18.276 -34.060 1.00 97.75 541 LEU A N 1
ATOM 4179 C CA . LEU A 1 541 ? 23.711 -17.741 -33.718 1.00 97.75 541 LEU A CA 1
ATOM 4180 C C . LEU A 1 541 ? 23.542 -17.528 -32.206 1.00 97.75 541 LEU A C 1
ATOM 4182 O O . LEU A 1 541 ? 22.481 -17.759 -31.630 1.00 97.75 541 LEU A O 1
ATOM 4186 N N . SER A 1 542 ? 24.622 -17.099 -31.557 1.00 98.19 542 SER A N 1
ATOM 4187 C CA . SER A 1 542 ? 24.666 -16.765 -30.139 1.00 98.19 542 SER A CA 1
ATOM 4188 C C . SER A 1 542 ? 25.378 -15.432 -29.949 1.00 98.19 542 SER A C 1
ATOM 4190 O O . SER A 1 542 ? 26.531 -15.290 -30.365 1.00 98.19 542 SER A O 1
ATOM 4192 N N . ALA A 1 543 ? 24.734 -14.489 -29.265 1.00 98.19 543 ALA A N 1
ATOM 4193 C CA . ALA A 1 543 ? 25.298 -13.174 -28.975 1.00 98.19 543 ALA A CA 1
ATOM 4194 C C . ALA A 1 543 ? 25.144 -12.802 -27.500 1.00 98.19 543 ALA A C 1
ATOM 4196 O O . ALA A 1 543 ? 24.183 -13.196 -26.843 1.00 98.19 543 ALA A O 1
ATOM 4197 N N . ASN A 1 544 ? 26.092 -12.007 -27.001 1.00 97.31 544 ASN A N 1
ATOM 4198 C CA . ASN A 1 544 ? 26.063 -11.460 -25.650 1.00 97.31 544 ASN A CA 1
ATOM 4199 C C . ASN A 1 544 ? 25.842 -9.949 -25.718 1.00 97.31 544 ASN A C 1
ATOM 4201 O O . ASN A 1 544 ? 26.697 -9.183 -26.170 1.00 97.31 544 ASN A O 1
ATOM 4205 N N . GLY A 1 545 ? 24.674 -9.530 -25.260 1.00 98.06 545 GLY A N 1
ATOM 4206 C CA . GLY A 1 545 ? 24.295 -8.145 -25.071 1.00 98.06 545 GLY A CA 1
ATOM 4207 C C . GLY A 1 545 ? 24.889 -7.565 -23.797 1.00 98.06 545 GLY A C 1
ATOM 4208 O O . GLY A 1 545 ? 25.058 -8.272 -22.803 1.00 98.06 545 GLY A O 1
ATOM 4209 N N . TYR A 1 546 ? 25.192 -6.270 -23.816 1.00 98.19 546 TYR A N 1
ATOM 4210 C CA . TYR A 1 546 ? 25.688 -5.554 -22.650 1.00 98.19 546 TYR A CA 1
ATOM 4211 C C . TYR A 1 546 ? 25.317 -4.084 -22.773 1.00 98.19 546 TYR A C 1
ATOM 4213 O O . TYR A 1 546 ? 25.477 -3.490 -23.839 1.00 98.19 546 TYR A O 1
ATOM 4221 N N . TYR A 1 547 ? 24.844 -3.500 -21.681 1.00 97.94 547 TYR A N 1
ATOM 4222 C CA . TYR A 1 547 ? 24.513 -2.088 -21.612 1.00 97.94 547 TYR A CA 1
ATOM 4223 C C . TYR A 1 547 ? 25.128 -1.457 -20.372 1.00 97.94 547 TYR A C 1
ATOM 4225 O O . TYR A 1 547 ? 25.086 -2.022 -19.280 1.00 97.94 547 TYR A O 1
ATOM 4233 N N . LYS A 1 548 ? 25.679 -0.259 -20.560 1.00 96.31 548 LYS A N 1
ATOM 4234 C CA . LYS A 1 548 ? 26.160 0.629 -19.506 1.00 96.31 548 LYS A CA 1
ATOM 4235 C C . LYS A 1 548 ? 25.444 1.961 -19.683 1.00 96.31 548 LYS A C 1
ATOM 4237 O O . LYS A 1 548 ? 25.629 2.607 -20.713 1.00 96.31 548 LYS A O 1
ATOM 4242 N N . MET A 1 549 ? 24.660 2.364 -18.687 1.00 95.44 549 MET A N 1
ATOM 4243 C CA . MET A 1 549 ? 23.901 3.613 -18.747 1.00 95.44 549 MET A CA 1
ATOM 4244 C C . MET A 1 549 ? 24.858 4.810 -18.915 1.00 95.44 549 MET A C 1
ATOM 4246 O O . MET A 1 549 ? 25.806 4.941 -18.131 1.00 95.44 549 MET A O 1
ATOM 4250 N N . PRO A 1 550 ? 24.676 5.653 -19.947 1.00 93.12 550 PRO A N 1
ATOM 4251 C CA . PRO A 1 550 ? 25.561 6.782 -20.200 1.00 93.12 550 PRO A CA 1
ATOM 4252 C C . PRO A 1 550 ? 25.213 7.980 -19.301 1.00 93.12 550 PRO A C 1
ATOM 4254 O O . PRO A 1 550 ? 24.232 7.959 -18.565 1.00 93.12 550 PRO A O 1
ATOM 4257 N N . THR A 1 551 ? 26.046 9.024 -19.370 1.00 90.81 551 THR A N 1
ATOM 4258 C CA . THR A 1 551 ? 25.836 10.383 -18.815 1.00 90.81 551 THR A CA 1
ATOM 4259 C C . THR A 1 551 ? 25.648 10.540 -17.303 1.00 90.81 551 THR A C 1
ATOM 4261 O O . THR A 1 551 ? 25.705 11.667 -16.829 1.00 90.81 551 THR A O 1
ATOM 4264 N N . ILE A 1 552 ? 25.473 9.471 -16.531 1.00 92.62 552 ILE A N 1
ATOM 4265 C CA . ILE A 1 552 ? 25.371 9.519 -15.065 1.00 92.62 552 ILE A CA 1
ATOM 4266 C C . ILE A 1 552 ? 26.742 9.415 -14.383 1.00 92.62 552 ILE A C 1
ATOM 4268 O O . ILE A 1 552 ? 27.704 8.896 -14.955 1.00 92.62 552 ILE A O 1
ATOM 4272 N N . GLY A 1 553 ? 26.829 9.873 -13.135 1.00 89.12 553 GLY A N 1
ATOM 4273 C CA . GLY A 1 553 ? 28.053 9.725 -12.342 1.00 89.12 553 GLY A CA 1
ATOM 4274 C C . GLY A 1 553 ? 28.225 10.716 -11.199 1.00 89.12 553 GLY A C 1
ATOM 4275 O O . GLY A 1 553 ? 29.363 11.052 -10.872 1.00 89.12 553 GLY A O 1
ATOM 4276 N N . CYS A 1 554 ? 27.130 11.241 -10.642 1.00 87.00 554 CYS A N 1
ATOM 4277 C CA . CYS A 1 554 ? 27.197 12.236 -9.577 1.00 87.00 554 CYS A CA 1
ATOM 4278 C C . CYS A 1 554 ? 28.012 11.728 -8.375 1.00 87.00 554 CYS A C 1
ATOM 4280 O O . CYS A 1 554 ? 27.820 10.608 -7.899 1.00 87.00 554 CYS A O 1
ATOM 4282 N N . ILE A 1 555 ? 28.905 12.578 -7.866 1.00 86.94 555 ILE A N 1
ATOM 4283 C CA . ILE A 1 555 ? 29.654 12.340 -6.630 1.00 86.94 555 ILE A CA 1
ATOM 4284 C C . ILE A 1 555 ? 29.061 13.248 -5.560 1.00 86.94 555 ILE A C 1
ATOM 4286 O O . ILE A 1 555 ? 29.045 14.470 -5.720 1.00 86.94 555 ILE A O 1
ATOM 4290 N N . TRP A 1 556 ? 28.589 12.657 -4.462 1.00 83.69 556 TRP A N 1
ATOM 4291 C CA . TRP A 1 556 ? 27.977 13.409 -3.371 1.00 83.69 556 TRP A CA 1
ATOM 4292 C C . TRP A 1 556 ? 28.920 14.490 -2.829 1.00 83.69 556 TRP A C 1
ATOM 4294 O O . TRP A 1 556 ? 30.098 14.236 -2.576 1.00 83.69 556 TRP A O 1
ATOM 4304 N N . GLY A 1 557 ? 28.399 15.704 -2.647 1.00 80.12 557 GLY A N 1
ATOM 4305 C CA . GLY A 1 557 ? 29.178 16.857 -2.194 1.00 80.12 557 GLY A CA 1
ATOM 4306 C C . GLY A 1 557 ? 30.044 17.521 -3.271 1.00 80.12 557 GLY A C 1
ATOM 4307 O O . GLY A 1 557 ? 30.674 18.537 -2.974 1.00 80.12 557 GLY A O 1
ATOM 4308 N N . ASN A 1 558 ? 30.068 17.008 -4.508 1.00 85.81 558 ASN A N 1
ATOM 4309 C CA . ASN A 1 558 ? 30.628 17.752 -5.627 1.00 85.81 558 ASN A CA 1
ATOM 4310 C C . ASN A 1 558 ? 29.608 18.777 -6.141 1.00 85.81 558 ASN A C 1
ATOM 4312 O O . ASN A 1 558 ? 28.626 18.418 -6.783 1.00 85.81 558 ASN A O 1
ATOM 4316 N N . TYR A 1 559 ? 29.880 20.054 -5.885 1.00 83.00 559 TYR A N 1
ATOM 4317 C CA . TYR A 1 559 ? 29.069 21.176 -6.366 1.00 83.00 559 TYR A CA 1
ATOM 4318 C C . TYR A 1 559 ? 29.742 21.954 -7.507 1.00 83.00 559 TYR A C 1
ATOM 4320 O O . TYR A 1 559 ? 29.298 23.043 -7.859 1.00 83.00 559 TYR A O 1
ATOM 4328 N N . VAL A 1 560 ? 30.827 21.413 -8.068 1.00 85.69 560 VAL A N 1
ATOM 4329 C CA . VAL A 1 560 ? 31.544 21.983 -9.211 1.00 85.69 560 VAL A CA 1
ATOM 4330 C C . VAL A 1 560 ? 31.376 21.023 -10.385 1.00 85.69 560 VAL A C 1
ATOM 4332 O O . VAL A 1 560 ? 31.915 19.917 -10.369 1.00 85.69 560 VAL A O 1
ATOM 4335 N N . ASP A 1 561 ? 30.577 21.435 -11.369 1.00 84.19 561 ASP A N 1
ATOM 4336 C CA . ASP A 1 561 ? 30.268 20.679 -12.590 1.00 84.19 561 ASP A CA 1
ATOM 4337 C C . ASP A 1 561 ? 29.911 19.192 -12.347 1.00 84.19 561 ASP A C 1
ATOM 4339 O O . ASP A 1 561 ? 30.553 18.295 -12.906 1.00 84.19 561 ASP A O 1
ATOM 4343 N N . PRO A 1 562 ? 28.922 18.877 -11.483 1.00 88.69 562 PRO A N 1
ATOM 4344 C CA . PRO A 1 562 ? 28.576 17.490 -11.213 1.00 88.69 562 PRO A CA 1
ATOM 4345 C C . PRO A 1 562 ? 27.960 16.819 -12.443 1.00 88.69 562 PRO A C 1
ATOM 4347 O O . PRO A 1 562 ? 27.128 17.392 -13.146 1.00 88.69 562 PRO A O 1
ATOM 4350 N N . LEU A 1 563 ? 28.324 15.554 -12.662 1.00 92.06 563 LEU A N 1
ATOM 4351 C CA . LEU A 1 563 ? 27.568 14.697 -13.569 1.00 92.06 563 LEU A CA 1
ATOM 4352 C C . LEU A 1 563 ? 26.146 14.474 -13.022 1.00 92.06 563 LEU A C 1
ATOM 4354 O O . LEU A 1 563 ? 25.966 14.449 -11.800 1.00 92.06 563 LEU A O 1
ATOM 4358 N N . PRO A 1 564 ? 25.154 14.254 -13.903 1.00 93.19 564 PRO A N 1
ATOM 4359 C CA . PRO A 1 564 ? 23.806 13.857 -13.519 1.00 93.19 564 PRO A CA 1
ATOM 4360 C C . PRO A 1 564 ? 23.780 12.724 -12.486 1.00 93.19 564 PRO A C 1
ATOM 4362 O O . PRO A 1 564 ? 24.509 11.729 -12.590 1.00 93.19 564 PRO A O 1
ATOM 4365 N N . MET A 1 565 ? 22.920 12.882 -11.480 1.00 92.00 565 MET A N 1
ATOM 4366 C CA . MET A 1 565 ? 22.643 11.846 -10.486 1.00 92.00 565 MET A CA 1
ATOM 4367 C C . MET A 1 565 ? 21.684 10.805 -11.057 1.00 92.00 565 MET A C 1
ATOM 4369 O O . MET A 1 565 ? 21.926 9.606 -10.937 1.00 92.00 565 MET A O 1
ATOM 4373 N N . TYR A 1 566 ? 20.644 11.278 -11.740 1.00 94.94 566 TYR A N 1
ATOM 4374 C CA . TYR A 1 566 ? 19.632 10.454 -12.389 1.00 94.94 566 TYR A CA 1
ATOM 4375 C C . TYR A 1 566 ? 19.726 10.559 -13.906 1.00 94.94 566 TYR A C 1
ATOM 4377 O O . TYR A 1 566 ? 20.066 11.621 -14.429 1.00 94.94 566 TYR A O 1
ATOM 4385 N N . PHE A 1 567 ? 19.420 9.472 -14.616 1.00 94.81 567 PHE A N 1
ATOM 4386 C CA . PHE A 1 567 ? 19.462 9.451 -16.080 1.00 94.81 567 PHE A CA 1
ATOM 4387 C C . PHE A 1 567 ? 18.298 10.238 -16.692 1.00 94.81 567 PHE A C 1
ATOM 4389 O O . PHE A 1 567 ? 18.493 10.994 -17.637 1.00 94.81 567 PHE A O 1
ATOM 4396 N N . TYR A 1 568 ? 17.108 10.121 -16.101 1.00 94.38 568 TYR A N 1
ATOM 4397 C CA . TYR A 1 568 ? 15.937 10.955 -16.380 1.00 94.38 568 TYR A CA 1
ATOM 4398 C C . TYR A 1 568 ? 14.994 10.964 -15.169 1.00 94.38 568 TYR A C 1
ATOM 4400 O O . TYR A 1 568 ? 15.235 10.265 -14.179 1.00 94.38 568 TYR A O 1
ATOM 4408 N N . PHE A 1 569 ? 13.907 11.737 -15.259 1.00 95.12 569 PHE A N 1
ATOM 4409 C CA . PHE A 1 569 ? 12.848 11.765 -14.252 1.00 95.12 569 PHE A CA 1
ATOM 4410 C C . PHE A 1 569 ? 11.506 11.288 -14.818 1.00 95.12 569 PHE A C 1
ATOM 4412 O O . PHE A 1 569 ? 11.007 11.823 -15.817 1.00 95.12 569 PHE A O 1
ATOM 4419 N N . THR A 1 570 ? 10.907 10.303 -14.152 1.00 96.56 570 THR A N 1
ATOM 4420 C CA . THR A 1 570 ? 9.489 9.959 -14.295 1.00 96.56 570 THR A CA 1
ATOM 4421 C C . THR A 1 570 ? 8.664 10.939 -13.475 1.00 96.56 570 THR A C 1
ATOM 4423 O O . THR A 1 570 ? 9.036 11.290 -12.357 1.00 96.56 570 THR A O 1
ATOM 4426 N N . GLN A 1 571 ? 7.561 11.420 -14.038 1.00 97.31 571 GLN A N 1
ATOM 4427 C CA . GLN A 1 571 ? 6.761 12.506 -13.473 1.00 97.31 571 GLN A CA 1
ATOM 4428 C C . GLN A 1 571 ? 5.299 12.088 -13.387 1.00 97.31 571 GLN A C 1
ATOM 4430 O O . GLN A 1 571 ? 4.848 11.227 -14.141 1.00 97.31 571 GLN A O 1
ATOM 4435 N N . GLY A 1 572 ? 4.545 12.700 -12.485 1.00 98.12 572 GLY A N 1
ATOM 4436 C CA . GLY A 1 572 ? 3.123 12.420 -12.367 1.00 98.12 572 GLY A CA 1
ATOM 4437 C C . GLY A 1 572 ? 2.406 13.339 -11.401 1.00 98.12 572 GLY A C 1
ATOM 4438 O O . GLY A 1 572 ? 3.027 14.144 -10.710 1.00 98.12 572 GLY A O 1
ATOM 4439 N N . ALA A 1 573 ? 1.091 13.196 -11.350 1.00 98.75 573 ALA A N 1
ATOM 4440 C CA . ALA A 1 573 ? 0.257 13.792 -10.321 1.00 98.75 573 ALA A CA 1
ATOM 4441 C C . ALA A 1 573 ? -0.933 12.880 -10.021 1.00 98.75 573 ALA A C 1
ATOM 4443 O O . ALA A 1 573 ? -1.357 12.097 -10.877 1.00 98.75 573 ALA A O 1
ATOM 4444 N N . ALA A 1 574 ? -1.471 13.009 -8.814 1.00 98.75 574 ALA A N 1
ATOM 4445 C CA . ALA A 1 574 ? -2.717 12.377 -8.420 1.00 98.75 574 ALA A CA 1
ATOM 4446 C C . ALA A 1 574 ? -3.633 13.376 -7.723 1.00 98.75 574 ALA A C 1
ATOM 4448 O O . ALA A 1 574 ? -3.169 14.242 -6.976 1.00 98.75 574 ALA A O 1
ATOM 4449 N N . ILE A 1 575 ? -4.928 13.210 -7.962 1.00 98.88 575 ILE A N 1
ATOM 4450 C CA . ILE A 1 575 ? -6.012 13.816 -7.199 1.00 98.88 575 ILE A CA 1
ATOM 4451 C C . ILE A 1 575 ? -6.648 12.689 -6.398 1.00 98.88 575 ILE A C 1
ATOM 4453 O O . ILE A 1 575 ? -6.992 11.659 -6.972 1.00 98.88 575 ILE A O 1
ATOM 4457 N N . SER A 1 576 ? -6.786 12.863 -5.090 1.00 98.81 576 SER A N 1
ATOM 4458 C CA . SER A 1 576 ? -7.435 11.893 -4.208 1.00 98.81 576 SER A CA 1
ATOM 4459 C C . SER A 1 576 ? -8.531 12.561 -3.400 1.00 98.81 576 SER A C 1
ATOM 4461 O O . SER A 1 576 ? -8.347 13.661 -2.880 1.00 98.81 576 SER A O 1
ATOM 4463 N N . GLU A 1 577 ? -9.652 11.867 -3.273 1.00 98.62 577 GLU A N 1
ATOM 4464 C CA . GLU A 1 577 ? -10.839 12.301 -2.556 1.00 98.62 577 GLU A CA 1
ATOM 4465 C C . GLU A 1 577 ? -11.253 11.260 -1.529 1.00 98.62 577 GLU A C 1
ATOM 4467 O O . GLU A 1 577 ? -11.237 10.053 -1.793 1.00 98.62 577 GLU A O 1
ATOM 4472 N N . VAL A 1 578 ? -11.666 11.733 -0.362 1.00 98.19 578 VAL A N 1
ATOM 4473 C CA . VAL A 1 578 ? -12.027 10.884 0.770 1.00 98.19 578 VAL A CA 1
ATOM 4474 C C . VAL A 1 578 ? -13.281 11.388 1.456 1.00 98.19 578 VAL A C 1
ATOM 4476 O O . VAL A 1 578 ? -13.593 12.578 1.410 1.00 98.19 578 VAL A O 1
ATOM 4479 N N . GLU A 1 579 ? -13.948 10.479 2.153 1.00 97.25 579 GLU A N 1
ATOM 4480 C CA . GLU A 1 579 ? -14.984 10.796 3.128 1.00 97.25 579 GLU A CA 1
ATOM 4481 C C . GLU A 1 579 ? -14.583 10.225 4.488 1.00 97.25 579 GLU A C 1
ATOM 4483 O O . GLU A 1 579 ? -14.155 9.072 4.577 1.00 97.25 579 GLU A O 1
ATOM 4488 N N . LEU A 1 580 ? -14.695 11.052 5.525 1.00 96.44 580 LEU A N 1
ATOM 4489 C CA . LEU A 1 580 ? -14.326 10.783 6.909 1.00 96.44 580 LEU A CA 1
ATOM 4490 C C . LEU A 1 580 ? -15.572 10.843 7.795 1.00 96.44 580 LEU A C 1
ATOM 4492 O O . LEU A 1 580 ? -16.264 11.862 7.829 1.00 96.44 580 LEU A O 1
ATOM 4496 N N . ASP A 1 581 ? -15.787 9.792 8.579 1.00 95.38 581 ASP A N 1
ATOM 4497 C CA . ASP A 1 581 ? -16.691 9.795 9.723 1.00 95.38 581 ASP A CA 1
ATOM 4498 C C . ASP A 1 581 ? -15.966 10.425 10.922 1.00 95.38 581 ASP A C 1
ATOM 4500 O O . ASP A 1 581 ? -15.012 9.873 11.482 1.00 95.38 581 ASP A O 1
ATOM 4504 N N . VAL A 1 582 ? -16.430 11.608 11.319 1.00 94.75 582 VAL A N 1
ATOM 4505 C CA . VAL A 1 582 ? -15.830 12.425 12.380 1.00 94.75 582 VAL A CA 1
ATOM 4506 C C . VAL A 1 582 ? -15.993 11.774 13.758 1.00 94.75 582 VAL A C 1
ATOM 4508 O O . VAL A 1 582 ? -15.190 12.040 14.653 1.00 94.75 582 VAL A O 1
ATOM 4511 N N . LEU A 1 583 ? -16.999 10.914 13.950 1.00 92.81 583 LEU A N 1
ATOM 4512 C CA . LEU A 1 583 ? -17.302 10.271 15.230 1.00 92.81 583 LEU A CA 1
ATOM 4513 C C . LEU A 1 583 ? -16.432 9.045 15.502 1.00 92.81 583 LEU A C 1
ATOM 4515 O O . LEU A 1 583 ? -16.152 8.737 16.664 1.00 92.81 583 LEU A O 1
ATOM 4519 N N . THR A 1 584 ? -15.959 8.373 14.457 1.00 94.06 584 THR A N 1
ATOM 4520 C CA . THR A 1 584 ? -15.222 7.109 14.591 1.00 94.06 584 THR A CA 1
ATOM 4521 C C . THR A 1 584 ? -13.787 7.176 14.068 1.00 94.06 584 THR A C 1
ATOM 4523 O O . THR A 1 584 ? -12.926 6.422 14.528 1.00 94.06 584 THR A O 1
ATOM 4526 N N . GLY A 1 585 ? -13.497 8.104 13.151 1.00 94.12 585 GLY A N 1
ATOM 4527 C CA . GLY A 1 585 ? -12.252 8.131 12.380 1.00 94.12 585 GLY A CA 1
ATOM 4528 C C . GLY A 1 585 ? -12.243 7.140 11.211 1.00 94.12 585 GLY A C 1
ATOM 4529 O O . GLY A 1 585 ? -11.236 7.030 10.513 1.00 94.12 585 GLY A O 1
ATOM 4530 N N . SER A 1 586 ? -13.338 6.406 10.987 1.00 93.88 586 SER A N 1
ATOM 4531 C CA . SER A 1 586 ? -13.508 5.563 9.804 1.00 93.88 586 SER A CA 1
ATOM 4532 C C . SER A 1 586 ? -13.559 6.422 8.544 1.00 93.88 586 SER A C 1
ATOM 4534 O O . SER A 1 586 ? -14.067 7.542 8.561 1.00 93.88 586 SER A O 1
ATOM 4536 N N . HIS A 1 587 ? -13.029 5.915 7.436 1.00 95.31 587 HIS A N 1
ATOM 4537 C CA . HIS A 1 587 ? -12.983 6.660 6.183 1.00 95.31 587 HIS A CA 1
ATOM 4538 C C . HIS A 1 587 ? -13.073 5.737 4.967 1.00 95.31 587 HIS A C 1
ATOM 4540 O O . HIS A 1 587 ? -13.018 4.510 5.079 1.00 95.31 587 HIS A O 1
ATOM 4546 N N . THR A 1 588 ? -13.234 6.329 3.786 1.00 94.88 588 THR A N 1
ATOM 4547 C CA . THR A 1 588 ? -13.139 5.623 2.505 1.00 94.88 588 THR A CA 1
ATOM 4548 C C . THR A 1 588 ? -12.522 6.514 1.431 1.00 94.88 588 THR A C 1
ATOM 4550 O O . THR A 1 588 ? -12.746 7.725 1.424 1.00 94.88 588 THR A O 1
ATOM 4553 N N . GLY A 1 589 ? -11.760 5.914 0.513 1.00 96.06 589 GLY A N 1
ATOM 4554 C CA . GLY A 1 589 ? -11.342 6.570 -0.723 1.00 96.06 589 GLY A CA 1
ATOM 4555 C C . GLY A 1 589 ? -12.517 6.649 -1.694 1.00 96.06 589 GLY A C 1
ATOM 4556 O O . GLY A 1 589 ? -12.965 5.628 -2.217 1.00 96.06 589 GLY A O 1
ATOM 4557 N N . VAL A 1 590 ? -13.024 7.854 -1.936 1.00 96.88 590 VAL A N 1
ATOM 4558 C CA . VAL A 1 590 ? -14.156 8.096 -2.841 1.00 96.88 590 VAL A CA 1
ATOM 4559 C C . VAL A 1 590 ? -13.683 8.013 -4.287 1.00 96.88 590 VAL A C 1
ATOM 4561 O O . VAL A 1 590 ? -14.246 7.276 -5.097 1.00 96.88 590 VAL A O 1
ATOM 4564 N N . ARG A 1 591 ? -12.609 8.731 -4.613 1.00 98.06 591 ARG A N 1
ATOM 4565 C CA . ARG A 1 591 ? -12.101 8.824 -5.977 1.00 98.06 591 ARG A CA 1
ATOM 4566 C C . ARG A 1 591 ? -10.608 9.107 -5.986 1.00 98.06 591 ARG A C 1
ATOM 4568 O O . ARG A 1 591 ? -10.126 9.887 -5.173 1.00 98.06 591 ARG A O 1
ATOM 4575 N N . THR A 1 592 ? -9.905 8.507 -6.938 1.00 98.81 592 THR A N 1
ATOM 4576 C CA . THR A 1 592 ? -8.540 8.875 -7.292 1.00 98.81 592 THR A CA 1
ATOM 4577 C C . THR A 1 592 ? -8.404 8.954 -8.807 1.00 98.81 592 THR A C 1
ATOM 4579 O O . THR A 1 592 ? -8.743 8.003 -9.513 1.00 98.81 592 THR A O 1
ATOM 4582 N N . ASP A 1 593 ? -7.840 10.056 -9.295 1.00 98.81 593 ASP A N 1
ATOM 4583 C CA . ASP A 1 593 ? -7.410 10.222 -10.682 1.00 98.81 593 ASP A CA 1
ATOM 4584 C C . ASP A 1 593 ? -5.891 10.398 -10.713 1.00 98.81 593 ASP A C 1
ATOM 4586 O O . ASP A 1 593 ? -5.347 11.272 -10.037 1.00 98.81 593 ASP A O 1
ATOM 4590 N N . ILE A 1 594 ? -5.197 9.576 -11.498 1.00 98.81 594 ILE A N 1
ATOM 4591 C CA . ILE A 1 594 ? -3.739 9.611 -11.641 1.00 98.81 594 ILE A CA 1
ATOM 4592 C C . ILE A 1 594 ? -3.382 9.906 -13.089 1.00 98.81 594 ILE A C 1
ATOM 4594 O O . ILE A 1 594 ? -3.949 9.309 -14.002 1.00 98.81 594 ILE A O 1
ATOM 4598 N N . LYS A 1 595 ? -2.370 10.748 -13.307 1.00 98.12 595 LYS A N 1
ATOM 4599 C CA . LYS A 1 595 ? -1.709 10.857 -14.609 1.00 98.12 595 LYS A CA 1
ATOM 4600 C C . LYS A 1 595 ? -0.198 10.755 -14.465 1.00 98.12 595 LYS A C 1
ATOM 4602 O O . LYS A 1 595 ? 0.406 11.509 -13.705 1.00 98.12 595 LYS A O 1
ATOM 4607 N N . MET A 1 596 ? 0.402 9.830 -15.214 1.00 97.75 596 MET A N 1
ATOM 4608 C CA . MET A 1 596 ? 1.839 9.550 -15.174 1.00 97.75 596 MET A CA 1
ATOM 4609 C C . MET A 1 596 ? 2.506 9.746 -16.534 1.00 97.75 596 MET A C 1
ATOM 4611 O O . MET A 1 596 ? 2.001 9.313 -17.568 1.00 97.75 596 MET A O 1
ATOM 4615 N N . ASP A 1 597 ? 3.702 10.318 -16.528 1.00 95.12 597 ASP A N 1
ATOM 4616 C CA . ASP A 1 597 ? 4.645 10.274 -17.642 1.00 95.12 597 ASP A CA 1
ATOM 4617 C C . ASP A 1 597 ? 5.413 8.946 -17.611 1.00 95.12 597 ASP A C 1
ATOM 4619 O O . ASP A 1 597 ? 6.481 8.839 -17.012 1.00 95.12 597 ASP A O 1
ATOM 4623 N N . ALA A 1 598 ? 4.847 7.922 -18.251 1.00 89.56 598 ALA A N 1
ATOM 4624 C CA . ALA A 1 598 ? 5.505 6.630 -18.458 1.00 89.56 598 ALA A CA 1
ATOM 4625 C C . ALA A 1 598 ? 6.148 6.502 -19.852 1.00 89.56 598 ALA A C 1
ATOM 4627 O O . ALA A 1 598 ? 6.594 5.414 -20.240 1.00 89.56 598 ALA A O 1
ATOM 4628 N N . GLY A 1 599 ? 6.168 7.588 -20.630 1.00 86.81 599 GLY A N 1
ATOM 4629 C CA . GLY A 1 599 ? 6.710 7.541 -21.973 1.00 86.81 599 GLY A CA 1
ATOM 4630 C C . GLY A 1 599 ? 5.926 6.719 -22.996 1.00 86.81 599 GLY A C 1
ATOM 4631 O O . GLY A 1 599 ? 4.772 6.335 -22.799 1.00 86.81 599 GLY A O 1
ATOM 4632 N N . ARG A 1 600 ? 6.617 6.351 -24.082 1.00 90.44 600 ARG A N 1
ATOM 4633 C CA . ARG A 1 600 ? 6.206 5.295 -25.019 1.00 90.44 600 ARG A CA 1
ATOM 4634 C C . ARG A 1 600 ? 6.328 3.938 -24.329 1.00 90.44 600 ARG A C 1
ATOM 4636 O O . ARG A 1 600 ? 7.366 3.288 -24.403 1.00 90.44 600 ARG A O 1
ATOM 4643 N N . SER A 1 601 ? 5.285 3.541 -23.612 1.00 91.88 601 SER A N 1
ATOM 4644 C CA . SER A 1 601 ? 5.291 2.305 -22.832 1.00 91.88 601 SER A CA 1
ATOM 4645 C C . SER A 1 601 ? 5.631 1.076 -23.684 1.00 91.88 601 SER A C 1
ATOM 4647 O O . SER A 1 601 ? 5.057 0.876 -24.752 1.00 91.88 601 SER A O 1
ATOM 4649 N N . ILE A 1 602 ? 6.519 0.213 -23.174 1.00 94.12 602 ILE A N 1
ATOM 4650 C CA . ILE A 1 602 ? 6.792 -1.098 -23.785 1.00 94.12 602 ILE A CA 1
ATOM 4651 C C . ILE A 1 602 ? 5.552 -1.996 -23.704 1.00 94.12 602 ILE A C 1
ATOM 4653 O O . ILE A 1 602 ? 5.244 -2.724 -24.646 1.00 94.12 602 ILE A O 1
ATOM 4657 N N . ASN A 1 603 ? 4.833 -1.920 -22.584 1.00 95.31 603 ASN A N 1
ATOM 4658 C CA . ASN A 1 603 ? 3.610 -2.665 -22.333 1.00 95.31 603 ASN A CA 1
ATOM 4659 C C . ASN A 1 603 ? 2.682 -1.823 -21.441 1.00 95.31 603 ASN A C 1
ATOM 4661 O O . ASN A 1 603 ? 2.907 -1.753 -20.225 1.00 95.31 603 ASN A O 1
ATOM 4665 N N . PRO A 1 604 ? 1.659 -1.170 -22.024 1.00 94.31 604 PRO A N 1
ATOM 4666 C CA . PRO A 1 604 ? 0.768 -0.302 -21.267 1.00 94.31 604 PRO A CA 1
ATOM 4667 C C . PRO A 1 604 ? 0.011 -1.041 -20.161 1.00 94.31 604 PRO A C 1
ATOM 4669 O O . PRO A 1 604 ? -0.097 -0.503 -19.066 1.00 94.31 604 PRO A O 1
ATOM 4672 N N . ALA A 1 605 ? -0.439 -2.283 -20.389 1.00 94.69 605 ALA A N 1
ATOM 4673 C CA . ALA A 1 605 ? -1.184 -3.053 -19.386 1.00 94.69 605 ALA A CA 1
ATOM 4674 C C . ALA A 1 605 ? -0.367 -3.270 -18.105 1.00 94.69 605 ALA A C 1
ATOM 4676 O O . ALA A 1 605 ? -0.868 -3.048 -17.002 1.00 94.69 605 ALA A O 1
ATOM 4677 N N . ILE A 1 606 ? 0.910 -3.634 -18.254 1.00 95.94 606 ILE A N 1
ATOM 4678 C CA . ILE A 1 606 ? 1.835 -3.774 -17.125 1.00 95.94 606 ILE A CA 1
ATOM 4679 C C . ILE A 1 606 ? 2.077 -2.420 -16.451 1.00 95.94 606 ILE A C 1
ATOM 4681 O O . ILE A 1 606 ? 2.081 -2.340 -15.226 1.00 95.94 606 ILE A O 1
ATOM 4685 N N . ASN A 1 607 ? 2.269 -1.347 -17.224 1.00 95.50 607 ASN A N 1
ATOM 4686 C CA . ASN A 1 607 ? 2.507 -0.023 -16.651 1.00 95.50 607 ASN A CA 1
ATOM 4687 C C . ASN A 1 607 ? 1.297 0.494 -15.855 1.00 95.50 607 ASN A C 1
ATOM 4689 O O . ASN A 1 607 ? 1.503 1.012 -14.762 1.00 95.50 607 ASN A O 1
ATOM 4693 N N . TYR A 1 608 ? 0.062 0.310 -16.337 1.00 96.69 608 TYR A N 1
ATOM 4694 C CA . TYR A 1 608 ? -1.140 0.631 -15.556 1.00 96.69 608 TYR A CA 1
ATOM 4695 C C . TYR A 1 608 ? -1.180 -0.161 -14.246 1.00 96.69 608 TYR A C 1
ATOM 4697 O O . TYR A 1 608 ? -1.368 0.434 -13.190 1.00 96.69 608 TYR A O 1
ATOM 4705 N N . GLY A 1 609 ? -0.914 -1.472 -14.295 1.00 96.56 609 GLY A N 1
ATOM 4706 C CA . GLY A 1 609 ? -0.876 -2.307 -13.091 1.00 96.56 609 GLY A CA 1
ATOM 4707 C C . GLY A 1 609 ? 0.200 -1.882 -12.083 1.00 96.56 609 GLY A C 1
ATOM 4708 O O . GLY A 1 609 ? -0.046 -1.904 -10.881 1.00 96.56 609 GLY A O 1
ATOM 4709 N N . GLN A 1 610 ? 1.374 -1.439 -12.551 1.00 97.81 610 GLN A N 1
ATOM 4710 C CA . GLN A 1 610 ? 2.419 -0.881 -11.681 1.00 97.81 610 GLN A CA 1
ATOM 4711 C C . GLN A 1 610 ? 1.976 0.432 -11.026 1.00 97.81 610 GLN A C 1
ATOM 4713 O O . GLN A 1 610 ? 2.195 0.610 -9.832 1.00 97.81 610 GLN A O 1
ATOM 4718 N N . ILE A 1 611 ? 1.314 1.323 -11.773 1.00 98.38 611 ILE A N 1
ATOM 4719 C CA . ILE A 1 611 ? 0.796 2.592 -11.241 1.00 98.38 611 ILE A CA 1
ATOM 4720 C C . ILE A 1 611 ? -0.256 2.347 -10.161 1.00 98.38 611 ILE A C 1
ATOM 4722 O O . ILE A 1 611 ? -0.154 2.907 -9.071 1.00 98.38 611 ILE A O 1
ATOM 4726 N N . GLU A 1 612 ? -1.232 1.486 -10.444 1.00 98.38 612 GLU A N 1
ATOM 4727 C CA . GLU A 1 612 ? -2.301 1.135 -9.506 1.00 98.38 612 GLU A CA 1
ATOM 4728 C C . GLU A 1 612 ? -1.736 0.455 -8.250 1.00 98.38 612 GLU A C 1
ATOM 4730 O O . GLU A 1 612 ? -2.039 0.869 -7.131 1.00 98.38 612 GLU A O 1
ATOM 4735 N N . GLY A 1 613 ? -0.869 -0.548 -8.426 1.00 98.19 613 GLY A N 1
ATOM 4736 C CA . GLY A 1 613 ? -0.264 -1.294 -7.323 1.00 98.19 613 GLY A CA 1
ATOM 4737 C C . GLY A 1 613 ? 0.625 -0.427 -6.431 1.00 98.19 613 GLY A C 1
ATOM 4738 O O . GLY A 1 613 ? 0.489 -0.467 -5.208 1.00 98.19 613 GLY A O 1
ATOM 4739 N N . ALA A 1 614 ? 1.490 0.401 -7.024 1.00 98.62 614 ALA A N 1
ATOM 4740 C CA . ALA A 1 614 ? 2.352 1.309 -6.274 1.00 98.62 614 ALA A CA 1
ATOM 4741 C C . ALA A 1 614 ? 1.536 2.384 -5.540 1.00 98.62 614 ALA A C 1
ATOM 4743 O O . ALA A 1 614 ? 1.805 2.638 -4.367 1.00 98.62 614 ALA A O 1
ATOM 4744 N N . PHE A 1 615 ? 0.507 2.966 -6.174 1.00 98.75 615 PHE A N 1
ATOM 4745 C CA . PHE A 1 615 ? -0.384 3.925 -5.510 1.00 98.75 615 PHE A CA 1
ATOM 4746 C C . PHE A 1 615 ? -1.060 3.309 -4.281 1.00 98.75 615 PHE A C 1
ATOM 4748 O O . PHE A 1 615 ? -1.027 3.911 -3.210 1.00 98.75 615 PHE A O 1
ATOM 4755 N N . VAL A 1 616 ? -1.635 2.105 -4.406 1.00 98.62 616 VAL A N 1
ATOM 4756 C CA . VAL A 1 616 ? -2.310 1.426 -3.286 1.00 98.62 616 VAL A CA 1
ATOM 4757 C C . VAL A 1 616 ? -1.314 1.068 -2.181 1.00 98.62 616 VAL A C 1
ATOM 4759 O O . VAL A 1 616 ? -1.611 1.279 -1.009 1.00 98.62 616 VAL A O 1
ATOM 4762 N N . GLN A 1 617 ? -0.106 0.615 -2.525 1.00 98.69 617 GLN A N 1
ATOM 4763 C CA . GLN A 1 617 ? 0.966 0.382 -1.551 1.00 98.69 617 GLN A CA 1
ATOM 4764 C C . GLN A 1 617 ? 1.353 1.671 -0.803 1.00 98.69 617 GLN A C 1
ATOM 4766 O O . GLN A 1 617 ? 1.545 1.663 0.412 1.00 98.69 617 GLN A O 1
ATOM 4771 N N . GLY A 1 618 ? 1.423 2.798 -1.515 1.00 98.50 618 GLY A N 1
ATOM 4772 C CA . GLY A 1 618 ? 1.628 4.116 -0.924 1.00 98.50 618 GLY A CA 1
ATOM 4773 C C . GLY A 1 618 ? 0.477 4.542 -0.019 1.00 98.50 618 GLY A C 1
ATOM 4774 O O . GLY A 1 618 ? 0.710 4.996 1.097 1.00 98.50 618 GLY A O 1
ATOM 4775 N N . GLN A 1 619 ? -0.768 4.353 -0.458 1.00 98.31 619 GLN A N 1
ATOM 4776 C CA . GLN A 1 619 ? -1.950 4.615 0.359 1.00 98.31 619 GLN A CA 1
ATOM 4777 C C . GLN A 1 619 ? -1.862 3.831 1.676 1.00 98.31 619 GLN A C 1
ATOM 4779 O O . GLN A 1 619 ? -2.015 4.426 2.738 1.00 98.31 619 GLN A O 1
ATOM 4784 N N . GLY A 1 620 ? -1.515 2.540 1.613 1.00 97.88 620 GLY A N 1
ATOM 4785 C CA . GLY A 1 620 ? -1.261 1.699 2.782 1.00 97.88 620 GLY A CA 1
ATOM 4786 C C . GLY A 1 620 ? -0.257 2.322 3.749 1.00 97.88 620 GLY A C 1
ATOM 4787 O O . GLY A 1 620 ? -0.596 2.567 4.910 1.00 97.88 620 GLY A O 1
ATOM 4788 N N . LEU A 1 621 ? 0.937 2.656 3.247 1.00 98.00 621 LEU A N 1
ATOM 4789 C CA . LEU A 1 621 ? 2.014 3.309 4.002 1.00 98.00 621 LEU A CA 1
ATOM 4790 C C . LEU A 1 621 ? 1.556 4.592 4.713 1.00 98.00 621 LEU A C 1
ATOM 4792 O O . LEU A 1 621 ? 1.967 4.845 5.848 1.00 98.00 621 LEU A O 1
ATOM 4796 N N . PHE A 1 622 ? 0.734 5.408 4.050 1.00 97.94 622 PHE A N 1
ATOM 4797 C CA . PHE A 1 622 ? 0.339 6.718 4.558 1.00 97.94 622 PHE A CA 1
ATOM 4798 C C . PHE A 1 622 ? -0.963 6.723 5.367 1.00 97.94 622 PHE A C 1
ATOM 4800 O O . PHE A 1 622 ? -1.203 7.703 6.064 1.00 97.94 622 PHE A O 1
ATOM 4807 N N . THR A 1 623 ? -1.799 5.679 5.352 1.00 96.38 623 THR A N 1
ATOM 4808 C CA . THR A 1 623 ? -3.100 5.716 6.057 1.00 96.38 623 THR A CA 1
ATOM 4809 C C . THR A 1 623 ? -3.335 4.588 7.058 1.00 96.38 623 THR A C 1
ATOM 4811 O O . THR A 1 623 ? -4.079 4.799 8.015 1.00 96.38 623 THR A O 1
ATOM 4814 N N . MET A 1 624 ? -2.707 3.413 6.913 1.00 93.81 624 MET A N 1
ATOM 4815 C CA . MET A 1 624 ? -3.098 2.243 7.723 1.00 93.81 624 MET A CA 1
ATOM 4816 C C . MET A 1 624 ? -1.977 1.283 8.136 1.00 93.81 624 MET A C 1
ATOM 4818 O O . MET A 1 624 ? -2.080 0.655 9.194 1.00 93.81 624 MET A O 1
ATOM 4822 N N . GLU A 1 625 ? -0.915 1.147 7.344 1.00 95.38 625 GLU A N 1
ATOM 4823 C CA . GLU A 1 625 ? 0.172 0.215 7.632 1.00 95.38 625 GLU A CA 1
ATOM 4824 C C . GLU A 1 625 ? 1.050 0.734 8.771 1.00 95.38 625 GLU A C 1
ATOM 4826 O O . GLU A 1 625 ? 1.784 1.711 8.639 1.00 95.38 625 GLU A O 1
ATOM 4831 N N . GLU A 1 626 ? 0.990 0.059 9.917 1.00 91.56 626 GLU A N 1
ATOM 4832 C CA . GLU A 1 626 ? 1.626 0.532 11.140 1.00 91.56 626 GLU A CA 1
ATOM 4833 C C . GLU A 1 626 ? 2.434 -0.573 11.822 1.00 91.56 626 GLU A C 1
ATOM 4835 O O . GLU A 1 626 ? 1.913 -1.637 12.168 1.00 91.56 626 GLU A O 1
ATOM 4840 N N . MET A 1 627 ? 3.716 -0.295 12.067 1.00 89.62 627 MET A N 1
ATOM 4841 C CA . MET A 1 627 ? 4.591 -1.155 12.862 1.00 89.62 627 MET A CA 1
ATOM 4842 C C . MET A 1 627 ? 4.603 -0.708 14.320 1.00 89.62 627 MET A C 1
ATOM 4844 O O . MET A 1 627 ? 5.211 0.304 14.671 1.00 89.62 627 MET A O 1
ATOM 4848 N N . LEU A 1 628 ? 3.984 -1.504 15.188 1.00 88.94 628 LEU A N 1
ATOM 4849 C CA . LEU A 1 628 ? 3.908 -1.204 16.616 1.00 88.94 628 LEU A CA 1
ATOM 4850 C C . LEU A 1 628 ? 4.939 -2.018 17.392 1.00 88.94 628 LEU A C 1
ATOM 4852 O O . LEU A 1 628 ? 5.100 -3.220 17.166 1.00 88.94 628 LEU A O 1
ATOM 4856 N N . TRP A 1 629 ? 5.613 -1.384 18.349 1.00 86.75 629 TRP A N 1
ATOM 4857 C CA . TRP A 1 629 ? 6.671 -2.008 19.143 1.00 86.75 629 TRP A CA 1
ATOM 4858 C C . TRP A 1 629 ? 6.282 -2.075 20.616 1.00 86.75 629 TRP A C 1
ATOM 4860 O O . TRP A 1 629 ? 5.671 -1.164 21.166 1.00 86.75 629 TRP A O 1
ATOM 4870 N N . GLN A 1 630 ? 6.657 -3.152 21.296 1.00 85.81 630 GLN A N 1
ATOM 4871 C CA . GLN A 1 630 ? 6.579 -3.232 22.752 1.00 85.81 630 GLN A CA 1
ATOM 4872 C C . GLN A 1 630 ? 7.756 -2.485 23.399 1.00 85.81 630 GLN A C 1
ATOM 4874 O O . GLN A 1 630 ? 8.806 -2.286 22.790 1.00 85.81 630 GLN A O 1
ATOM 4879 N N . LYS A 1 631 ? 7.640 -2.157 24.692 1.00 81.50 631 LYS A N 1
ATOM 4880 C CA . LYS A 1 631 ? 8.702 -1.486 25.478 1.00 81.50 631 LYS A CA 1
ATOM 4881 C C . LYS A 1 631 ? 10.036 -2.242 25.533 1.00 81.50 631 LYS A C 1
ATOM 4883 O O . LYS A 1 631 ? 11.067 -1.652 25.834 1.00 81.50 631 LYS A O 1
ATOM 4888 N N . ASN A 1 632 ? 10.014 -3.549 25.293 1.00 78.12 632 ASN A N 1
ATOM 4889 C CA . ASN A 1 632 ? 11.201 -4.404 25.201 1.00 78.12 632 ASN A CA 1
ATOM 4890 C C . ASN A 1 632 ? 11.788 -4.453 23.768 1.00 78.12 632 ASN A C 1
ATOM 4892 O O . ASN A 1 632 ? 12.625 -5.313 23.492 1.00 78.12 632 ASN A O 1
ATOM 4896 N N . CYS A 1 633 ? 11.325 -3.563 22.880 1.00 78.50 633 CYS A N 1
ATOM 4897 C CA . CYS A 1 633 ? 11.630 -3.473 21.450 1.00 78.50 633 CYS A CA 1
ATOM 4898 C C . CYS A 1 633 ? 11.277 -4.734 20.645 1.00 78.50 633 CYS A C 1
ATOM 4900 O O . CYS A 1 633 ? 11.821 -4.962 19.566 1.00 78.50 633 CYS A O 1
ATOM 4902 N N . GLN A 1 634 ? 10.360 -5.567 21.142 1.00 84.00 634 GLN A N 1
ATOM 4903 C CA . GLN A 1 634 ? 9.772 -6.622 20.329 1.00 84.00 634 GLN A CA 1
ATOM 4904 C C . GLN A 1 634 ? 8.678 -6.045 19.432 1.00 84.00 634 GLN A C 1
ATOM 4906 O O . GLN A 1 634 ? 7.802 -5.326 19.909 1.00 84.00 634 GLN A O 1
ATOM 4911 N N . LEU A 1 635 ? 8.687 -6.419 18.153 1.00 88.81 635 LEU A N 1
ATOM 4912 C CA . LEU A 1 635 ? 7.603 -6.089 17.232 1.00 88.81 635 LEU A CA 1
ATOM 4913 C C . LEU A 1 635 ? 6.295 -6.714 17.743 1.00 88.81 635 LEU A C 1
ATOM 4915 O O . LEU A 1 635 ? 6.273 -7.903 18.079 1.00 88.81 635 LEU A O 1
ATOM 4919 N N . PHE A 1 636 ? 5.235 -5.917 17.843 1.00 89.81 636 PHE A N 1
ATOM 4920 C CA . PHE A 1 636 ? 3.891 -6.357 18.223 1.00 89.81 636 PHE A CA 1
ATOM 4921 C C . PHE A 1 636 ? 3.122 -6.873 17.000 1.00 89.81 636 PHE A C 1
ATOM 4923 O O . PHE A 1 636 ? 2.499 -7.929 17.060 1.00 89.81 636 PHE A O 1
ATOM 4930 N N . THR A 1 637 ? 3.236 -6.170 15.875 1.00 90.88 637 THR A N 1
ATOM 4931 C CA . THR A 1 637 ? 2.546 -6.460 14.612 1.00 90.88 637 THR A CA 1
ATOM 4932 C C . THR A 1 637 ? 3.299 -7.516 13.797 1.00 90.88 637 THR A C 1
ATOM 4934 O O . THR A 1 637 ? 4.183 -7.182 13.015 1.00 90.88 637 THR A O 1
ATOM 4937 N N . ARG A 1 638 ? 3.004 -8.807 14.010 1.00 90.62 638 ARG A N 1
ATOM 4938 C CA . ARG A 1 638 ? 3.767 -9.945 13.432 1.00 90.62 638 ARG A CA 1
ATOM 4939 C C . ARG A 1 638 ? 3.031 -10.738 12.349 1.00 90.62 638 ARG A C 1
ATOM 4941 O O . ARG A 1 638 ? 3.441 -11.846 12.019 1.00 90.62 638 ARG A O 1
ATOM 4948 N N . GLY A 1 639 ? 1.922 -10.218 11.841 1.00 91.81 639 GLY A N 1
ATOM 4949 C CA . GLY A 1 639 ? 1.137 -10.900 10.817 1.00 91.81 639 GLY A CA 1
ATOM 4950 C C . GLY A 1 639 ? -0.135 -10.141 10.449 1.00 91.81 639 GLY A C 1
ATOM 4951 O O . GLY A 1 639 ? -0.438 -9.130 11.090 1.00 91.81 639 GLY A O 1
ATOM 4952 N N . PRO A 1 640 ? -0.913 -10.654 9.481 1.00 90.00 640 PRO A N 1
ATOM 4953 C CA . PRO A 1 640 ? -2.058 -9.952 8.890 1.00 90.00 640 PRO A CA 1
ATOM 4954 C C . PRO A 1 640 ? -3.187 -9.667 9.888 1.00 90.00 640 PRO A C 1
ATOM 4956 O O . PRO A 1 640 ? -4.005 -8.782 9.671 1.00 90.00 640 PRO A O 1
ATOM 4959 N N . GLY A 1 641 ? -3.224 -10.371 11.026 1.00 87.25 641 GLY A N 1
ATOM 4960 C CA . GLY A 1 641 ? -4.155 -10.068 12.115 1.00 87.25 641 GLY A CA 1
ATOM 4961 C C . GLY A 1 641 ? -3.861 -8.749 12.844 1.00 87.25 641 GLY A C 1
ATOM 4962 O O . GLY A 1 641 ? -4.746 -8.219 13.495 1.00 87.25 641 GLY A O 1
ATOM 4963 N N . THR A 1 642 ? -2.639 -8.208 12.749 1.00 88.06 642 THR A N 1
ATOM 4964 C CA . THR A 1 642 ? -2.208 -7.000 13.492 1.00 88.06 642 THR A CA 1
ATOM 4965 C C . THR A 1 642 ? -1.487 -5.955 12.632 1.00 88.06 642 THR A C 1
ATOM 4967 O O . THR A 1 642 ? -1.491 -4.782 12.995 1.00 88.06 642 THR A O 1
ATOM 4970 N N . TYR A 1 643 ? -0.894 -6.354 11.504 1.00 94.06 643 TYR A N 1
ATOM 4971 C CA . TYR A 1 643 ? -0.364 -5.470 10.464 1.00 94.06 643 TYR A CA 1
ATOM 4972 C C . TYR A 1 643 ? -1.318 -5.488 9.268 1.00 94.06 643 TYR A C 1
ATOM 4974 O O . TYR A 1 643 ? -1.574 -6.560 8.717 1.00 94.06 643 TYR A O 1
ATOM 4982 N N . LYS A 1 644 ? -1.870 -4.333 8.892 1.00 94.62 644 LYS A N 1
ATOM 4983 C CA . LYS A 1 644 ? -2.970 -4.249 7.925 1.00 94.62 644 LYS A CA 1
ATOM 4984 C C . LYS A 1 644 ? -2.519 -3.542 6.661 1.00 94.62 644 LYS A C 1
ATOM 4986 O O . LYS A 1 644 ? -2.368 -2.329 6.665 1.00 94.62 644 LYS A O 1
ATOM 4991 N N . ILE A 1 645 ? -2.332 -4.326 5.604 1.00 96.38 645 ILE A N 1
ATOM 4992 C CA . ILE A 1 645 ? -2.202 -3.813 4.239 1.00 96.38 645 ILE A CA 1
ATOM 4993 C C . ILE A 1 645 ? -3.587 -3.422 3.694 1.00 96.38 645 ILE A C 1
ATOM 4995 O O . ILE A 1 645 ? -4.594 -3.965 4.179 1.00 96.38 645 ILE A O 1
ATOM 4999 N N . PRO A 1 646 ? -3.655 -2.552 2.672 1.00 96.00 646 PRO A N 1
ATOM 5000 C CA . PRO A 1 646 ? -4.894 -2.286 1.952 1.00 96.00 646 PRO A CA 1
ATOM 5001 C C . PRO A 1 646 ? -5.532 -3.571 1.416 1.00 96.00 646 PRO A C 1
ATOM 5003 O O . PRO A 1 646 ? -4.884 -4.380 0.750 1.00 96.00 646 PRO A O 1
ATOM 5006 N N . GLY A 1 647 ? -6.810 -3.770 1.724 1.00 93.38 647 GLY A N 1
ATOM 5007 C CA . GLY A 1 647 ? -7.662 -4.793 1.133 1.00 93.38 647 GLY A CA 1
ATOM 5008 C C . GLY A 1 647 ? -8.524 -4.241 -0.004 1.00 93.38 647 GLY A C 1
ATOM 5009 O O . GLY A 1 647 ? -8.459 -3.067 -0.370 1.00 93.38 647 GLY A O 1
ATOM 5010 N N . PHE A 1 648 ? -9.410 -5.085 -0.537 1.00 92.69 648 PHE A N 1
ATOM 5011 C CA . PHE A 1 648 ? -10.367 -4.679 -1.575 1.00 92.69 648 PHE A CA 1
ATOM 5012 C C . PHE A 1 648 ? -11.293 -3.544 -1.129 1.00 92.69 648 PHE A C 1
ATOM 5014 O O . PHE A 1 648 ? -11.760 -2.794 -1.983 1.00 92.69 648 PHE A O 1
ATOM 5021 N N . ALA A 1 649 ? -11.561 -3.422 0.175 1.00 91.12 649 ALA A N 1
ATOM 5022 C CA . ALA A 1 649 ? -12.389 -2.380 0.784 1.00 91.12 649 ALA A CA 1
ATOM 5023 C C . ALA A 1 649 ? -11.728 -0.992 0.800 1.00 91.12 649 ALA A C 1
ATOM 5025 O O . ALA A 1 649 ? -12.423 0.020 0.887 1.00 91.12 649 ALA A O 1
ATOM 5026 N N . ASP A 1 650 ? -10.397 -0.955 0.708 1.00 94.31 650 ASP A N 1
ATOM 5027 C CA . ASP A 1 650 ? -9.608 0.244 0.982 1.00 94.31 650 ASP A CA 1
ATOM 5028 C C . ASP A 1 650 ? -9.245 1.010 -0.298 1.00 94.31 650 ASP A C 1
ATOM 5030 O O . ASP A 1 650 ? -9.041 2.221 -0.247 1.00 94.31 650 ASP A O 1
ATOM 5034 N N . ILE A 1 651 ? -9.200 0.346 -1.462 1.00 96.19 651 ILE A N 1
ATOM 5035 C CA . ILE A 1 651 ? -8.889 1.014 -2.738 1.00 96.19 651 ILE A CA 1
ATOM 5036 C C . ILE A 1 651 ? -9.941 2.095 -3.085 1.00 96.19 651 ILE A C 1
ATOM 5038 O O . ILE A 1 651 ? -11.102 1.976 -2.672 1.00 96.19 651 ILE A O 1
ATOM 5042 N N . PRO A 1 652 ? -9.604 3.129 -3.876 1.00 97.00 652 PRO A N 1
ATOM 5043 C CA . PRO A 1 652 ? -10.577 4.138 -4.299 1.00 97.00 652 PRO A CA 1
ATOM 5044 C C . PRO A 1 652 ? -11.798 3.520 -5.003 1.00 97.00 652 PRO A C 1
ATOM 5046 O O . PRO A 1 652 ? -11.668 2.548 -5.754 1.00 97.00 652 PRO A O 1
ATOM 5049 N N . GLN A 1 653 ? -12.997 4.058 -4.762 1.00 96.44 653 GLN A N 1
ATOM 5050 C CA . GLN A 1 653 ? -14.221 3.578 -5.426 1.00 96.44 653 GLN A CA 1
ATOM 5051 C C . GLN A 1 653 ? -14.230 3.929 -6.914 1.00 96.44 653 GLN A C 1
ATOM 5053 O O . GLN A 1 653 ? -14.552 3.087 -7.746 1.00 96.44 653 GLN A O 1
ATOM 5058 N N . VAL A 1 654 ? -13.821 5.148 -7.254 1.00 97.81 654 VAL A N 1
ATOM 5059 C CA . VAL A 1 654 ? -13.524 5.543 -8.634 1.00 97.81 654 VAL A CA 1
ATOM 5060 C C . VAL A 1 654 ? -12.012 5.631 -8.786 1.00 97.81 654 VAL A C 1
ATOM 5062 O O . VAL A 1 654 ? -11.392 6.462 -8.129 1.00 97.81 654 VAL A O 1
ATOM 5065 N N . PHE A 1 655 ? -11.402 4.789 -9.620 1.00 98.12 655 PHE A N 1
ATOM 5066 C CA . PHE A 1 655 ? -9.946 4.735 -9.761 1.00 98.12 655 PHE A CA 1
ATOM 5067 C C . PHE A 1 655 ? -9.503 4.876 -11.222 1.00 98.12 655 PHE A C 1
ATOM 5069 O O . PHE A 1 655 ? -9.471 3.905 -11.975 1.00 98.12 655 PHE A O 1
ATOM 5076 N N . ASN A 1 656 ? -9.174 6.098 -11.639 1.00 98.44 656 ASN A N 1
ATOM 5077 C CA . ASN A 1 656 ? -8.788 6.403 -13.016 1.00 98.44 656 ASN A CA 1
ATOM 5078 C C . ASN A 1 656 ? -7.274 6.560 -13.149 1.00 98.44 656 ASN A C 1
ATOM 5080 O O . ASN A 1 656 ? -6.640 7.237 -12.337 1.00 98.44 656 ASN A O 1
ATOM 5084 N N . VAL A 1 657 ? -6.698 5.986 -14.206 1.00 98.06 657 VAL A N 1
ATOM 5085 C CA . VAL A 1 657 ? -5.264 6.098 -14.498 1.00 98.06 657 VAL A CA 1
ATOM 5086 C C . VAL A 1 657 ? -5.041 6.484 -15.956 1.00 98.06 657 VAL A C 1
ATOM 5088 O O . VAL A 1 657 ? -5.454 5.781 -16.875 1.00 98.06 657 VAL A O 1
ATOM 5091 N N . GLY A 1 658 ? -4.345 7.599 -16.162 1.00 96.31 658 GLY A N 1
ATOM 5092 C CA . GLY A 1 658 ? -3.956 8.128 -17.463 1.00 96.31 658 GLY A CA 1
ATOM 5093 C C . GLY A 1 658 ? -2.440 8.133 -17.682 1.00 96.31 658 GLY A C 1
ATOM 5094 O O . GLY A 1 658 ? -1.664 8.294 -16.736 1.00 96.31 658 GLY A O 1
ATOM 5095 N N . LEU A 1 659 ? -2.004 8.033 -18.938 1.00 95.06 659 LEU A N 1
ATOM 5096 C CA . LEU A 1 659 ? -0.608 8.199 -19.342 1.00 95.06 659 LEU A CA 1
ATOM 5097 C C . LEU A 1 659 ? -0.428 9.470 -20.178 1.00 95.06 659 LEU A C 1
ATOM 5099 O O . LEU A 1 659 ? -1.163 9.727 -21.132 1.00 95.06 659 LEU A O 1
ATOM 5103 N N . LEU A 1 660 ? 0.598 10.261 -19.865 1.00 94.19 660 LEU A N 1
ATOM 5104 C CA . LEU A 1 660 ? 0.973 11.408 -20.687 1.00 94.19 660 LEU A CA 1
ATOM 5105 C C . LEU A 1 660 ? 1.412 10.935 -22.085 1.00 94.19 660 LEU A C 1
ATOM 5107 O O . LEU A 1 660 ? 2.222 10.017 -22.220 1.00 94.19 660 LEU A O 1
ATOM 5111 N N . LYS A 1 661 ? 0.886 11.567 -23.140 1.00 89.50 661 LYS A N 1
ATOM 5112 C CA . LYS A 1 661 ? 1.207 11.233 -24.538 1.00 89.50 661 LYS A CA 1
ATOM 5113 C C . LYS A 1 661 ? 2.349 12.112 -25.065 1.00 89.50 661 LYS A C 1
ATOM 5115 O O . LYS A 1 661 ? 2.498 13.251 -24.641 1.00 89.50 661 LYS A O 1
ATOM 5120 N N . GLY A 1 662 ? 3.110 11.610 -26.044 1.00 80.44 662 GLY A N 1
ATOM 5121 C CA . GLY A 1 662 ? 4.131 12.403 -26.760 1.00 80.44 662 GLY A CA 1
ATOM 5122 C C . GLY A 1 662 ? 5.548 12.332 -26.197 1.00 80.44 662 GLY A C 1
ATOM 5123 O O . GLY A 1 662 ? 6.427 13.021 -26.699 1.00 80.44 662 GLY A O 1
ATOM 5124 N N . VAL A 1 663 ? 5.785 11.482 -25.199 1.00 83.31 663 VAL A N 1
ATOM 5125 C CA . VAL A 1 663 ? 7.012 11.451 -24.387 1.00 83.31 663 VAL A CA 1
ATOM 5126 C C . VAL A 1 663 ? 7.740 10.105 -24.511 1.00 83.31 663 VAL A C 1
ATOM 5128 O O . VAL A 1 663 ? 7.110 9.094 -24.810 1.00 83.31 663 VAL A O 1
ATOM 5131 N N . ASN A 1 664 ? 9.068 10.068 -24.349 1.00 80.38 664 ASN A N 1
ATOM 5132 C CA . ASN A 1 664 ? 9.899 8.856 -24.526 1.00 80.38 664 ASN A CA 1
ATOM 5133 C C . ASN A 1 664 ? 9.727 7.851 -23.383 1.00 80.38 664 ASN A C 1
ATOM 5135 O O . ASN A 1 664 ? 9.465 8.288 -22.275 1.00 80.38 664 ASN A O 1
ATOM 5139 N N . ALA A 1 665 ? 9.880 6.542 -23.650 1.00 79.56 665 ALA A N 1
ATOM 5140 C CA . ALA A 1 665 ? 9.688 5.434 -22.695 1.00 79.56 665 ALA A CA 1
ATOM 5141 C C . ALA A 1 665 ? 10.407 5.646 -21.349 1.00 79.56 665 ALA A C 1
ATOM 5143 O O . ALA A 1 665 ? 11.575 6.032 -21.342 1.00 79.56 665 ALA A O 1
ATOM 5144 N N . LYS A 1 666 ? 9.724 5.352 -20.231 1.00 90.81 666 LYS A N 1
ATOM 5145 C CA . LYS A 1 666 ? 10.260 5.520 -18.871 1.00 90.81 666 LYS A CA 1
ATOM 5146 C C . LYS A 1 666 ? 9.900 4.355 -17.946 1.00 90.81 666 LYS A C 1
ATOM 5148 O O . LYS A 1 666 ? 8.838 3.740 -18.075 1.00 90.81 666 LYS A O 1
ATOM 5153 N N . GLY A 1 667 ? 10.770 4.085 -16.977 1.00 89.44 667 GLY A N 1
ATOM 5154 C CA . GLY A 1 667 ? 10.510 3.189 -15.856 1.00 89.44 667 GLY A CA 1
ATOM 5155 C C . GLY A 1 667 ? 9.452 3.767 -14.911 1.00 89.44 667 GLY A C 1
ATOM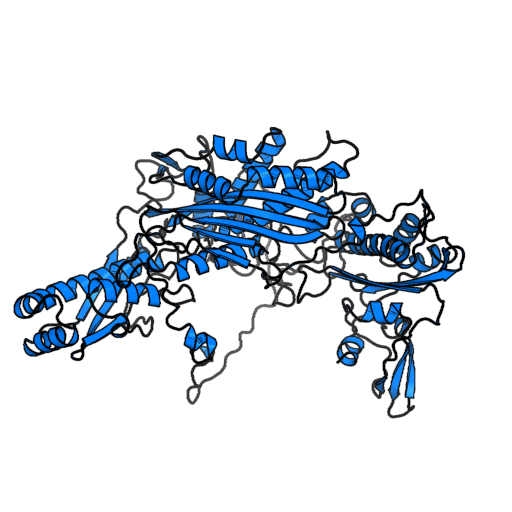 5156 O O . GLY A 1 667 ? 9.420 4.970 -14.642 1.00 89.44 667 GLY A O 1
ATOM 5157 N N . ILE A 1 668 ? 8.557 2.902 -14.428 1.00 94.50 668 ILE A N 1
ATOM 5158 C CA . ILE A 1 668 ? 7.317 3.317 -13.750 1.00 94.50 668 ILE A CA 1
ATOM 5159 C C . ILE A 1 668 ? 7.022 2.556 -12.452 1.00 94.50 668 ILE A C 1
ATOM 5161 O O . ILE A 1 668 ? 5.981 2.793 -11.859 1.00 94.50 668 ILE A O 1
ATOM 5165 N N . GLY A 1 669 ? 7.905 1.652 -12.014 1.00 93.00 669 GLY A N 1
ATOM 5166 C CA . GLY A 1 669 ? 7.658 0.826 -10.824 1.00 93.00 669 GLY A CA 1
ATOM 5167 C C . GLY A 1 669 ? 7.452 1.676 -9.571 1.00 93.00 669 GLY A C 1
ATOM 5168 O O . GLY A 1 669 ? 6.344 1.769 -9.059 1.00 93.00 669 GLY A O 1
ATOM 5169 N N . GLU A 1 670 ? 8.512 2.356 -9.132 1.00 96.38 670 GLU A N 1
ATOM 5170 C CA . GLU A 1 670 ? 8.536 3.142 -7.891 1.00 96.38 670 GLU A CA 1
ATOM 5171 C C . GLU A 1 670 ? 7.901 4.543 -7.924 1.00 96.38 670 GLU A C 1
ATOM 5173 O O . GLU A 1 670 ? 7.309 4.934 -6.912 1.00 96.38 670 GLU A O 1
ATOM 5178 N N . PRO A 1 671 ? 7.972 5.310 -9.031 1.00 96.62 671 PRO A N 1
ATOM 5179 C CA . PRO A 1 671 ? 7.474 6.685 -9.085 1.00 96.62 671 PRO A CA 1
ATOM 5180 C C . PRO A 1 671 ? 6.037 6.924 -8.568 1.00 96.62 671 PRO A C 1
ATOM 5182 O O . PRO A 1 671 ? 5.823 7.939 -7.899 1.00 96.62 671 PRO A O 1
ATOM 5185 N N . PRO A 1 672 ? 5.045 6.048 -8.835 1.00 98.25 672 PRO A N 1
ATOM 5186 C CA . PRO A 1 672 ? 3.661 6.276 -8.424 1.00 98.25 672 PRO A CA 1
ATOM 5187 C C . PRO A 1 672 ? 3.408 6.067 -6.926 1.00 98.25 672 PRO A C 1
ATOM 5189 O O . PRO A 1 672 ? 2.370 6.505 -6.437 1.00 98.25 672 PRO A O 1
ATOM 5192 N N . LEU A 1 673 ? 4.322 5.436 -6.176 1.00 98.62 673 LEU A N 1
ATOM 5193 C CA . LEU A 1 673 ? 4.066 5.086 -4.775 1.00 98.62 673 LEU A CA 1
ATOM 5194 C C . LEU A 1 673 ? 3.790 6.313 -3.907 1.00 98.62 673 LEU A C 1
ATOM 5196 O O . LEU A 1 673 ? 2.865 6.314 -3.098 1.00 98.62 673 LEU A O 1
ATOM 5200 N N . PHE A 1 674 ? 4.551 7.391 -4.101 1.00 98.56 674 PHE A N 1
ATOM 5201 C CA . PHE A 1 674 ? 4.344 8.616 -3.333 1.00 98.56 674 PHE A CA 1
ATOM 5202 C C . PHE A 1 674 ? 2.956 9.236 -3.555 1.00 98.56 674 PHE A C 1
ATOM 5204 O O . PHE A 1 674 ? 2.414 9.861 -2.647 1.00 98.56 674 PHE A O 1
ATOM 5211 N N . LEU A 1 675 ? 2.338 9.019 -4.720 1.00 98.75 675 LEU A N 1
ATOM 5212 C CA . LEU A 1 675 ? 1.015 9.566 -5.015 1.00 98.75 675 LEU A CA 1
ATOM 5213 C C . LEU A 1 675 ? -0.070 9.040 -4.061 1.00 98.75 675 LEU A C 1
ATOM 5215 O O . LEU A 1 675 ? -1.051 9.741 -3.823 1.00 98.75 675 LEU A O 1
ATOM 5219 N N . GLY A 1 676 ? 0.141 7.879 -3.427 1.00 98.50 676 GLY A N 1
ATOM 5220 C CA . GLY A 1 676 ? -0.724 7.373 -2.357 1.00 98.50 676 GLY A CA 1
ATOM 5221 C C . GLY A 1 676 ? -0.811 8.296 -1.130 1.00 98.50 676 GLY A C 1
ATOM 5222 O O . GLY A 1 676 ? -1.819 8.282 -0.423 1.00 98.50 676 GLY A O 1
ATOM 5223 N N . ALA A 1 677 ? 0.181 9.172 -0.905 1.00 98.44 677 ALA A N 1
ATOM 5224 C CA . ALA A 1 677 ? 0.131 10.200 0.143 1.00 98.44 677 ALA A CA 1
ATOM 5225 C C . ALA A 1 677 ? -1.007 11.211 -0.075 1.00 98.44 677 ALA A C 1
ATOM 5227 O O . ALA A 1 677 ? -1.445 11.860 0.876 1.00 98.44 677 ALA A O 1
ATOM 5228 N N . GLY A 1 678 ? -1.520 11.326 -1.308 1.00 98.31 678 GLY A N 1
ATOM 5229 C CA . GLY A 1 678 ? -2.670 12.165 -1.640 1.00 98.31 678 GLY A CA 1
ATOM 5230 C C . GLY A 1 678 ? -3.892 11.830 -0.786 1.00 98.31 678 GLY A C 1
ATOM 5231 O O . GLY A 1 678 ? -4.610 12.738 -0.377 1.00 98.31 678 GLY A O 1
ATOM 5232 N N . VAL A 1 679 ? -4.070 10.556 -0.416 1.00 98.69 679 VAL A N 1
ATOM 5233 C CA . VAL A 1 679 ? -5.158 10.106 0.464 1.00 98.69 679 VAL A CA 1
ATOM 5234 C C . VAL A 1 679 ? -4.977 10.635 1.890 1.00 98.69 679 VAL A C 1
ATOM 5236 O O . VAL A 1 679 ? -5.920 11.197 2.441 1.00 98.69 679 VAL A O 1
ATOM 5239 N N . LEU A 1 680 ? -3.771 10.550 2.475 1.00 98.31 680 LEU A N 1
ATOM 5240 C CA . LEU A 1 680 ? -3.478 11.156 3.788 1.00 98.31 680 LEU A CA 1
ATOM 5241 C C . LEU A 1 680 ? -3.760 12.656 3.767 1.00 98.31 680 LEU A C 1
ATOM 5243 O O . LEU A 1 680 ? -4.357 13.190 4.700 1.00 98.31 680 LEU A O 1
ATOM 5247 N N . PHE A 1 681 ? -3.340 13.349 2.712 1.00 98.31 681 PHE A N 1
ATOM 5248 C CA . PHE A 1 681 ? -3.538 14.789 2.634 1.00 98.31 681 PHE A CA 1
ATOM 5249 C C . PHE A 1 681 ? -4.996 15.176 2.395 1.00 98.31 681 PHE A C 1
ATOM 5251 O O . PHE A 1 681 ? -5.439 16.173 2.951 1.00 98.31 681 PHE A O 1
ATOM 5258 N N . ALA A 1 682 ? -5.764 14.379 1.655 1.00 98.62 682 ALA A N 1
ATOM 5259 C CA . ALA A 1 682 ? -7.206 14.560 1.561 1.00 98.62 682 ALA A CA 1
ATOM 5260 C C . ALA A 1 682 ? -7.872 14.343 2.935 1.00 98.62 682 ALA A C 1
ATOM 5262 O O . ALA A 1 682 ? -8.675 15.167 3.365 1.00 98.62 682 ALA A O 1
ATOM 5263 N N . LEU A 1 683 ? -7.475 13.307 3.685 1.00 98.31 683 LEU A N 1
ATOM 5264 C CA . LEU A 1 683 ? -7.974 13.062 5.048 1.00 98.31 683 LEU A CA 1
ATOM 5265 C C . LEU A 1 683 ? -7.624 14.211 5.993 1.00 98.31 683 LEU A C 1
ATOM 5267 O O . LEU A 1 683 ? -8.449 14.620 6.807 1.00 98.31 683 LEU A O 1
ATOM 5271 N N . ARG A 1 684 ? -6.428 14.784 5.852 1.00 96.75 684 ARG A N 1
ATOM 5272 C CA . ARG A 1 684 ? -6.018 15.977 6.592 1.00 96.75 684 ARG A CA 1
ATOM 5273 C C . ARG A 1 684 ? -6.960 17.155 6.338 1.00 96.75 684 ARG A C 1
ATOM 5275 O O . ARG A 1 684 ? -7.352 17.807 7.302 1.00 96.75 684 ARG A O 1
ATOM 5282 N N . GLU A 1 685 ? -7.347 17.413 5.088 1.00 96.56 685 GLU A N 1
ATOM 5283 C CA . GLU A 1 685 ? -8.302 18.485 4.771 1.00 96.56 685 GLU A CA 1
ATOM 5284 C C . GLU A 1 685 ? -9.699 18.197 5.349 1.00 96.56 685 GLU A C 1
ATOM 5286 O O . GLU A 1 685 ? -10.332 19.098 5.901 1.00 96.56 685 GLU A O 1
ATOM 5291 N N . ALA A 1 686 ? -10.145 16.935 5.348 1.00 97.62 686 ALA A N 1
ATOM 5292 C CA . ALA A 1 686 ? -11.390 16.539 6.013 1.00 97.62 686 ALA A CA 1
ATOM 5293 C C . ALA A 1 686 ? -11.334 16.770 7.540 1.00 97.62 686 ALA A C 1
ATOM 5295 O O . ALA A 1 686 ? -12.271 17.316 8.127 1.00 97.62 686 ALA A O 1
ATOM 5296 N N . VAL A 1 687 ? -10.218 16.422 8.196 1.00 96.31 687 VAL A N 1
ATOM 5297 C CA . VAL A 1 687 ? -9.997 16.681 9.633 1.00 96.31 687 VAL A CA 1
ATOM 5298 C C . VAL A 1 687 ? -9.924 18.180 9.920 1.00 96.31 687 VAL A C 1
ATOM 5300 O O . VAL A 1 687 ? -10.486 18.637 10.916 1.00 96.31 687 VAL A O 1
ATOM 5303 N N . LYS A 1 688 ? -9.271 18.968 9.060 1.00 93.81 688 LYS A N 1
ATOM 5304 C CA . LYS A 1 688 ? -9.221 20.430 9.185 1.00 93.81 688 LYS A CA 1
ATOM 5305 C C . LYS A 1 688 ? -10.631 21.027 9.138 1.00 93.81 688 LYS A C 1
ATOM 5307 O O . LYS A 1 688 ? -11.008 21.751 10.058 1.00 93.81 688 LYS A O 1
ATOM 5312 N N . ALA A 1 689 ? -11.449 20.620 8.166 1.00 94.31 689 ALA A N 1
ATOM 5313 C CA . ALA A 1 689 ? -12.851 21.025 8.078 1.00 94.31 689 ALA A CA 1
ATOM 5314 C C . ALA A 1 689 ? -13.676 20.584 9.306 1.00 94.31 689 ALA A C 1
ATOM 5316 O O . ALA A 1 689 ? -14.550 21.320 9.771 1.00 94.31 689 ALA A O 1
ATOM 5317 N N . ALA A 1 690 ? -13.397 19.402 9.871 1.00 94.00 690 ALA A N 1
ATOM 5318 C CA . ALA A 1 690 ? -14.019 18.947 11.116 1.00 94.00 690 ALA A CA 1
ATOM 5319 C C . ALA A 1 690 ? -13.656 19.864 12.294 1.00 94.00 690 ALA A C 1
ATOM 5321 O O . ALA A 1 690 ? -14.555 20.354 12.981 1.00 94.00 690 ALA A O 1
ATOM 5322 N N . ARG A 1 691 ? -12.362 20.157 12.485 1.00 91.69 691 ARG A N 1
ATOM 5323 C CA . ARG A 1 691 ? -11.851 21.047 13.544 1.00 91.69 691 ARG A CA 1
ATOM 5324 C C . ARG A 1 691 ? -12.476 22.434 13.466 1.00 91.69 691 ARG A C 1
ATOM 5326 O O . ARG A 1 691 ? -12.932 22.949 14.481 1.00 91.69 691 ARG A O 1
ATOM 5333 N N . GLU A 1 692 ? -12.559 23.011 12.271 1.00 89.25 692 GLU A N 1
ATOM 5334 C CA . GLU A 1 692 ? -13.185 24.320 12.058 1.00 89.25 692 GLU A CA 1
ATOM 5335 C C . GLU A 1 692 ? -14.674 24.333 12.425 1.00 89.25 692 GLU A C 1
ATOM 5337 O O . GLU A 1 692 ? -15.172 25.344 12.917 1.00 89.25 692 GLU A O 1
ATOM 5342 N N . SER A 1 693 ? -15.382 23.216 12.222 1.00 86.62 693 SER A N 1
ATOM 5343 C CA . SER A 1 693 ? -16.809 23.108 12.546 1.00 86.62 693 SER A CA 1
ATOM 5344 C C . SER A 1 693 ? -17.110 22.947 14.041 1.00 86.62 693 SER A C 1
ATOM 5346 O O . SER A 1 693 ? -18.233 23.224 14.462 1.00 86.62 693 SER A O 1
ATOM 5348 N N . VAL A 1 694 ? -16.125 22.519 14.844 1.00 81.25 694 VAL A N 1
ATOM 5349 C CA . VAL A 1 694 ? -16.269 22.299 16.299 1.00 81.25 694 VAL A CA 1
ATOM 5350 C C . VAL A 1 694 ? -15.474 23.293 17.153 1.00 81.25 694 VAL A C 1
ATOM 5352 O O . VAL A 1 694 ? -15.605 23.292 18.379 1.00 81.25 694 VAL A O 1
ATOM 5355 N N . ALA A 1 695 ? -14.636 24.131 16.541 1.00 74.56 695 ALA A N 1
ATOM 5356 C CA . ALA A 1 695 ? -13.857 25.141 17.243 1.00 74.56 695 ALA A CA 1
ATOM 5357 C C . ALA A 1 695 ? -14.760 26.241 17.824 1.00 74.56 695 ALA A C 1
ATOM 5359 O O . ALA A 1 695 ? -15.616 26.791 17.135 1.00 74.56 695 A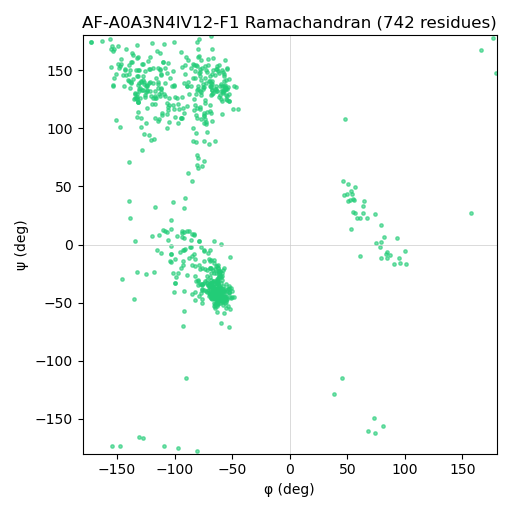LA A O 1
ATOM 5360 N N . VAL A 1 696 ? -14.534 26.581 19.098 1.00 60.81 696 VAL A N 1
ATOM 5361 C CA . VAL A 1 696 ? -15.218 27.695 19.783 1.00 60.81 696 VAL A CA 1
ATOM 5362 C C . VAL A 1 696 ? -14.633 29.043 19.338 1.00 60.81 696 VAL A C 1
ATOM 5364 O O . VAL A 1 696 ? -15.372 30.007 19.175 1.00 60.81 696 VAL A O 1
ATOM 5367 N N . GLU A 1 697 ? -13.324 29.088 19.070 1.00 60.19 697 GLU A N 1
ATOM 5368 C CA . GLU A 1 697 ? -12.602 30.247 18.533 1.00 60.19 697 GLU A CA 1
ATOM 5369 C C . GLU A 1 697 ? -11.702 29.787 17.377 1.00 60.19 697 GLU A C 1
ATOM 5371 O O . GLU A 1 697 ? -10.911 28.855 17.535 1.00 60.19 697 GLU A O 1
ATOM 5376 N N . LYS A 1 698 ? -11.821 30.424 16.203 1.00 60.81 698 LYS A N 1
ATOM 5377 C CA . LYS A 1 698 ? -11.000 30.085 15.024 1.00 60.81 698 LYS A CA 1
ATOM 5378 C C . LYS A 1 698 ? -9.551 30.565 15.153 1.00 60.81 698 LYS A C 1
ATOM 5380 O O . LYS A 1 698 ? -8.648 29.905 14.656 1.00 60.81 698 LYS A O 1
ATOM 5385 N N . GLU A 1 699 ? -9.336 31.674 15.857 1.00 53.66 699 GLU A N 1
ATOM 5386 C CA . GLU A 1 699 ? -8.049 32.381 15.973 1.00 53.66 699 GLU A CA 1
ATOM 5387 C C . GLU A 1 699 ? -6.994 31.628 16.818 1.00 53.66 699 GLU A C 1
ATOM 5389 O O . GLU A 1 699 ? -5.833 32.026 16.844 1.00 53.66 699 GLU A O 1
ATOM 5394 N N . GLY A 1 700 ? -7.371 30.521 17.477 1.00 50.72 700 GLY A N 1
ATOM 5395 C CA . GLY A 1 700 ? -6.485 29.684 18.301 1.00 50.72 700 GLY A CA 1
ATOM 5396 C C . GLY A 1 700 ? -6.223 28.273 17.758 1.00 50.72 700 GLY A C 1
ATOM 5397 O O . GLY A 1 700 ? -5.651 27.447 18.470 1.00 50.72 700 GLY A O 1
ATOM 5398 N N . LEU A 1 701 ? -6.664 27.951 16.535 1.00 66.25 701 LEU A N 1
ATOM 5399 C CA . LEU A 1 701 ? -6.398 26.643 15.933 1.00 66.25 701 LEU A CA 1
ATOM 5400 C C . LEU A 1 701 ? -4.932 26.549 15.497 1.00 66.25 701 LEU A C 1
ATOM 5402 O O . LEU A 1 701 ? -4.520 27.145 14.507 1.00 66.25 701 LEU A O 1
ATOM 5406 N N . GLU A 1 702 ? -4.149 25.753 16.223 1.00 70.31 702 GLU A N 1
ATOM 5407 C CA . GLU A 1 702 ? -2.798 25.392 15.795 1.00 70.31 702 GLU A CA 1
ATOM 5408 C C . GLU A 1 702 ? -2.817 24.682 14.431 1.00 70.31 702 GLU A C 1
ATOM 5410 O O . GLU A 1 702 ? -3.770 23.963 14.097 1.00 70.31 702 GLU A O 1
ATOM 5415 N N . VAL A 1 703 ? -1.730 24.858 13.668 1.00 76.12 703 VAL A N 1
ATOM 5416 C CA . VAL A 1 703 ? -1.501 24.163 12.394 1.00 76.12 703 VAL A CA 1
ATOM 5417 C C . VAL A 1 703 ? -1.661 22.661 12.614 1.00 76.12 703 VAL A C 1
ATOM 5419 O O . VAL A 1 703 ? -0.980 22.067 13.449 1.00 76.12 703 VAL A O 1
ATOM 5422 N N . LEU A 1 704 ? -2.562 22.036 11.851 1.00 83.81 704 LEU A N 1
ATOM 5423 C CA . LEU A 1 704 ? -2.817 20.605 11.964 1.00 83.81 704 LEU A CA 1
ATOM 5424 C C . LEU A 1 704 ? -1.591 19.817 11.490 1.00 83.81 704 LEU A C 1
ATOM 5426 O O . LEU A 1 704 ? -1.340 19.694 10.285 1.00 83.81 704 LEU A O 1
ATOM 5430 N N . GLN A 1 705 ? -0.865 19.244 12.445 1.00 80.44 705 GLN A N 1
ATOM 5431 C CA . GLN A 1 705 ? 0.123 18.208 12.190 1.00 80.44 705 GLN A CA 1
ATOM 5432 C C . GLN A 1 705 ? -0.565 16.840 12.255 1.00 80.44 705 GLN A C 1
ATOM 5434 O O . GLN A 1 705 ? -1.126 16.467 13.283 1.00 80.44 705 GLN A O 1
ATOM 5439 N N . LEU A 1 706 ? -0.533 16.106 11.143 1.00 85.12 706 LEU A N 1
ATOM 5440 C CA . LEU A 1 706 ? -1.061 14.749 11.042 1.00 85.12 706 LEU A CA 1
ATOM 5441 C C . LEU A 1 706 ? 0.057 13.843 10.528 1.00 85.12 706 LEU A C 1
ATOM 5443 O O . LEU A 1 706 ? 0.409 13.907 9.352 1.00 85.12 706 LEU A O 1
ATOM 5447 N N . ASP A 1 707 ? 0.638 13.048 11.423 1.00 87.31 707 ASP A N 1
ATOM 5448 C CA . ASP A 1 707 ? 1.764 12.176 11.096 1.00 87.31 707 ASP A CA 1
ATOM 5449 C C . ASP A 1 707 ? 1.305 10.908 10.355 1.00 87.31 707 ASP A C 1
ATOM 5451 O O . ASP A 1 707 ? 0.265 10.325 10.672 1.00 87.31 707 ASP A O 1
ATOM 5455 N N . SER A 1 708 ? 2.129 10.425 9.422 1.00 91.81 708 SER A N 1
ATOM 5456 C CA . SER A 1 708 ? 1.947 9.133 8.749 1.00 91.81 708 SER A CA 1
ATOM 5457 C C . SER A 1 708 ? 2.198 7.942 9.694 1.00 91.81 708 SER A C 1
ATOM 5459 O O . SER A 1 708 ? 3.149 7.986 10.483 1.00 91.81 708 SER A O 1
ATOM 5461 N N . PRO A 1 709 ? 1.413 6.851 9.618 1.00 95.00 709 PRO A N 1
ATOM 5462 C CA . PRO A 1 709 ? 0.160 6.731 8.869 1.00 95.00 709 PRO A CA 1
ATOM 5463 C C . PRO A 1 709 ? -0.997 7.495 9.540 1.00 95.00 709 PRO A C 1
ATOM 5465 O O . PRO A 1 709 ? -1.113 7.493 10.764 1.00 95.00 709 PRO A O 1
ATOM 5468 N N . ALA A 1 710 ? -1.887 8.101 8.752 1.00 94.75 710 ALA A N 1
ATOM 5469 C CA . ALA A 1 710 ? -3.108 8.767 9.214 1.00 94.75 710 ALA A CA 1
ATOM 5470 C C . ALA A 1 710 ? -4.202 7.749 9.592 1.00 94.75 710 ALA A C 1
ATOM 5472 O O . ALA A 1 710 ? -5.227 7.633 8.925 1.00 94.75 710 ALA A O 1
ATOM 5473 N N . THR A 1 711 ? -3.964 6.993 10.666 1.00 95.25 711 THR A N 1
ATOM 5474 C CA . THR A 1 711 ? -4.886 5.961 11.159 1.00 95.25 711 THR A CA 1
ATOM 5475 C C . THR A 1 711 ? -6.194 6.557 11.680 1.00 95.25 711 THR A C 1
ATOM 5477 O O . THR A 1 711 ? -6.256 7.731 12.059 1.00 95.25 711 THR A O 1
ATOM 5480 N N . ALA A 1 712 ? -7.240 5.726 11.765 1.00 94.88 712 ALA A N 1
ATOM 5481 C CA . ALA A 1 712 ? -8.529 6.115 12.343 1.00 94.88 712 ALA A CA 1
ATOM 5482 C C . ALA A 1 712 ? -8.381 6.720 13.754 1.00 94.88 712 ALA A C 1
ATOM 5484 O O . ALA A 1 712 ? -9.054 7.699 14.078 1.00 94.88 712 ALA A O 1
ATOM 5485 N N . GLU A 1 713 ? -7.428 6.213 14.547 1.00 94.69 713 GLU A N 1
ATOM 5486 C CA . GLU A 1 713 ? -7.043 6.800 15.834 1.00 94.69 713 GLU A CA 1
ATOM 5487 C C . GLU A 1 713 ? -6.599 8.255 15.694 1.00 94.69 713 GLU A C 1
ATOM 5489 O O . GLU A 1 713 ? -7.190 9.149 16.307 1.00 94.69 713 GLU A O 1
ATOM 5494 N N . ARG A 1 714 ? -5.558 8.500 14.890 1.00 93.69 714 ARG A N 1
ATOM 5495 C CA . ARG A 1 714 ? -4.953 9.830 14.767 1.00 93.69 714 ARG A CA 1
ATOM 5496 C C . ARG A 1 714 ? -5.950 10.831 14.209 1.00 93.69 714 ARG A C 1
ATOM 5498 O O . ARG A 1 714 ? -6.042 11.942 14.723 1.00 93.69 714 ARG A O 1
ATOM 5505 N N . MET A 1 715 ? -6.741 10.423 13.217 1.00 94.69 715 MET A N 1
ATOM 5506 C CA . MET A 1 715 ? -7.790 11.265 12.647 1.00 94.69 715 MET A CA 1
ATOM 5507 C C . MET A 1 715 ? -8.863 11.605 13.674 1.00 94.69 715 MET A C 1
ATOM 5509 O O . MET A 1 715 ? -9.161 12.783 13.868 1.00 94.69 715 MET A O 1
ATOM 5513 N N . ARG A 1 716 ? -9.415 10.605 14.372 1.00 94.56 716 ARG A N 1
ATOM 5514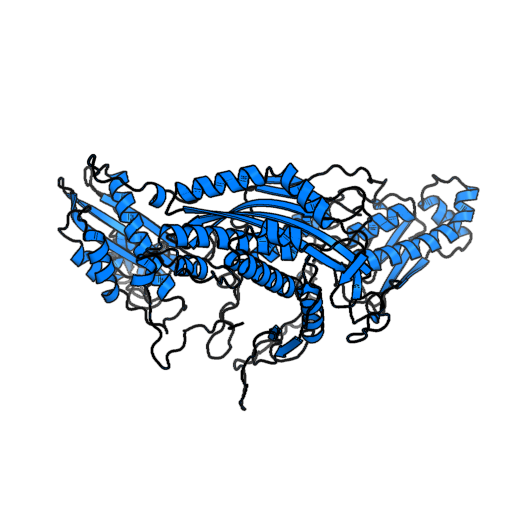 C CA . ARG A 1 716 ? -10.498 10.837 15.331 1.00 94.56 716 ARG A CA 1
ATOM 5515 C C . ARG A 1 716 ? -10.066 11.735 16.482 1.00 94.56 716 ARG A C 1
ATOM 5517 O O . ARG A 1 716 ? -10.819 12.633 16.858 1.00 94.56 716 ARG A O 1
ATOM 5524 N N . VAL A 1 717 ? -8.873 11.498 17.030 1.00 92.81 717 VAL A N 1
ATOM 5525 C CA . VAL A 1 717 ? -8.312 12.305 18.122 1.00 92.81 717 VAL A CA 1
ATOM 5526 C C . VAL A 1 717 ? -8.015 13.730 17.642 1.00 92.81 717 VAL A C 1
ATOM 5528 O O . VAL A 1 717 ? -8.307 14.686 18.359 1.00 92.81 717 VAL A O 1
ATOM 5531 N N . ALA A 1 718 ? -7.523 13.902 16.410 1.00 92.06 718 ALA A N 1
ATOM 5532 C 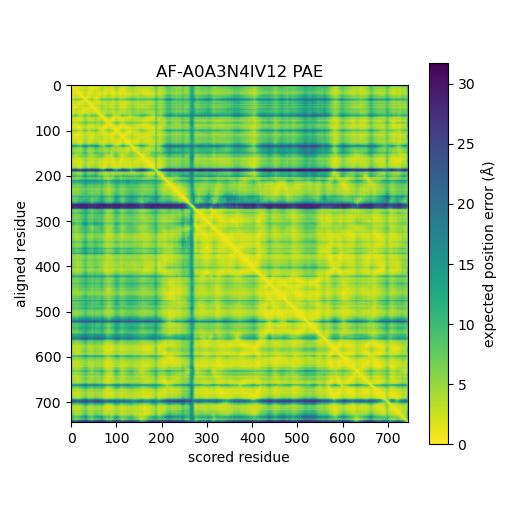CA . ALA A 1 718 ? -7.202 15.215 15.852 1.00 92.06 718 ALA A CA 1
ATOM 5533 C C . ALA A 1 718 ? -8.422 16.136 15.653 1.00 92.06 718 ALA A C 1
ATOM 5535 O O . ALA A 1 718 ? -8.247 17.357 15.627 1.00 92.06 718 ALA A O 1
ATOM 5536 N N . VAL A 1 719 ? -9.647 15.601 15.566 1.00 92.56 719 VAL A N 1
ATOM 5537 C CA . VAL A 1 719 ? -10.886 16.405 15.492 1.00 92.56 719 VAL A CA 1
ATOM 5538 C C . VAL A 1 719 ? -11.029 17.338 16.703 1.00 92.56 719 VAL A C 1
ATOM 5540 O O . VAL A 1 719 ? -11.428 18.488 16.545 1.00 92.56 719 VAL A O 1
ATOM 5543 N N . GLY A 1 720 ? -10.687 16.872 17.912 1.00 89.44 720 GLY A N 1
ATOM 5544 C CA . GLY A 1 720 ? -10.666 17.710 19.121 1.00 89.44 720 GLY A CA 1
ATOM 5545 C C . GLY A 1 720 ? -12.033 18.217 19.614 1.00 89.44 720 GLY A C 1
ATOM 5546 O O . GLY A 1 720 ? -12.097 19.231 20.324 1.00 89.44 720 GLY A O 1
ATOM 5547 N N . ASP A 1 721 ? -13.116 17.530 19.243 1.00 89.81 721 ASP A N 1
ATOM 5548 C CA . ASP A 1 721 ? -14.474 17.822 19.709 1.00 89.81 721 ASP A CA 1
ATOM 5549 C C . ASP A 1 721 ? -14.671 17.521 21.210 1.00 89.81 721 ASP A C 1
ATOM 5551 O O . ASP A 1 721 ? -13.764 17.086 21.926 1.00 89.81 721 ASP A O 1
ATOM 5555 N N . TRP A 1 722 ? -15.880 17.774 21.710 1.00 86.31 722 TRP A N 1
ATOM 5556 C CA . TRP A 1 722 ? -16.218 17.578 23.118 1.00 86.31 722 TRP A CA 1
ATOM 5557 C C . TRP A 1 722 ? -16.126 16.110 23.576 1.00 86.31 722 TRP A C 1
ATOM 5559 O O . TRP A 1 722 ? -15.764 15.877 24.729 1.00 86.31 722 TRP A O 1
ATOM 5569 N N . ILE A 1 723 ? -16.371 15.128 22.695 1.00 88.88 723 ILE A N 1
ATOM 5570 C CA . ILE A 1 723 ? -16.256 13.697 23.029 1.00 88.88 723 ILE A CA 1
ATOM 5571 C C . ILE A 1 723 ? -14.784 13.340 23.232 1.00 88.88 723 ILE A C 1
ATOM 5573 O O . ILE A 1 723 ? -14.448 12.657 24.196 1.00 88.88 723 ILE A O 1
ATOM 5577 N N . VAL A 1 724 ? -13.888 13.828 22.367 1.00 90.06 724 VAL A N 1
ATOM 5578 C CA . VAL A 1 724 ? -12.436 13.618 22.514 1.00 90.06 724 VAL A CA 1
ATOM 5579 C C . VAL A 1 724 ? -11.923 14.249 23.802 1.00 90.06 724 VAL A C 1
ATOM 5581 O O . VAL A 1 724 ? -11.180 13.604 24.538 1.00 90.06 724 VAL A O 1
ATOM 5584 N N . ARG A 1 725 ? -12.334 15.488 24.104 1.00 88.12 725 ARG A N 1
ATOM 5585 C CA . ARG A 1 725 ? -11.920 16.186 25.335 1.00 88.12 725 ARG A CA 1
ATOM 5586 C C . ARG A 1 725 ? -12.360 15.438 26.585 1.00 88.12 725 ARG A C 1
ATOM 5588 O O . ARG A 1 725 ? -11.588 15.339 27.532 1.00 88.12 725 ARG A O 1
ATOM 5595 N N . TRP A 1 726 ? -13.576 14.901 26.572 1.00 84.75 726 TRP A N 1
ATOM 5596 C CA . TRP A 1 726 ? -14.103 14.116 27.680 1.00 84.75 726 TRP A CA 1
ATOM 5597 C C . TRP A 1 726 ? -13.402 12.753 27.814 1.00 84.75 726 TRP A C 1
ATOM 5599 O O . TRP A 1 726 ? -13.030 12.347 28.910 1.00 84.75 726 TRP A O 1
ATOM 5609 N N . ALA A 1 727 ? -13.152 12.077 26.691 1.00 89.12 727 ALA A N 1
ATOM 5610 C CA . ALA A 1 727 ? -12.483 10.779 26.629 1.00 89.12 727 ALA A CA 1
ATOM 5611 C C . ALA A 1 727 ? -10.962 10.843 26.872 1.00 89.12 727 ALA A C 1
ATOM 5613 O O . ALA A 1 727 ? -10.301 9.800 26.888 1.00 89.12 727 ALA A O 1
ATOM 5614 N N . ASN A 1 728 ? -10.394 12.045 27.015 1.00 89.38 728 ASN A N 1
ATOM 5615 C CA . ASN A 1 728 ? -8.958 12.253 27.090 1.00 89.38 728 ASN A CA 1
ATOM 5616 C C . ASN A 1 728 ? -8.338 11.531 28.293 1.00 89.38 728 ASN A C 1
ATOM 5618 O O . ASN A 1 728 ? -8.741 11.722 29.439 1.00 89.38 728 ASN A O 1
ATOM 5622 N N . VAL A 1 729 ? -7.311 10.724 28.030 1.00 89.06 729 VAL A N 1
ATOM 5623 C CA . VAL A 1 729 ? -6.532 10.046 29.067 1.00 89.06 729 VAL A CA 1
ATOM 5624 C C . VAL A 1 729 ? -5.195 10.752 29.222 1.00 89.06 729 VAL A C 1
ATOM 5626 O O . VAL A 1 729 ? -4.299 10.609 28.391 1.00 89.06 729 VAL A O 1
ATOM 5629 N N . GLU A 1 730 ? -5.060 11.511 30.308 1.00 86.12 730 GLU A N 1
ATOM 5630 C CA . GLU A 1 730 ? -3.822 12.219 30.622 1.00 86.12 730 GLU A CA 1
ATOM 5631 C C . GLU A 1 730 ? -2.685 11.256 30.973 1.00 86.12 730 GLU A C 1
ATOM 5633 O O . GLU A 1 730 ? -2.852 10.290 31.726 1.00 86.12 730 GLU A O 1
ATOM 5638 N N . VAL A 1 731 ? -1.497 11.559 30.451 1.00 85.88 731 VAL A N 1
ATOM 5639 C CA . VAL A 1 731 ? -0.268 10.832 30.773 1.00 85.88 731 VAL A CA 1
ATOM 5640 C C . VAL A 1 731 ? 0.232 11.291 32.136 1.00 85.88 731 VAL A C 1
ATOM 5642 O O . VAL A 1 731 ? 0.590 12.457 32.307 1.00 85.88 731 VAL A O 1
ATOM 5645 N N . LYS A 1 732 ? 0.307 10.380 33.110 1.00 88.00 732 LYS A N 1
ATOM 5646 C CA . LYS A 1 732 ? 0.885 10.702 34.424 1.00 88.00 732 LYS A CA 1
ATOM 5647 C C . LYS A 1 732 ? 2.408 10.626 34.383 1.00 88.00 732 LYS A C 1
ATOM 5649 O O . LYS A 1 732 ? 2.995 9.892 33.586 1.00 88.00 732 LYS A O 1
ATOM 5654 N N . GLU A 1 733 ? 3.065 11.364 35.276 1.00 84.38 733 GLU A N 1
ATOM 5655 C CA . GLU A 1 733 ? 4.526 11.382 35.353 1.00 84.38 733 GLU A CA 1
ATOM 5656 C C . GLU A 1 733 ? 5.096 9.960 35.517 1.00 84.38 733 GLU A C 1
ATOM 5658 O O . GLU A 1 733 ? 4.709 9.202 36.406 1.00 84.38 733 GLU A O 1
ATOM 5663 N N . GLY A 1 734 ? 6.013 9.583 34.622 1.00 81.38 734 GLY A N 1
ATOM 5664 C CA . GLY A 1 734 ? 6.646 8.263 34.607 1.00 81.38 734 GLY A CA 1
ATOM 5665 C C . GLY A 1 734 ? 5.851 7.156 33.902 1.00 81.38 734 GLY A C 1
ATOM 5666 O O . GLY A 1 734 ? 6.412 6.078 33.667 1.00 81.38 734 GLY A O 1
ATOM 5667 N N . GLU A 1 735 ? 4.595 7.394 33.506 1.00 84.44 735 GLU A N 1
ATOM 5668 C CA . GLU A 1 735 ? 3.849 6.438 32.691 1.00 84.44 735 GLU A CA 1
ATOM 5669 C C . GLU A 1 735 ? 4.419 6.353 31.272 1.00 84.44 735 GLU A C 1
ATOM 5671 O O . GLU A 1 735 ? 4.906 7.315 30.681 1.00 84.44 735 GLU A O 1
ATOM 5676 N N . LYS A 1 736 ? 4.371 5.146 30.710 1.00 80.31 736 LYS A N 1
ATOM 5677 C CA . LYS A 1 736 ? 4.755 4.877 29.323 1.00 80.31 736 LYS A CA 1
ATOM 5678 C C . LYS A 1 736 ? 3.648 4.070 28.673 1.00 80.31 736 LYS A C 1
ATOM 5680 O O . LYS A 1 736 ? 3.226 3.073 29.272 1.00 80.31 736 LYS A O 1
ATOM 5685 N N . GLY A 1 737 ? 3.249 4.447 27.463 1.00 83.38 737 GLY A N 1
ATOM 5686 C CA . GLY A 1 737 ? 2.221 3.748 26.695 1.00 83.38 737 GLY A CA 1
ATOM 5687 C C . GLY A 1 737 ? 2.547 2.264 26.540 1.00 83.38 737 GLY A C 1
ATOM 5688 O O . GLY A 1 737 ? 3.714 1.869 26.590 1.00 83.38 737 GLY A O 1
ATOM 5689 N N . PHE A 1 738 ? 1.525 1.415 26.426 1.00 85.94 738 PHE A N 1
ATOM 5690 C CA . PHE A 1 738 ? 1.717 -0.033 26.267 1.00 85.94 738 PHE A CA 1
ATOM 5691 C C . PHE A 1 738 ? 2.577 -0.373 25.041 1.00 85.94 738 PHE A C 1
ATOM 5693 O O . PHE A 1 738 ? 3.467 -1.226 25.121 1.00 85.94 738 PHE A O 1
ATOM 5700 N N . LEU A 1 739 ? 2.340 0.352 23.950 1.00 85.94 739 LEU A N 1
ATOM 5701 C CA . LEU A 1 739 ? 3.148 0.341 22.741 1.00 85.94 739 LEU A CA 1
ATOM 5702 C C . LEU A 1 739 ? 4.045 1.576 22.719 1.00 85.94 739 LEU A C 1
ATOM 5704 O O . LEU A 1 739 ? 3.706 2.625 23.265 1.00 85.94 739 LEU A O 1
ATOM 5708 N N . VAL A 1 740 ? 5.209 1.419 22.107 1.00 75.31 740 VAL A N 1
ATOM 5709 C CA . VAL A 1 740 ? 6.113 2.507 21.770 1.00 75.31 740 VAL A CA 1
ATOM 5710 C C . VAL A 1 740 ? 5.867 2.806 20.304 1.00 75.31 740 VAL A C 1
ATOM 5712 O O . VAL A 1 740 ? 6.206 1.997 19.438 1.00 75.31 740 VAL A O 1
ATOM 5715 N N . GLU A 1 741 ? 5.258 3.952 20.035 1.00 58.00 741 GLU A N 1
ATOM 5716 C CA . GLU A 1 741 ? 5.324 4.526 18.701 1.00 58.00 741 GLU A CA 1
ATOM 5717 C C . GLU A 1 741 ? 6.786 4.863 18.422 1.00 58.00 741 GLU A C 1
ATOM 5719 O O . GLU A 1 741 ? 7.494 5.403 19.282 1.00 58.00 741 GLU A O 1
ATOM 5724 N N . ALA A 1 742 ? 7.270 4.494 17.238 1.00 47.78 742 ALA A N 1
ATOM 5725 C CA . ALA A 1 742 ? 8.544 4.997 16.763 1.00 47.78 742 ALA A CA 1
ATOM 5726 C C . ALA A 1 742 ? 8.373 6.508 16.564 1.00 47.78 742 ALA A C 1
ATOM 5728 O O . ALA A 1 742 ? 7.938 6.939 15.505 1.00 47.78 742 ALA A O 1
ATOM 5729 N N . MET A 1 743 ? 8.625 7.302 17.610 1.00 34.44 743 MET A N 1
ATOM 5730 C CA . MET A 1 743 ? 8.575 8.758 17.508 1.00 34.44 743 MET A CA 1
ATOM 5731 C C . MET A 1 743 ? 9.579 9.181 16.432 1.00 34.44 743 MET A C 1
ATOM 5733 O O . MET A 1 743 ? 10.784 8.971 16.610 1.00 34.44 743 MET A O 1
ATOM 5737 N N . ALA A 1 744 ? 9.059 9.705 15.318 1.00 28.91 744 ALA A N 1
ATOM 5738 C CA . ALA A 1 744 ? 9.840 10.269 14.222 1.00 28.91 744 ALA A CA 1
ATOM 5739 C C . ALA A 1 744 ? 10.713 11.428 14.720 1.00 28.91 744 ALA A C 1
ATOM 5741 O O . ALA A 1 744 ? 10.274 12.221 15.589 1.00 28.91 744 ALA A O 1
#

pLDDT: mean 90.92, std 10.67, range [27.28, 98.88]

Organism: NCBI:txid1336337